Protein AF-A0A812PAS5-F1 (afdb_monomer_lite)

Radius of gyration: 32.9 Å; chains: 1; bounding box: 97×68×71 Å

Secondary structure (DSSP, 8-state):
-HHHHHHHHIIIIIHHHHHHHHHHT---THHHHHHHHTT-TTTTS-GGGT-----HHHHHHHHHHHHHH-HHHHHHHHIIIIIIIHHHHHHS-HHHHHHHHHHHHHTSS-EEEE--BTTBSS-GGG---EEEEETTEEEEEEEEEEEETGGG-SEEEEEEEETTEEEEEEEETTSTTEE-PBP---SSSTTS-EEEEEEEEEEEEGGGEEEEEETTHHHHHHHHHHHHHHHHHHHHHHHHHHHHHHHHHHH-EETTEEGGGSHHHHHHHHHHHHHHHHHHHHHHHHHHHHHTT---HHHHHHHHHHHHHHHHHHHHHHHHHTGGGGGSGGG-HHHHHHHHTTS----SSHHHHHHHHHHH--SEEEE-SS-SSS-HHHHHHHHHHH-TT-EEEEEES--STTHHHHHHHTT-SEEEETTS-HHHHHHHHHHHHTT--EE-HHHHHHHHHHTTS-----GGGGS-HHHHHHHHHHHTT--HHHHHHHHT--HHHHHHHHHHHHHHHT-SSHHHHHHHHHHTTSS-TT-SSPS--GGGSPPPTT--HHHHHHH-TT---SPPPPEE-TT-SEEEEES---TTTHHHHSSTT-SSHHHHHHHHHHHHTTSBS-SSTTT--BSSEEEEESS-S--GGGS--HHHHHHHHHHHHHHHHHHTSS-SS--SEEEEESHHHHHHHHHHTT-------TTEEEE-SSS-EEEEE----HHHHHTTSS-HHHHHHHHHHHHHHHH--------

Structure (mmCIF, N/CA/C/O backbone):
data_AF-A0A812PAS5-F1
#
_entry.id   AF-A0A812PAS5-F1
#
loop_
_atom_site.group_PDB
_atom_site.id
_atom_site.type_symbol
_atom_site.label_atom_id
_atom_site.label_alt_id
_atom_site.label_comp_id
_atom_site.label_asym_id
_atom_site.label_entity_id
_atom_site.label_seq_id
_atom_site.pdbx_PDB_ins_code
_atom_site.Cartn_x
_atom_site.Cartn_y
_atom_site.Cartn_z
_atom_site.occupancy
_atom_site.B_iso_or_equiv
_atom_site.auth_seq_id
_atom_site.auth_comp_id
_atom_site.auth_asym_id
_atom_site.auth_atom_id
_atom_site.pdbx_PDB_model_num
ATOM 1 N N . MET A 1 1 ? 30.956 -6.307 4.500 1.00 93.50 1 MET A N 1
ATOM 2 C CA . MET A 1 1 ? 30.749 -7.581 5.217 1.00 93.50 1 MET A CA 1
ATOM 3 C C . MET A 1 1 ? 29.314 -8.069 5.065 1.00 93.50 1 MET A C 1
ATOM 5 O O . MET A 1 1 ? 29.126 -8.912 4.209 1.00 93.50 1 MET A O 1
ATOM 9 N N . VAL A 1 2 ? 28.310 -7.495 5.754 1.00 96.44 2 VAL A N 1
ATOM 10 C CA . VAL A 1 2 ? 26.896 -7.954 5.689 1.00 96.44 2 VAL A CA 1
ATOM 11 C C . VAL A 1 2 ? 26.384 -8.164 4.260 1.00 96.44 2 VAL A C 1
ATOM 13 O O . VAL A 1 2 ? 25.897 -9.242 3.940 1.00 96.44 2 VAL A O 1
ATOM 16 N N . GLN A 1 3 ? 26.542 -7.167 3.383 1.00 96.88 3 GLN A N 1
ATOM 17 C CA . GLN A 1 3 ? 26.121 -7.288 1.984 1.00 96.88 3 GLN A CA 1
ATOM 18 C C . GLN A 1 3 ? 26.821 -8.455 1.268 1.00 96.88 3 GLN A C 1
ATOM 20 O O . GLN A 1 3 ? 26.164 -9.236 0.599 1.00 96.88 3 GLN A O 1
ATOM 25 N N . THR A 1 4 ? 28.142 -8.585 1.416 1.00 98.12 4 THR A N 1
ATOM 26 C CA . THR A 1 4 ? 28.933 -9.660 0.796 1.00 98.12 4 THR A CA 1
ATOM 27 C C . THR A 1 4 ? 28.470 -11.035 1.270 1.00 98.12 4 THR A C 1
ATOM 29 O O . THR A 1 4 ? 28.276 -11.929 0.458 1.00 98.12 4 THR A O 1
ATOM 32 N N . THR A 1 5 ? 28.237 -11.189 2.573 1.00 97.75 5 THR A N 1
ATOM 33 C CA . THR A 1 5 ? 27.753 -12.435 3.173 1.00 97.75 5 THR A CA 1
ATOM 34 C C . THR A 1 5 ? 26.360 -12.805 2.654 1.00 97.75 5 THR A C 1
ATOM 36 O O . THR A 1 5 ? 26.160 -13.931 2.204 1.00 97.75 5 THR A O 1
ATOM 39 N N . ALA A 1 6 ? 25.420 -11.850 2.635 1.00 98.25 6 ALA A N 1
ATOM 40 C CA . ALA A 1 6 ? 24.079 -12.066 2.090 1.00 98.25 6 ALA A CA 1
ATOM 41 C C . ALA A 1 6 ? 24.105 -12.366 0.582 1.00 98.25 6 ALA A C 1
ATOM 43 O O . ALA A 1 6 ? 23.366 -13.229 0.118 1.00 98.25 6 ALA A O 1
ATOM 44 N N . HIS A 1 7 ? 24.974 -11.689 -0.176 1.00 98.50 7 HIS A N 1
ATOM 45 C CA . HIS A 1 7 ? 25.155 -11.918 -1.608 1.00 98.50 7 HIS A CA 1
ATOM 46 C C . HIS A 1 7 ? 25.639 -13.339 -1.897 1.00 98.50 7 HIS A C 1
ATOM 48 O O . HIS A 1 7 ? 25.004 -14.039 -2.678 1.00 98.50 7 HIS A O 1
ATOM 54 N N . ASN A 1 8 ? 26.719 -13.776 -1.243 1.00 98.50 8 ASN A N 1
ATOM 55 C CA . ASN A 1 8 ? 27.284 -15.109 -1.453 1.00 98.50 8 ASN A CA 1
ATOM 56 C C . ASN A 1 8 ? 26.253 -16.194 -1.130 1.00 98.50 8 ASN A C 1
ATOM 58 O O . ASN A 1 8 ? 25.995 -17.057 -1.957 1.00 98.50 8 ASN A O 1
ATOM 62 N N . TYR A 1 9 ? 25.569 -16.086 0.013 1.00 98.50 9 TYR A N 1
ATOM 63 C CA . TYR A 1 9 ? 24.482 -17.005 0.350 1.00 98.50 9 TYR A CA 1
ATOM 64 C C . TYR A 1 9 ? 23.361 -16.998 -0.701 1.00 98.50 9 TYR A C 1
ATOM 66 O O . TYR A 1 9 ? 22.912 -18.056 -1.144 1.00 98.50 9 TYR A O 1
ATOM 74 N N . ALA A 1 10 ? 22.927 -15.818 -1.150 1.00 98.44 10 ALA A N 1
ATOM 75 C CA . ALA A 1 10 ? 21.884 -15.711 -2.160 1.00 98.44 10 ALA A CA 1
ATOM 76 C C . ALA A 1 10 ? 22.299 -16.379 -3.486 1.00 98.44 10 ALA A C 1
ATOM 78 O O . ALA A 1 10 ? 21.496 -17.097 -4.080 1.00 98.44 10 ALA A O 1
ATOM 79 N N . GLN A 1 11 ? 23.546 -16.203 -3.932 1.00 97.94 11 GLN A N 1
ATOM 80 C CA . GLN A 1 11 ? 24.040 -16.834 -5.160 1.00 97.94 11 GLN A CA 1
ATOM 81 C C . GLN A 1 11 ? 24.273 -18.344 -5.000 1.00 97.94 11 GLN A C 1
ATOM 83 O O . GLN A 1 11 ? 23.894 -19.107 -5.885 1.00 97.94 11 GLN A O 1
ATOM 88 N N . ASP A 1 12 ? 24.833 -18.788 -3.875 1.00 98.00 12 ASP A N 1
ATOM 89 C CA . ASP A 1 12 ? 25.244 -20.183 -3.680 1.00 98.00 12 ASP A CA 1
ATOM 90 C C . ASP A 1 12 ? 24.082 -21.097 -3.265 1.00 98.00 12 ASP A C 1
ATOM 92 O O . ASP A 1 12 ? 24.079 -22.288 -3.583 1.00 98.00 12 ASP A O 1
ATOM 96 N N . LYS A 1 13 ? 23.096 -20.564 -2.529 1.00 98.19 13 LYS A N 1
ATOM 97 C CA . LYS A 1 13 ? 22.014 -21.354 -1.915 1.00 98.19 13 LYS A CA 1
ATOM 98 C C . LYS A 1 13 ? 20.641 -21.062 -2.504 1.00 98.19 13 LYS A C 1
ATOM 100 O O . LYS A 1 13 ? 19.909 -22.004 -2.800 1.00 98.19 13 LYS A O 1
ATOM 105 N N . LEU A 1 14 ? 20.290 -19.789 -2.713 1.00 98.44 14 LEU A N 1
ATOM 106 C CA . LEU A 1 14 ? 18.948 -19.418 -3.186 1.00 98.44 14 LEU A CA 1
ATOM 107 C C . LEU A 1 14 ? 18.815 -19.513 -4.711 1.00 98.44 14 LEU A C 1
ATOM 109 O O . LEU A 1 14 ? 17.836 -20.064 -5.218 1.00 98.44 14 LEU A O 1
ATOM 113 N N . MET A 1 15 ? 19.791 -18.990 -5.456 1.00 98.19 15 MET A N 1
ATOM 114 C CA . MET A 1 15 ? 19.743 -18.932 -6.921 1.00 98.19 15 MET A CA 1
ATOM 115 C C . MET A 1 15 ? 19.590 -20.313 -7.589 1.00 98.19 15 MET A C 1
ATOM 117 O O . MET A 1 15 ? 18.792 -20.422 -8.517 1.00 98.19 15 MET A O 1
ATOM 121 N N . PRO A 1 16 ? 20.232 -21.403 -7.121 1.00 97.75 16 PRO A N 1
ATOM 122 C CA . PRO A 1 16 ? 20.020 -22.729 -7.707 1.00 97.75 16 PRO A CA 1
ATOM 123 C C . PRO A 1 16 ? 18.596 -23.278 -7.509 1.00 97.75 16 PRO A C 1
ATOM 125 O O . PRO A 1 16 ? 18.137 -24.099 -8.302 1.00 97.75 16 PRO A O 1
ATOM 128 N N . ARG A 1 17 ? 17.877 -22.828 -6.470 1.00 97.62 17 ARG A N 1
ATOM 129 C CA . ARG A 1 17 ? 16.531 -23.322 -6.120 1.00 97.62 17 ARG A CA 1
ATOM 130 C C . ARG A 1 17 ? 15.422 -22.625 -6.910 1.00 97.62 17 ARG A C 1
ATOM 132 O O . ARG A 1 17 ? 14.364 -23.215 -7.147 1.00 97.62 17 ARG A O 1
ATOM 139 N N . ILE A 1 18 ? 15.642 -21.377 -7.334 1.00 98.19 18 ILE A N 1
ATOM 140 C CA . ILE A 1 18 ? 14.541 -20.494 -7.736 1.00 98.19 18 ILE A CA 1
ATOM 141 C C . ILE A 1 18 ? 13.797 -20.935 -8.998 1.00 98.19 18 ILE A C 1
ATOM 143 O O . ILE A 1 18 ? 12.584 -20.746 -9.085 1.00 98.19 18 ILE A O 1
ATOM 147 N N . LEU A 1 19 ? 14.487 -21.530 -9.976 1.00 97.19 19 LEU A N 1
ATOM 148 C CA . LEU A 1 19 ? 13.861 -21.921 -11.241 1.00 97.19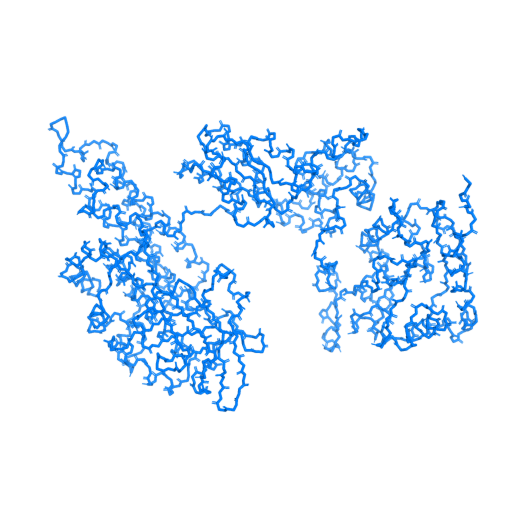 19 LEU A CA 1
ATOM 149 C C . LEU A 1 19 ? 12.748 -22.949 -11.009 1.00 97.19 19 LEU A C 1
ATOM 151 O O . LEU A 1 19 ? 11.605 -22.738 -11.414 1.00 97.19 19 LEU A O 1
ATOM 155 N N . MET A 1 20 ? 13.076 -24.040 -10.314 1.00 97.81 20 MET A N 1
ATOM 156 C CA . MET A 1 20 ? 12.110 -25.100 -10.027 1.00 97.81 20 MET A CA 1
ATOM 157 C C . MET A 1 20 ? 11.074 -24.655 -8.999 1.00 97.81 20 MET A C 1
ATOM 159 O O . MET A 1 20 ? 9.896 -24.962 -9.169 1.00 97.81 20 MET A O 1
ATOM 163 N N . ALA A 1 21 ? 11.474 -23.863 -7.999 1.00 97.69 21 ALA A N 1
ATOM 164 C CA . ALA A 1 21 ? 10.543 -23.288 -7.033 1.00 97.69 21 ALA A CA 1
ATOM 165 C C . ALA A 1 21 ? 9.468 -22.416 -7.707 1.00 97.69 21 ALA A C 1
ATOM 167 O O . ALA A 1 21 ? 8.283 -22.518 -7.390 1.00 97.69 21 ALA A O 1
ATOM 168 N N . ASN A 1 22 ? 9.859 -21.590 -8.683 1.00 96.88 22 ASN A N 1
ATOM 169 C CA . ASN A 1 22 ? 8.932 -20.742 -9.424 1.00 96.88 22 ASN A CA 1
ATOM 170 C C . ASN A 1 22 ? 8.022 -21.548 -10.363 1.00 96.88 22 ASN A C 1
ATOM 172 O O . ASN A 1 22 ? 6.816 -21.297 -10.392 1.00 96.88 22 ASN A O 1
ATOM 176 N N . ARG A 1 23 ? 8.562 -22.539 -11.088 1.00 96.50 23 ARG A N 1
ATOM 177 C CA . ARG A 1 23 ? 7.768 -23.432 -11.953 1.00 96.50 23 ARG A CA 1
ATOM 178 C C . ARG A 1 23 ? 6.689 -24.163 -11.160 1.00 96.50 23 ARG A C 1
ATOM 180 O O . ARG A 1 23 ? 5.522 -24.120 -11.543 1.00 96.50 23 ARG A O 1
ATOM 187 N N . ASN A 1 24 ? 7.074 -24.749 -10.029 1.00 96.75 24 ASN A N 1
ATOM 188 C CA . ASN A 1 24 ? 6.217 -25.635 -9.243 1.00 96.75 24 ASN A CA 1
ATOM 189 C C . ASN A 1 24 ? 5.378 -24.919 -8.175 1.00 96.75 24 ASN A C 1
ATOM 191 O O . ASN A 1 24 ? 4.609 -25.577 -7.486 1.00 96.75 24 ASN A O 1
ATOM 195 N N . GLU A 1 25 ? 5.506 -23.596 -8.031 1.00 96.44 25 GLU A N 1
ATOM 196 C CA . GLU A 1 25 ? 4.782 -22.816 -7.013 1.00 96.44 25 GLU A CA 1
ATOM 197 C C . GLU A 1 25 ? 5.041 -23.316 -5.577 1.00 96.44 25 GLU A C 1
ATOM 199 O O . GLU A 1 25 ? 4.133 -23.484 -4.755 1.00 96.44 25 GLU A O 1
ATOM 204 N N . THR A 1 26 ? 6.316 -23.580 -5.283 1.00 96.56 26 THR A N 1
ATOM 205 C CA . THR A 1 26 ? 6.776 -24.113 -3.995 1.00 96.56 26 THR A CA 1
ATOM 206 C C . THR A 1 26 ? 7.733 -23.152 -3.303 1.00 96.56 26 THR A C 1
ATOM 208 O O . THR A 1 26 ? 8.575 -22.526 -3.946 1.00 96.56 26 THR A O 1
ATOM 211 N N . PHE A 1 27 ? 7.660 -23.097 -1.975 1.00 97.69 27 PHE A N 1
ATOM 212 C CA . PHE A 1 27 ? 8.651 -22.446 -1.123 1.00 97.69 27 PHE A CA 1
ATOM 213 C C . PHE A 1 27 ? 9.301 -23.502 -0.231 1.00 97.69 27 PHE A C 1
ATOM 215 O O . PHE A 1 27 ? 8.600 -24.280 0.413 1.00 97.69 27 PHE A O 1
ATOM 222 N N . ASP A 1 28 ? 10.629 -23.520 -0.210 1.00 97.25 28 ASP A N 1
ATOM 223 C CA . ASP A 1 28 ? 11.407 -24.413 0.639 1.00 97.25 28 ASP A CA 1
ATOM 224 C C . ASP A 1 28 ? 11.512 -23.828 2.056 1.00 97.25 28 ASP A C 1
ATOM 226 O O . ASP A 1 28 ? 12.090 -22.760 2.262 1.00 97.25 28 ASP A O 1
ATOM 230 N N . ARG A 1 29 ? 10.923 -24.521 3.036 1.00 96.75 29 ARG A N 1
ATOM 231 C CA . ARG A 1 29 ? 10.867 -24.093 4.442 1.00 96.75 29 ARG A CA 1
ATOM 232 C C . ARG A 1 29 ? 12.249 -24.043 5.099 1.00 96.75 29 ARG A C 1
ATOM 234 O O . ARG A 1 29 ? 12.419 -23.268 6.045 1.00 96.75 29 ARG A O 1
ATOM 241 N N . GLU A 1 30 ? 13.222 -24.814 4.615 1.00 97.81 30 GLU A N 1
ATOM 242 C CA . GLU A 1 30 ? 14.588 -24.820 5.158 1.00 97.81 30 GLU A CA 1
ATOM 243 C C . GLU A 1 30 ? 15.273 -23.457 5.006 1.00 97.81 30 GLU A C 1
ATOM 245 O O . GLU A 1 30 ? 16.043 -23.064 5.879 1.00 97.81 30 GLU A O 1
ATOM 250 N N . ILE A 1 31 ? 14.884 -22.669 3.995 1.00 98.56 31 ILE A N 1
ATOM 251 C CA . ILE A 1 31 ? 15.383 -21.301 3.777 1.00 98.56 31 ILE A CA 1
ATOM 252 C C . ILE A 1 31 ? 15.181 -20.417 5.017 1.00 98.56 31 ILE A C 1
ATOM 254 O O . ILE A 1 31 ? 15.987 -19.527 5.279 1.00 98.56 31 ILE A O 1
ATOM 258 N N . MET A 1 32 ? 14.121 -20.646 5.801 1.00 98.69 32 MET A N 1
ATOM 259 C CA . MET A 1 32 ? 13.889 -19.883 7.032 1.00 98.69 32 MET A CA 1
ATOM 260 C C . MET A 1 32 ? 14.907 -20.228 8.126 1.00 98.69 32 MET A C 1
ATOM 262 O O . MET A 1 32 ? 15.357 -19.321 8.820 1.00 98.69 32 MET A O 1
ATOM 266 N N . ASN A 1 33 ? 15.316 -21.495 8.241 1.00 98.50 33 ASN A N 1
ATOM 267 C CA . ASN A 1 33 ? 16.364 -21.908 9.179 1.00 98.50 33 ASN A CA 1
ATOM 268 C C . ASN A 1 33 ? 17.716 -21.335 8.738 1.00 98.50 33 ASN A C 1
ATOM 270 O O . ASN A 1 33 ? 18.419 -20.719 9.531 1.00 98.50 33 ASN A O 1
ATOM 274 N N . GLU A 1 34 ? 18.027 -21.439 7.443 1.00 98.62 34 GLU A N 1
ATOM 275 C CA . GLU A 1 34 ? 19.252 -20.885 6.858 1.00 98.62 34 GLU A CA 1
ATOM 276 C C . GLU A 1 34 ? 19.328 -19.357 7.056 1.00 98.62 34 GLU A C 1
ATOM 278 O O . GLU A 1 34 ? 20.380 -18.817 7.398 1.00 98.62 34 GLU A O 1
ATOM 283 N N . PHE A 1 35 ? 18.210 -18.633 6.910 1.00 98.69 35 PHE A N 1
ATOM 284 C CA . PHE A 1 35 ? 18.159 -17.206 7.242 1.00 98.69 35 PHE A CA 1
ATOM 285 C C . PHE A 1 35 ? 18.413 -16.931 8.728 1.00 98.69 35 PHE A C 1
ATOM 287 O O . PHE A 1 35 ? 19.035 -15.913 9.043 1.00 98.69 35 PHE A O 1
ATOM 294 N N . GLY A 1 36 ? 17.937 -17.793 9.628 1.00 98.31 36 GLY A N 1
ATOM 295 C CA . GLY A 1 36 ? 18.193 -17.681 11.062 1.00 98.31 36 GLY A CA 1
ATOM 296 C C . GLY A 1 36 ? 19.664 -17.903 11.412 1.00 98.31 36 GLY A C 1
ATOM 297 O O . GLY A 1 36 ? 20.267 -17.057 12.069 1.00 98.31 36 GLY A O 1
ATOM 298 N N . GLU A 1 37 ? 20.279 -18.964 10.883 1.00 97.81 37 GLU A N 1
ATOM 299 C CA . GLU A 1 37 ? 21.718 -19.254 11.031 1.00 97.81 37 GLU A CA 1
ATOM 300 C C . GLU A 1 37 ? 22.600 -18.101 10.532 1.00 97.81 37 GLU A C 1
ATOM 302 O O . GLU A 1 37 ? 23.629 -17.776 11.124 1.00 97.81 37 GLU A O 1
ATOM 307 N N . MET A 1 38 ? 22.169 -17.441 9.457 1.00 97.44 38 MET A N 1
ATOM 308 C CA . MET A 1 38 ? 22.846 -16.288 8.864 1.00 97.44 38 MET A CA 1
ATOM 309 C C . MET A 1 38 ? 22.582 -14.964 9.605 1.00 97.44 38 MET A C 1
ATOM 311 O O . MET A 1 38 ? 23.151 -13.935 9.229 1.00 97.44 38 MET A O 1
ATOM 315 N N . GLY A 1 39 ? 21.707 -14.949 10.618 1.00 97.56 39 GLY A N 1
ATOM 316 C CA . GLY A 1 39 ? 21.343 -13.740 11.364 1.00 97.56 39 GLY A CA 1
ATOM 317 C C . GLY A 1 39 ? 20.486 -12.742 10.571 1.00 97.56 39 GLY A C 1
ATOM 318 O O . GLY A 1 39 ? 20.508 -11.535 10.816 1.00 97.56 39 GLY A O 1
ATOM 319 N N . MET A 1 40 ? 19.746 -13.214 9.566 1.00 98.25 40 MET A N 1
ATOM 320 C CA . MET A 1 40 ? 18.953 -12.363 8.669 1.00 98.25 40 MET A CA 1
ATOM 321 C C . MET A 1 40 ? 17.509 -12.160 9.151 1.00 98.25 40 MET A C 1
ATOM 323 O O . MET A 1 40 ? 16.817 -11.264 8.660 1.00 98.25 40 MET A O 1
ATOM 327 N N . LEU A 1 41 ? 17.049 -12.958 10.119 1.00 98.62 41 LEU A N 1
ATOM 328 C CA . LEU A 1 41 ? 15.719 -12.848 10.720 1.00 98.62 41 LEU A CA 1
ATOM 329 C C . LEU A 1 41 ? 15.756 -11.945 11.954 1.00 98.62 41 LEU A C 1
ATOM 331 O O . LEU A 1 41 ? 16.560 -12.134 12.860 1.00 98.62 41 LEU A O 1
ATOM 335 N N . GLY A 1 42 ? 14.903 -10.918 11.971 1.00 98.00 42 GLY A N 1
ATOM 336 C CA . GLY A 1 42 ? 14.877 -9.933 13.055 1.00 98.00 42 GLY A CA 1
ATOM 337 C C . GLY A 1 42 ? 16.207 -9.201 13.230 1.00 98.00 42 GLY A C 1
ATOM 338 O O . GLY A 1 42 ? 16.517 -8.769 14.332 1.00 98.00 42 GLY A O 1
ATOM 339 N N . ALA A 1 43 ? 16.987 -9.042 12.155 1.00 97.62 43 ALA A N 1
ATOM 340 C CA . ALA A 1 43 ? 18.384 -8.605 12.201 1.00 97.62 43 ALA A CA 1
ATOM 341 C C . ALA A 1 43 ? 18.632 -7.297 12.982 1.00 97.62 43 ALA A C 1
ATOM 343 O O . ALA A 1 43 ? 19.721 -7.102 13.507 1.00 97.62 43 ALA A O 1
ATOM 344 N N . THR A 1 44 ? 17.637 -6.410 13.085 1.00 97.75 44 THR A N 1
ATOM 345 C CA . THR A 1 44 ? 17.730 -5.134 13.819 1.00 97.75 44 THR A CA 1
ATOM 346 C C . THR A 1 44 ? 17.283 -5.208 15.281 1.00 97.75 44 THR A C 1
ATOM 348 O O . THR A 1 44 ? 17.148 -4.171 15.927 1.00 97.75 44 THR A O 1
ATOM 351 N N . LEU A 1 45 ? 16.923 -6.391 15.777 1.00 98.31 45 LEU A N 1
ATOM 352 C CA . LEU A 1 45 ? 16.459 -6.602 17.146 1.00 98.31 45 LEU A CA 1
ATOM 353 C C . LEU A 1 45 ? 17.630 -6.983 18.073 1.00 98.31 45 LEU A C 1
ATOM 355 O O . LEU A 1 45 ? 18.674 -7.418 17.583 1.00 98.31 45 LEU A O 1
ATOM 359 N N . PRO A 1 46 ? 17.469 -6.828 19.402 1.00 98.19 46 PRO A N 1
ATOM 360 C CA . PRO A 1 46 ? 18.546 -7.047 20.366 1.00 98.19 46 PRO A CA 1
ATOM 361 C C . PRO A 1 46 ? 19.128 -8.467 20.377 1.00 98.19 46 PRO A C 1
ATOM 363 O O . PRO A 1 46 ? 18.394 -9.452 20.276 1.00 98.19 46 PRO A O 1
ATOM 366 N N . GLU A 1 47 ? 20.433 -8.567 20.647 1.00 97.75 47 GLU A N 1
ATOM 367 C CA . GLU A 1 47 ? 21.167 -9.842 20.753 1.00 97.75 47 GLU A CA 1
ATOM 368 C C . GLU A 1 47 ? 20.630 -10.769 21.843 1.00 97.75 47 GLU A C 1
ATOM 370 O O . GLU A 1 47 ? 20.700 -11.986 21.697 1.00 97.75 47 GLU A O 1
ATOM 375 N N . LYS A 1 48 ? 20.027 -10.220 22.909 1.00 97.62 48 LYS A N 1
ATOM 376 C CA . LYS A 1 48 ? 19.440 -11.032 23.987 1.00 97.62 48 LYS A CA 1
ATOM 377 C C . LYS A 1 48 ? 18.365 -12.013 23.505 1.00 97.62 48 LYS A C 1
ATOM 379 O O . LYS A 1 48 ? 18.149 -13.024 24.153 1.00 97.62 48 LYS A O 1
ATOM 384 N N . TYR A 1 49 ? 17.736 -11.739 22.360 1.00 98.19 49 TYR A N 1
ATOM 385 C CA . TYR A 1 49 ? 16.754 -12.627 21.737 1.00 98.19 49 TYR A CA 1
ATOM 386 C C . TYR A 1 49 ? 17.345 -13.469 20.592 1.00 98.19 49 TYR A C 1
ATOM 388 O O . TYR A 1 49 ? 16.599 -13.958 19.750 1.00 98.19 49 TYR A O 1
ATOM 396 N N . GLY A 1 50 ? 18.674 -13.588 20.496 1.00 96.19 50 GLY A N 1
ATOM 397 C CA . GLY A 1 50 ? 19.360 -14.337 19.435 1.00 96.19 50 GLY A CA 1
ATOM 398 C C . GLY A 1 50 ? 19.424 -13.626 18.078 1.00 96.19 50 GLY A C 1
ATOM 399 O O . GLY A 1 50 ? 19.733 -14.254 17.071 1.00 96.19 50 GLY A O 1
ATOM 400 N N . CYS A 1 51 ? 19.119 -12.326 18.026 1.00 98.19 51 CYS A N 1
ATOM 401 C CA . CYS A 1 51 ? 19.151 -11.520 16.801 1.00 98.19 51 CYS A CA 1
ATOM 402 C C . CYS A 1 51 ? 20.519 -10.841 16.596 1.00 98.19 51 CYS A C 1
ATOM 404 O O . CYS A 1 51 ? 21.290 -10.682 17.535 1.00 98.19 51 CYS A O 1
ATOM 406 N N . SER A 1 52 ? 20.827 -10.378 15.381 1.00 96.69 52 SER A N 1
ATOM 407 C CA . SER A 1 52 ? 22.153 -9.808 15.072 1.00 96.69 52 SER A CA 1
ATOM 408 C C . SER A 1 52 ? 22.382 -8.357 15.507 1.00 96.69 52 SER A C 1
ATOM 410 O O . SER A 1 52 ? 23.508 -7.880 15.398 1.00 96.69 52 SER A O 1
ATOM 412 N N . ASN A 1 53 ? 21.338 -7.636 15.931 1.00 97.50 53 ASN A N 1
ATOM 413 C CA . ASN A 1 53 ? 21.402 -6.237 16.368 1.00 97.50 53 ASN A CA 1
ATOM 414 C C . ASN A 1 53 ? 22.153 -5.286 15.405 1.00 97.50 53 ASN A C 1
ATOM 416 O O . ASN A 1 53 ? 22.855 -4.359 15.814 1.00 97.50 53 ASN A O 1
ATOM 420 N N . VAL A 1 54 ? 22.014 -5.514 14.097 1.00 97.81 54 VAL A N 1
ATOM 421 C CA . VAL A 1 54 ? 22.594 -4.651 13.061 1.00 97.81 54 VAL A CA 1
ATOM 422 C C . VAL A 1 54 ? 21.668 -3.475 12.755 1.00 97.81 54 VAL A C 1
ATOM 424 O O . VAL A 1 54 ? 20.465 -3.508 13.000 1.00 97.81 54 VAL A O 1
ATOM 427 N N . ASN A 1 55 ? 22.216 -2.414 12.170 1.00 97.81 55 ASN A N 1
ATOM 428 C CA . ASN A 1 55 ? 21.432 -1.233 11.818 1.00 97.81 55 ASN A CA 1
ATOM 429 C C . ASN A 1 55 ? 20.489 -1.467 10.613 1.00 97.81 55 ASN A C 1
ATOM 431 O O . ASN A 1 55 ? 20.575 -2.474 9.899 1.00 97.81 55 ASN A O 1
ATOM 435 N N . TYR A 1 56 ? 19.589 -0.520 10.344 1.00 97.88 56 TYR A N 1
ATOM 436 C CA . TYR A 1 56 ? 18.616 -0.650 9.260 1.00 97.88 56 TYR A CA 1
ATOM 437 C C . TYR A 1 56 ? 19.259 -0.626 7.875 1.00 97.88 56 TYR A C 1
ATOM 439 O O . TYR A 1 56 ? 18.722 -1.247 6.953 1.00 97.88 56 TYR A O 1
ATOM 447 N N . VAL A 1 57 ? 20.398 0.049 7.686 1.00 98.62 57 VAL A N 1
ATOM 448 C CA . VAL A 1 57 ? 21.136 -0.018 6.412 1.00 98.62 57 VAL A CA 1
ATOM 449 C C . VAL A 1 57 ? 21.586 -1.454 6.126 1.00 98.62 57 VAL A C 1
ATOM 451 O O . VAL A 1 57 ? 21.407 -1.934 5.008 1.00 98.62 57 VAL A O 1
ATOM 454 N N . CYS A 1 58 ? 22.092 -2.175 7.130 1.00 98.62 58 CYS A N 1
ATOM 455 C CA . CYS A 1 58 ? 22.442 -3.590 7.011 1.00 98.62 58 CYS A CA 1
ATOM 456 C C . CYS A 1 58 ? 21.223 -4.451 6.647 1.00 98.62 58 CYS A C 1
ATOM 458 O O . CYS A 1 58 ? 21.314 -5.245 5.712 1.00 98.62 58 CYS A O 1
ATOM 460 N N . TYR A 1 59 ? 20.074 -4.242 7.301 1.00 98.69 59 TYR A N 1
ATOM 461 C CA . TYR A 1 59 ? 18.824 -4.928 6.941 1.00 98.69 59 TYR A CA 1
ATOM 462 C C . TYR A 1 59 ? 18.388 -4.642 5.490 1.00 98.69 59 TYR A C 1
ATOM 464 O O . TYR A 1 59 ? 18.004 -5.551 4.755 1.00 98.69 59 TYR A O 1
ATOM 472 N N . GLY A 1 60 ? 18.502 -3.389 5.040 1.00 98.69 60 GLY A N 1
ATOM 473 C CA . GLY A 1 60 ? 18.217 -3.006 3.655 1.00 98.69 60 GLY A CA 1
ATOM 474 C C . GLY A 1 60 ? 19.129 -3.713 2.648 1.00 98.69 60 GLY A C 1
ATOM 475 O O . GLY A 1 60 ? 18.660 -4.242 1.642 1.00 98.69 60 GLY A O 1
ATOM 476 N N . LEU A 1 61 ? 20.429 -3.800 2.943 1.00 98.75 61 LEU A N 1
ATOM 477 C CA . LEU A 1 61 ? 21.393 -4.520 2.107 1.00 98.75 61 LEU A CA 1
ATOM 478 C C . LEU A 1 61 ? 21.094 -6.024 2.035 1.00 98.75 61 LEU A C 1
ATOM 480 O O . LEU A 1 61 ? 21.180 -6.595 0.952 1.00 98.75 61 LEU A O 1
ATOM 484 N N . MET A 1 62 ? 20.690 -6.651 3.145 1.00 98.75 62 MET A N 1
ATOM 485 C CA . MET A 1 62 ? 20.215 -8.041 3.148 1.00 98.75 62 MET A CA 1
ATOM 486 C C . MET A 1 62 ? 18.997 -8.209 2.227 1.00 98.75 62 MET A C 1
ATOM 488 O O . MET A 1 62 ? 18.997 -9.078 1.359 1.00 98.75 62 MET A O 1
ATOM 492 N N . ALA A 1 63 ? 17.987 -7.339 2.354 1.00 98.75 63 ALA A N 1
ATOM 493 C CA . ALA A 1 63 ? 16.782 -7.388 1.521 1.00 98.75 63 ALA A CA 1
ATOM 494 C C . ALA A 1 63 ? 17.092 -7.225 0.026 1.00 98.75 63 ALA A C 1
ATOM 496 O O . ALA A 1 63 ? 16.531 -7.952 -0.794 1.00 98.75 63 ALA A O 1
ATOM 497 N N . ARG A 1 64 ? 18.012 -6.317 -0.319 1.00 98.75 64 ARG A N 1
ATOM 498 C CA . ARG A 1 64 ? 18.512 -6.119 -1.686 1.00 98.75 64 ARG A CA 1
ATOM 499 C C . ARG A 1 64 ? 19.129 -7.390 -2.259 1.00 98.75 64 ARG A C 1
ATOM 501 O O . ARG A 1 64 ? 18.769 -7.782 -3.362 1.00 98.75 64 ARG A O 1
ATOM 508 N N . GLU A 1 65 ? 20.045 -8.035 -1.543 1.00 98.81 65 GLU A N 1
ATOM 509 C CA . GLU A 1 65 ? 20.730 -9.220 -2.076 1.00 98.81 65 GLU A CA 1
ATOM 510 C C . GLU A 1 65 ? 19.812 -10.451 -2.152 1.00 98.81 65 GLU A C 1
ATOM 512 O O . GLU A 1 65 ? 19.917 -11.228 -3.097 1.00 98.81 65 GLU A O 1
ATOM 517 N N . VAL A 1 66 ? 18.854 -10.597 -1.232 1.00 98.81 66 VAL A N 1
ATOM 518 C CA . VAL A 1 66 ? 17.855 -11.679 -1.297 1.00 98.81 66 VAL A CA 1
ATOM 519 C C . VAL A 1 66 ? 16.879 -11.471 -2.461 1.00 98.81 66 VAL A C 1
ATOM 521 O O . VAL A 1 66 ? 16.614 -12.401 -3.222 1.00 98.81 66 VAL A O 1
ATOM 524 N N . GLU A 1 67 ? 16.357 -10.255 -2.650 1.00 98.75 67 GLU A N 1
ATOM 525 C CA . GLU A 1 67 ? 15.414 -9.970 -3.742 1.00 98.75 67 GLU A CA 1
ATOM 526 C C . GLU A 1 67 ? 16.081 -9.905 -5.122 1.00 98.75 67 GLU A C 1
ATOM 528 O O . GLU A 1 67 ? 15.413 -10.140 -6.130 1.00 98.75 67 GLU A O 1
ATOM 533 N N . ARG A 1 68 ? 17.404 -9.687 -5.181 1.00 98.75 68 ARG A N 1
ATOM 534 C CA . ARG A 1 68 ? 18.197 -9.918 -6.398 1.00 98.75 68 ARG A CA 1
ATOM 535 C C . ARG A 1 68 ? 17.998 -11.333 -6.938 1.00 98.75 68 ARG A C 1
ATOM 537 O O . ARG A 1 68 ? 18.044 -11.514 -8.148 1.00 98.75 68 ARG A O 1
ATOM 544 N N . VAL A 1 69 ? 17.756 -12.314 -6.067 1.00 98.75 69 VAL A N 1
ATOM 545 C CA . VAL A 1 69 ? 17.380 -13.667 -6.484 1.00 98.75 69 VAL A CA 1
ATOM 546 C C . VAL A 1 69 ? 15.880 -13.760 -6.718 1.00 98.75 69 VAL A C 1
ATOM 548 O O . VAL A 1 69 ? 15.471 -14.095 -7.827 1.00 98.75 69 VAL A O 1
ATOM 551 N N . ASP A 1 70 ? 15.048 -13.469 -5.711 1.00 98.62 70 ASP A N 1
ATOM 552 C CA . ASP A 1 70 ? 13.589 -13.486 -5.867 1.00 98.62 70 ASP A CA 1
ATOM 553 C C . ASP A 1 70 ? 12.852 -12.679 -4.788 1.00 98.62 70 ASP A C 1
ATOM 555 O O . ASP A 1 70 ? 13.160 -12.736 -3.594 1.00 98.62 70 ASP A O 1
ATOM 559 N N . SER A 1 71 ? 11.803 -11.972 -5.207 1.00 98.38 71 SER A N 1
ATOM 560 C CA . SER A 1 71 ? 10.921 -11.211 -4.321 1.00 98.38 71 SER A CA 1
ATOM 561 C C . SER A 1 71 ? 10.207 -12.086 -3.286 1.00 98.38 71 SER A C 1
ATOM 563 O O . SER A 1 71 ? 9.905 -11.603 -2.196 1.00 98.38 71 SER A O 1
ATOM 565 N N . GLY A 1 72 ? 9.950 -13.363 -3.584 1.00 97.81 72 GLY A N 1
ATOM 566 C CA . GLY A 1 72 ? 9.337 -14.322 -2.670 1.00 97.81 72 GLY A CA 1
ATOM 567 C C . GLY A 1 72 ? 10.200 -14.622 -1.447 1.00 97.81 72 GLY A C 1
ATOM 568 O O . GLY A 1 72 ? 9.694 -14.612 -0.323 1.00 97.81 72 GLY A O 1
ATOM 569 N N . TYR A 1 73 ? 11.510 -14.777 -1.638 1.00 98.69 73 TYR A N 1
ATOM 570 C CA . TYR A 1 73 ? 12.459 -14.999 -0.544 1.00 98.69 73 TYR A CA 1
ATOM 571 C C . TYR A 1 73 ? 12.577 -13.767 0.358 1.00 98.69 73 TYR A C 1
ATOM 573 O O . TYR A 1 73 ? 12.487 -13.874 1.584 1.00 98.69 73 TYR A O 1
ATOM 581 N N . ARG A 1 74 ? 12.663 -12.567 -0.233 1.00 98.56 74 ARG A N 1
ATOM 582 C CA . ARG A 1 74 ? 12.654 -11.314 0.541 1.00 98.56 74 ARG A CA 1
ATOM 583 C C . ARG A 1 74 ? 11.318 -11.112 1.253 1.00 98.56 74 ARG A C 1
ATOM 585 O O . ARG A 1 74 ? 11.304 -10.567 2.354 1.00 98.56 74 ARG A O 1
ATOM 592 N N . SER A 1 75 ? 10.197 -11.550 0.671 1.00 97.56 75 SER A N 1
ATOM 593 C CA . SER A 1 75 ? 8.875 -11.507 1.319 1.00 97.56 75 SER A CA 1
ATOM 594 C C . SER A 1 75 ? 8.847 -12.367 2.573 1.00 97.56 75 SER A C 1
ATOM 596 O O . SER A 1 75 ? 8.430 -11.865 3.613 1.00 97.56 75 SER A O 1
ATOM 598 N N . ALA A 1 76 ? 9.349 -13.602 2.509 1.00 98.38 76 ALA A N 1
ATOM 599 C CA . ALA A 1 76 ? 9.404 -14.493 3.666 1.00 98.38 76 ALA A CA 1
ATOM 600 C C . ALA A 1 76 ? 10.243 -13.887 4.811 1.00 98.38 76 ALA A C 1
ATOM 602 O O . ALA A 1 76 ? 9.766 -13.783 5.943 1.00 98.38 76 ALA A O 1
ATOM 603 N N . MET A 1 77 ? 11.438 -13.370 4.491 1.00 98.38 77 MET A N 1
ATOM 604 C CA . MET A 1 77 ? 12.322 -12.681 5.444 1.00 98.38 77 MET A CA 1
ATOM 605 C C . MET A 1 77 ? 11.680 -11.415 6.044 1.00 98.38 77 MET A C 1
ATOM 607 O O . MET A 1 77 ? 11.803 -11.145 7.243 1.00 98.38 77 MET A O 1
ATOM 611 N N . SER A 1 78 ? 10.997 -10.615 5.217 1.00 97.62 78 SER A N 1
ATOM 612 C CA . SER A 1 78 ? 10.341 -9.372 5.642 1.00 97.62 78 SER A CA 1
ATOM 613 C C . SER A 1 78 ? 9.149 -9.630 6.560 1.00 97.62 78 SER A C 1
ATOM 615 O O . SER A 1 78 ? 9.009 -8.934 7.566 1.00 97.62 78 SER A O 1
ATOM 617 N N . VAL A 1 79 ? 8.333 -10.646 6.265 1.00 98.62 79 VAL A N 1
ATOM 618 C CA . VAL A 1 79 ? 7.203 -11.047 7.115 1.00 98.62 79 VAL A CA 1
ATOM 619 C C . VAL A 1 79 ? 7.705 -11.465 8.488 1.00 98.62 79 VAL A C 1
ATOM 621 O O . VAL A 1 79 ? 7.289 -10.880 9.485 1.00 98.62 79 VAL A O 1
ATOM 624 N N . GLN A 1 80 ? 8.664 -12.390 8.534 1.00 98.81 80 GLN A N 1
ATOM 625 C CA . GLN A 1 80 ? 9.251 -12.859 9.786 1.00 98.81 80 GLN A CA 1
ATOM 626 C C . GLN A 1 80 ? 9.803 -11.693 10.619 1.00 98.81 80 GLN A C 1
ATOM 628 O O . GLN A 1 80 ? 9.447 -11.519 11.780 1.00 98.81 80 GLN A O 1
ATOM 633 N N . SER A 1 81 ? 10.617 -10.831 10.006 1.00 98.56 81 SER A N 1
ATOM 634 C CA . SER A 1 81 ? 11.355 -9.800 10.742 1.00 98.56 81 SER A CA 1
ATOM 635 C C . SER A 1 81 ? 10.496 -8.583 11.095 1.00 98.56 81 SER A C 1
ATOM 637 O O . SER A 1 81 ? 10.431 -8.160 12.247 1.00 98.56 81 SER A O 1
ATOM 639 N N . SER A 1 82 ? 9.851 -7.978 10.096 1.00 97.56 82 SER A N 1
ATOM 640 C CA . SER A 1 82 ? 9.175 -6.680 10.230 1.00 97.56 82 SER A CA 1
ATOM 641 C C . SER A 1 82 ? 7.692 -6.786 10.562 1.00 97.56 82 SER A C 1
ATOM 643 O O . SER A 1 82 ? 7.126 -5.812 11.056 1.00 97.56 82 SER A O 1
ATOM 645 N N . LEU A 1 83 ? 7.055 -7.926 10.277 1.00 98.38 83 LEU A N 1
ATOM 646 C CA . LEU A 1 83 ? 5.622 -8.110 10.505 1.00 98.38 83 LEU A CA 1
ATOM 647 C C . LEU A 1 83 ? 5.311 -9.071 11.655 1.00 98.38 83 LEU A C 1
ATOM 649 O O . LEU A 1 83 ? 4.223 -8.982 12.198 1.00 98.38 83 LEU A O 1
ATOM 653 N N . VAL A 1 84 ? 6.239 -9.930 12.079 1.00 98.81 84 VAL A N 1
ATOM 654 C CA . VAL A 1 84 ? 6.014 -10.854 13.206 1.00 98.81 84 VAL A CA 1
ATOM 655 C C . VAL A 1 84 ? 6.899 -10.496 14.394 1.00 98.81 84 VAL A C 1
ATOM 657 O O . VAL A 1 84 ? 6.399 -10.096 15.443 1.00 98.81 84 VAL A O 1
ATOM 660 N N . MET A 1 85 ? 8.221 -10.579 14.232 1.00 98.81 85 MET A N 1
ATOM 661 C CA . MET A 1 85 ? 9.156 -10.324 15.330 1.00 98.81 85 MET A CA 1
ATOM 662 C C . MET A 1 85 ? 9.076 -8.870 15.811 1.00 98.81 85 MET A C 1
ATOM 664 O O . MET A 1 85 ? 9.079 -8.613 17.012 1.00 98.81 85 MET A O 1
ATOM 668 N N . HIS A 1 86 ? 8.942 -7.906 14.892 1.00 98.38 86 HIS A N 1
ATOM 669 C CA . HIS A 1 86 ? 8.822 -6.494 15.257 1.00 98.38 86 HIS A CA 1
ATOM 670 C C . HIS A 1 86 ? 7.605 -6.174 16.145 1.00 98.38 86 HIS A C 1
ATOM 672 O O . HIS A 1 86 ? 7.835 -5.568 17.188 1.00 98.38 86 HIS A O 1
ATOM 678 N N . PRO A 1 87 ? 6.346 -6.533 15.815 1.00 98.38 87 PRO A N 1
ATOM 679 C CA . PRO A 1 87 ? 5.226 -6.266 16.719 1.00 98.38 87 PRO A CA 1
ATOM 680 C C . PRO A 1 87 ? 5.320 -7.011 18.051 1.00 98.38 87 PRO A C 1
ATOM 682 O O . PRO A 1 87 ? 4.953 -6.431 19.066 1.00 98.38 87 PRO A O 1
ATOM 685 N N . ILE A 1 88 ? 5.852 -8.238 18.096 1.00 98.75 88 ILE A N 1
ATOM 686 C CA . ILE A 1 88 ? 6.084 -8.935 19.376 1.00 98.75 88 ILE A CA 1
ATOM 687 C C . ILE A 1 88 ? 7.098 -8.155 20.226 1.00 98.75 88 ILE A C 1
ATOM 689 O O . ILE A 1 88 ? 6.876 -7.914 21.409 1.00 98.75 88 ILE A O 1
ATOM 693 N N . HIS A 1 89 ? 8.185 -7.686 19.615 1.00 98.56 89 HIS A N 1
ATOM 694 C CA . HIS A 1 89 ? 9.176 -6.860 20.295 1.00 98.56 89 HIS A CA 1
ATOM 695 C C . HIS A 1 89 ? 8.607 -5.502 20.739 1.00 98.56 89 HIS A C 1
ATOM 697 O O . HIS A 1 89 ? 8.768 -5.103 21.888 1.00 98.56 89 HIS A O 1
ATOM 703 N N . ALA A 1 90 ? 7.951 -4.775 19.836 1.00 97.75 90 ALA A N 1
ATOM 704 C CA . ALA A 1 90 ? 7.510 -3.403 20.063 1.00 97.75 90 ALA A CA 1
ATOM 705 C C . ALA A 1 90 ? 6.265 -3.314 20.950 1.00 97.75 90 ALA A C 1
ATOM 707 O O . ALA A 1 90 ? 6.145 -2.368 21.724 1.00 97.75 90 ALA A O 1
ATOM 708 N N . TYR A 1 91 ? 5.349 -4.275 20.823 1.00 98.44 91 TYR A N 1
ATOM 709 C CA . TYR A 1 91 ? 4.025 -4.203 21.437 1.00 98.44 91 TYR A CA 1
ATOM 710 C C . TYR A 1 91 ? 3.760 -5.283 22.479 1.00 98.44 91 TYR A C 1
ATOM 712 O O . TYR A 1 91 ? 2.780 -5.168 23.216 1.00 98.44 91 TYR A O 1
ATOM 720 N N . GLY A 1 92 ? 4.606 -6.313 22.531 1.00 98.19 92 GLY A N 1
ATOM 721 C CA . GLY A 1 92 ? 4.534 -7.369 23.526 1.00 98.19 92 GLY A CA 1
ATOM 722 C C . GLY A 1 92 ? 5.216 -7.003 24.844 1.00 98.19 92 GLY A C 1
ATOM 723 O O . GLY A 1 92 ? 6.088 -6.129 24.894 1.00 98.19 92 GLY A O 1
ATOM 724 N N . ASN A 1 93 ? 4.828 -7.696 25.912 1.00 98.00 93 ASN A N 1
ATOM 725 C CA . ASN A 1 93 ? 5.526 -7.676 27.195 1.00 98.00 93 ASN A CA 1
ATOM 726 C C . ASN A 1 93 ? 6.787 -8.565 27.157 1.00 98.00 93 ASN A C 1
ATOM 728 O O . ASN A 1 93 ? 7.021 -9.307 26.203 1.00 98.00 93 ASN A O 1
ATOM 732 N N . GLU A 1 94 ? 7.616 -8.503 28.200 1.00 98.12 94 GLU A N 1
ATOM 733 C CA . GLU A 1 94 ? 8.881 -9.247 28.219 1.00 98.12 94 GLU A CA 1
ATOM 734 C C . GLU A 1 94 ? 8.689 -10.770 28.165 1.00 98.12 94 GLU A C 1
ATOM 736 O O . GLU A 1 94 ? 9.433 -11.445 27.462 1.00 98.12 94 GLU A O 1
ATOM 741 N N . ALA A 1 95 ? 7.652 -11.309 28.817 1.00 98.31 95 ALA A N 1
ATOM 742 C CA . ALA A 1 95 ? 7.357 -12.741 28.778 1.00 98.31 95 ALA A CA 1
ATOM 743 C C . ALA A 1 95 ? 7.025 -13.220 27.353 1.00 98.31 95 ALA A C 1
ATOM 745 O O . ALA A 1 95 ? 7.506 -14.268 26.927 1.00 98.31 95 ALA A O 1
ATOM 746 N N . GLN A 1 96 ? 6.272 -12.429 26.583 1.00 98.38 96 GLN A N 1
ATOM 747 C CA . GLN A 1 96 ? 6.003 -12.707 25.169 1.00 98.38 96 GLN A CA 1
ATOM 748 C C . GLN A 1 96 ? 7.289 -12.654 24.333 1.00 98.38 96 GLN A C 1
ATOM 750 O O . GLN A 1 96 ? 7.513 -13.513 23.482 1.00 98.38 96 GLN A O 1
ATOM 755 N N . ARG A 1 97 ? 8.160 -11.669 24.573 1.00 98.62 97 ARG A N 1
ATOM 756 C CA . ARG A 1 97 ? 9.422 -11.534 23.829 1.00 98.62 97 ARG A CA 1
ATOM 757 C C . ARG A 1 97 ? 10.351 -12.723 24.059 1.00 98.62 97 ARG A C 1
ATOM 759 O O . ARG A 1 97 ? 10.811 -13.306 23.083 1.00 98.62 97 ARG A O 1
ATOM 766 N N . GLU A 1 98 ? 10.566 -13.099 25.318 1.00 98.38 98 GLU A N 1
ATOM 767 C CA . GLU A 1 98 ? 11.397 -14.248 25.704 1.00 98.38 98 GLU A CA 1
ATOM 768 C C . GLU A 1 98 ? 10.815 -15.577 25.197 1.00 98.38 98 GLU A C 1
ATOM 770 O O . GLU A 1 98 ? 11.559 -16.453 24.762 1.00 98.38 98 GLU A O 1
ATOM 775 N N . LYS A 1 99 ? 9.481 -15.717 25.174 1.00 98.38 99 LYS A N 1
ATOM 776 C CA . LYS A 1 99 ? 8.810 -16.917 24.650 1.00 98.38 99 LYS A CA 1
ATOM 777 C C . LYS A 1 99 ? 8.988 -17.079 23.137 1.00 98.38 99 LYS A C 1
ATOM 779 O O . LYS A 1 99 ? 9.268 -18.183 22.674 1.00 98.38 99 LYS A O 1
ATOM 784 N N . TYR A 1 100 ? 8.783 -16.011 22.362 1.00 98.62 100 TYR A N 1
ATOM 785 C CA . TYR A 1 100 ? 8.627 -16.117 20.906 1.00 98.62 100 TYR A CA 1
ATOM 786 C C . TYR A 1 100 ? 9.879 -15.736 20.107 1.00 98.62 100 TYR A C 1
ATOM 788 O O . TYR A 1 100 ? 10.206 -16.405 19.126 1.00 98.62 100 TYR A O 1
ATOM 796 N N . LEU A 1 101 ? 10.572 -14.652 20.473 1.00 98.81 101 LEU A N 1
ATOM 797 C CA . LEU A 1 101 ? 11.611 -14.072 19.613 1.00 98.81 101 LEU A CA 1
ATOM 798 C C . LEU A 1 101 ? 12.812 -14.999 19.373 1.00 98.81 101 LEU A C 1
ATOM 800 O O . LEU A 1 101 ? 13.218 -15.070 18.213 1.00 98.81 101 LEU A O 1
ATOM 804 N N . PRO A 1 102 ? 13.342 -15.747 20.364 1.00 98.69 102 PRO A N 1
ATOM 805 C CA . PRO A 1 102 ? 14.476 -16.643 20.131 1.00 98.69 102 PRO A CA 1
ATOM 806 C C . PRO A 1 102 ? 14.206 -17.697 19.050 1.00 98.69 102 PRO A C 1
ATOM 808 O O . PRO A 1 102 ? 15.018 -17.873 18.145 1.00 98.69 102 PRO A O 1
ATOM 811 N N . LYS A 1 103 ? 13.030 -18.337 19.074 1.00 98.62 103 LYS A N 1
ATOM 812 C CA . LYS A 1 103 ? 12.649 -19.357 18.079 1.00 98.62 103 LYS A CA 1
ATOM 813 C C . LYS A 1 103 ? 12.355 -18.769 16.702 1.00 98.62 103 LYS A C 1
ATOM 815 O O . LYS A 1 103 ? 12.615 -19.398 15.680 1.00 98.62 103 LYS A O 1
ATOM 820 N N . LEU A 1 104 ? 11.808 -17.553 16.662 1.00 98.81 104 LEU A N 1
ATOM 821 C CA . LEU A 1 104 ? 11.596 -16.828 15.409 1.00 98.81 104 LEU A CA 1
ATOM 822 C C . LEU A 1 104 ? 12.922 -16.346 14.797 1.00 98.81 104 LEU A C 1
ATOM 824 O O . LEU A 1 104 ? 13.024 -16.272 13.572 1.00 98.81 104 LEU A O 1
ATOM 828 N N . ALA A 1 105 ? 13.920 -16.022 15.627 1.00 98.69 105 ALA A N 1
ATOM 829 C CA . ALA A 1 105 ? 15.245 -15.574 15.202 1.00 98.69 105 ALA A CA 1
ATOM 830 C C . ALA A 1 105 ? 16.073 -16.712 14.596 1.00 98.69 105 ALA A C 1
ATOM 832 O O . ALA A 1 105 ? 16.729 -16.504 13.580 1.00 98.69 105 ALA A O 1
ATOM 833 N N . THR A 1 106 ? 15.995 -17.922 15.160 1.00 98.50 106 THR A N 1
ATOM 834 C CA . THR A 1 106 ? 16.656 -19.117 14.605 1.00 98.50 106 THR A CA 1
ATOM 835 C C . THR A 1 106 ? 15.950 -19.680 13.370 1.00 98.50 106 THR A C 1
ATOM 837 O O . THR A 1 106 ? 16.522 -20.501 12.661 1.00 98.50 106 THR A O 1
ATOM 840 N N . GLY A 1 107 ? 14.709 -19.260 13.105 1.00 98.44 107 GLY A N 1
ATOM 841 C CA . GLY A 1 107 ? 13.876 -19.831 12.048 1.00 98.44 107 GLY A CA 1
ATOM 842 C C . GLY A 1 107 ? 13.246 -21.178 12.417 1.00 98.44 107 GLY A C 1
ATOM 843 O O . GLY A 1 107 ? 12.504 -21.721 11.598 1.00 98.44 107 GLY A O 1
ATOM 844 N N . GLU A 1 108 ? 13.464 -21.686 13.643 1.00 98.31 108 GLU A N 1
ATOM 845 C CA . GLU A 1 108 ? 12.753 -22.856 14.185 1.00 98.31 108 GLU A CA 1
ATOM 846 C C . GLU A 1 108 ? 11.246 -22.638 14.067 1.00 98.31 108 GLU A C 1
ATOM 848 O O . GLU A 1 108 ? 10.535 -23.513 13.580 1.00 98.31 108 GLU A O 1
ATOM 853 N N . TRP A 1 109 ? 10.783 -21.438 14.431 1.00 98.62 109 TRP A N 1
ATOM 854 C CA . TRP A 1 109 ? 9.405 -21.008 14.230 1.00 98.62 109 TRP A CA 1
ATOM 855 C C . TRP A 1 109 ? 9.292 -20.021 13.074 1.00 98.62 109 TRP A C 1
ATOM 857 O O . TRP A 1 109 ? 10.097 -19.100 12.930 1.00 98.62 109 TRP A O 1
ATOM 867 N N . VAL A 1 110 ? 8.240 -20.163 12.277 1.00 98.81 110 VAL A N 1
ATOM 868 C CA . VAL A 1 110 ? 7.841 -19.222 11.232 1.00 98.81 110 VAL A CA 1
ATOM 869 C C . VAL A 1 110 ? 6.558 -18.527 11.638 1.00 98.81 110 VAL A C 1
ATOM 871 O O . VAL A 1 110 ? 5.585 -19.148 12.050 1.00 98.81 110 VAL A O 1
ATOM 874 N N . GLY A 1 111 ? 6.543 -17.210 11.489 1.00 98.81 111 GLY A N 1
ATOM 875 C CA . GLY A 1 111 ? 5.358 -16.411 11.716 1.00 98.81 111 GLY A CA 1
ATOM 876 C C . GLY A 1 111 ? 4.688 -15.949 10.429 1.00 98.81 111 GLY A C 1
ATOM 877 O O . GLY A 1 111 ? 5.313 -15.819 9.369 1.00 98.81 111 GLY A O 1
ATOM 878 N N . CYS A 1 112 ? 3.416 -15.590 10.561 1.00 98.81 112 CYS A N 1
ATOM 879 C CA . CYS A 1 112 ? 2.673 -14.841 9.555 1.00 98.81 112 CYS A CA 1
ATOM 880 C C . CYS A 1 112 ? 1.898 -13.662 10.173 1.00 98.81 112 CYS A C 1
ATOM 882 O O . CYS A 1 112 ? 1.761 -13.557 11.392 1.00 98.81 112 CYS A O 1
ATOM 884 N N . PHE A 1 113 ? 1.426 -12.734 9.336 1.00 98.75 113 PHE A N 1
ATOM 885 C CA . PHE A 1 113 ? 0.809 -11.477 9.781 1.00 98.75 113 PHE A CA 1
ATOM 886 C C . PHE A 1 113 ? -0.591 -11.298 9.193 1.00 98.75 113 PHE A C 1
ATOM 888 O O . PHE A 1 113 ? -0.743 -10.990 8.012 1.00 98.75 113 PHE A O 1
ATOM 895 N N . GLY A 1 114 ? -1.611 -11.481 10.029 1.00 98.38 114 GLY A N 1
ATOM 896 C CA . GLY A 1 114 ? -3.023 -11.446 9.663 1.00 98.38 114 GLY A CA 1
ATOM 897 C C . GLY A 1 114 ? -3.641 -10.059 9.808 1.00 98.38 114 GLY A C 1
ATOM 898 O O . GLY A 1 114 ? -4.235 -9.760 10.842 1.00 98.38 114 GLY A O 1
ATOM 899 N N . LEU A 1 115 ? -3.539 -9.223 8.772 1.00 96.81 115 LEU A N 1
ATOM 900 C CA . LEU A 1 115 ? -4.207 -7.913 8.722 1.00 96.81 115 LEU A CA 1
ATOM 901 C C . LEU A 1 115 ? -5.307 -7.874 7.659 1.00 96.81 115 LEU A C 1
ATOM 903 O O . LEU A 1 115 ? -6.468 -7.656 7.999 1.00 96.81 115 LEU A O 1
ATOM 907 N N . THR A 1 116 ? -4.915 -8.085 6.402 1.00 89.75 116 THR A N 1
ATOM 908 C CA . THR A 1 116 ? -5.772 -7.998 5.215 1.00 89.75 116 THR A CA 1
ATOM 909 C C . THR A 1 116 ? -6.873 -9.048 5.232 1.00 89.75 116 THR A C 1
ATOM 911 O O . THR A 1 116 ? -6.639 -10.201 5.586 1.00 89.75 116 THR A O 1
ATOM 914 N N . GLU A 1 117 ? -8.065 -8.646 4.809 1.00 93.31 117 GLU A N 1
ATOM 915 C CA . GLU A 1 117 ? -9.252 -9.497 4.686 1.00 93.31 117 GLU A CA 1
ATOM 916 C C . GLU A 1 117 ? -9.740 -9.501 3.230 1.00 93.31 117 GLU A C 1
ATOM 918 O O . GLU A 1 117 ? -9.319 -8.625 2.466 1.00 93.31 117 GLU A O 1
ATOM 923 N N . PRO A 1 118 ? -10.612 -10.445 2.824 1.00 82.75 118 PRO A N 1
ATOM 924 C CA . PRO A 1 118 ? -11.121 -10.515 1.451 1.00 82.75 118 PRO A CA 1
ATOM 925 C C . PRO A 1 118 ? -11.666 -9.179 0.922 1.00 82.75 118 PRO A C 1
ATOM 927 O O . PRO A 1 118 ? -11.317 -8.777 -0.187 1.00 82.75 118 PRO A O 1
ATOM 930 N N . ASP A 1 119 ? -12.421 -8.456 1.754 1.00 76.50 119 ASP A N 1
ATOM 931 C CA . ASP A 1 119 ? -13.063 -7.185 1.390 1.00 76.50 119 ASP A CA 1
ATOM 932 C C . ASP A 1 119 ? -12.280 -5.943 1.867 1.00 76.50 119 ASP A C 1
ATOM 934 O O . ASP A 1 119 ? -12.644 -4.803 1.564 1.00 76.50 119 ASP A O 1
ATOM 938 N N . HIS A 1 120 ? -11.185 -6.137 2.615 1.00 79.06 120 HIS A N 1
ATOM 939 C CA . HIS A 1 120 ? -10.466 -5.064 3.311 1.00 79.06 120 HIS A CA 1
ATOM 940 C C . HIS A 1 120 ? -8.941 -5.193 3.155 1.00 79.06 120 HIS A C 1
ATOM 942 O O . HIS A 1 120 ? -8.232 -5.708 4.024 1.00 79.06 120 HIS A O 1
ATOM 948 N N . GLY A 1 121 ? -8.427 -4.688 2.027 1.00 70.62 121 GLY A N 1
ATOM 949 C CA . GLY A 1 121 ? -6.991 -4.542 1.751 1.00 70.62 121 GLY A CA 1
ATOM 950 C C . GLY A 1 121 ? -6.471 -3.134 2.041 1.00 70.62 121 GLY A C 1
ATOM 951 O O . GLY A 1 121 ? -5.757 -2.914 3.019 1.00 70.62 121 GLY A O 1
ATOM 952 N N . SER A 1 122 ? -6.839 -2.171 1.193 1.00 58.53 122 SER A N 1
ATOM 953 C CA . SER A 1 122 ? -6.410 -0.768 1.322 1.00 58.53 122 SER A CA 1
ATOM 954 C C . SER A 1 122 ? -7.055 -0.038 2.504 1.00 58.53 122 SER A C 1
ATOM 956 O O . SER A 1 122 ? -6.476 0.923 3.008 1.00 58.53 122 SER A O 1
ATOM 958 N N . ASP A 1 123 ? -8.220 -0.506 2.963 1.00 74.06 123 ASP A N 1
ATOM 959 C CA . ASP A 1 123 ? -8.927 0.009 4.140 1.00 74.06 123 ASP A CA 1
ATOM 960 C C . ASP A 1 123 ? -8.973 -1.028 5.280 1.00 74.06 123 ASP A C 1
ATOM 962 O O . ASP A 1 123 ? -10.019 -1.621 5.552 1.00 74.06 123 ASP A O 1
ATOM 966 N N . PRO A 1 124 ? -7.855 -1.256 5.992 1.00 77.25 124 PRO A N 1
ATOM 967 C CA . PRO A 1 124 ? -7.838 -2.170 7.131 1.00 77.25 124 PRO A CA 1
ATOM 968 C C . PRO A 1 124 ? -8.641 -1.642 8.330 1.00 77.25 124 PRO A C 1
ATOM 970 O O . PRO A 1 124 ? -8.889 -2.389 9.271 1.00 77.25 124 PRO A O 1
ATOM 973 N N . SER A 1 125 ? -9.066 -0.371 8.332 1.00 83.38 125 SER A N 1
ATOM 974 C CA . SER A 1 125 ? -9.892 0.181 9.416 1.00 83.38 125 SER A CA 1
ATOM 975 C C . SER A 1 125 ? -11.293 -0.440 9.450 1.00 83.38 125 SER A C 1
ATOM 977 O O . SER A 1 125 ? -11.900 -0.610 10.515 1.00 83.38 125 SER A O 1
ATOM 979 N N . SER A 1 126 ? -11.766 -0.863 8.279 1.00 87.44 126 SER A N 1
ATOM 980 C CA . SER A 1 126 ? -13.065 -1.496 8.096 1.00 87.44 126 SER A CA 1
ATOM 981 C C . SER A 1 126 ? -13.074 -2.995 8.396 1.00 87.44 126 SER A C 1
ATOM 983 O O . SER A 1 126 ? -14.150 -3.573 8.342 1.00 87.44 126 SER A O 1
ATOM 985 N N . MET A 1 127 ? -11.947 -3.594 8.817 1.00 95.44 127 MET A N 1
ATOM 986 C CA . MET A 1 127 ? -11.845 -5.035 9.103 1.00 95.44 127 MET A CA 1
ATOM 987 C C . MET A 1 127 ? -13.008 -5.572 9.954 1.00 95.44 127 MET A C 1
ATOM 989 O O . MET A 1 127 ? -13.473 -4.891 10.875 1.00 95.44 127 MET A O 1
ATOM 993 N N . VAL A 1 128 ? -13.456 -6.788 9.669 1.00 97.19 128 VAL A N 1
ATOM 994 C CA . VAL A 1 128 ? -14.592 -7.442 10.329 1.00 97.19 128 VAL A CA 1
ATOM 995 C C . VAL A 1 128 ? -14.178 -8.590 11.243 1.00 97.19 128 VAL A C 1
ATOM 997 O O . VAL A 1 128 ? -14.981 -8.986 12.089 1.00 97.19 128 VAL A O 1
ATOM 1000 N N . THR A 1 129 ? -12.935 -9.087 11.146 1.00 98.31 129 THR A N 1
ATOM 1001 C CA . THR A 1 129 ? -12.409 -10.036 12.141 1.00 98.31 129 THR A CA 1
ATOM 1002 C C . THR A 1 129 ? -12.535 -9.416 13.527 1.00 98.31 129 THR A C 1
ATOM 1004 O O . THR A 1 129 ? -12.068 -8.297 13.767 1.00 98.31 129 THR A O 1
ATOM 1007 N N . ASN A 1 130 ? -13.173 -10.142 14.436 1.00 98.06 130 ASN A N 1
ATOM 1008 C CA . ASN A 1 130 ? -13.525 -9.660 15.761 1.00 98.06 130 ASN A CA 1
ATOM 1009 C C . ASN A 1 130 ? -12.924 -10.553 16.845 1.00 98.06 130 ASN A C 1
ATOM 1011 O O . ASN A 1 130 ? -12.638 -11.726 16.618 1.00 98.06 130 ASN A O 1
ATOM 1015 N N . ALA A 1 131 ? -12.718 -9.954 18.009 1.00 98.56 131 ALA A N 1
ATOM 1016 C CA . ALA A 1 131 ? -12.346 -10.621 19.237 1.00 98.56 131 ALA A CA 1
ATOM 1017 C C . ALA A 1 131 ? -13.390 -10.273 20.301 1.00 98.56 131 ALA A C 1
ATOM 1019 O O . ALA A 1 131 ? -13.773 -9.110 20.450 1.00 98.56 131 ALA A O 1
ATOM 1020 N N . LYS A 1 132 ? -13.840 -11.276 21.050 1.00 98.25 132 LYS A N 1
ATOM 1021 C CA . LYS A 1 132 ? -14.790 -11.125 22.154 1.00 98.25 132 LYS A CA 1
ATOM 1022 C C . LYS A 1 132 ? -14.135 -11.581 23.450 1.00 98.25 132 LYS A C 1
ATOM 1024 O O . LYS A 1 132 ? -13.649 -12.705 23.510 1.00 98.25 132 LYS A O 1
ATOM 1029 N N . ALA A 1 133 ? -14.155 -10.741 24.482 1.00 97.94 133 ALA A N 1
ATOM 1030 C CA . ALA A 1 133 ? -13.672 -11.125 25.805 1.00 97.94 133 ALA A CA 1
ATOM 1031 C C . ALA A 1 133 ? -14.507 -12.281 26.388 1.00 97.94 133 ALA A C 1
ATOM 1033 O O . ALA A 1 133 ? -15.743 -12.268 26.326 1.00 97.94 133 ALA A O 1
ATOM 1034 N N . VAL A 1 134 ? -13.821 -13.269 26.953 1.00 98.12 134 VAL A N 1
ATOM 1035 C CA . VAL A 1 134 ? -14.372 -14.438 27.650 1.00 98.12 134 VAL A CA 1
ATOM 1036 C C . VAL A 1 134 ? -13.552 -14.712 28.912 1.00 98.12 134 VAL A C 1
ATOM 1038 O O . VAL A 1 134 ? -12.535 -14.064 29.151 1.00 98.12 134 VAL A O 1
ATOM 1041 N N . ASP A 1 135 ? -13.991 -15.656 29.744 1.00 97.31 135 ASP A N 1
ATOM 1042 C CA . ASP A 1 135 ? -13.204 -16.045 30.914 1.00 97.31 135 ASP A CA 1
ATOM 1043 C C . ASP A 1 135 ? -11.833 -16.595 30.479 1.00 97.31 135 ASP A C 1
ATOM 1045 O O . ASP A 1 135 ? -11.748 -17.443 29.591 1.00 97.31 135 ASP A O 1
ATOM 1049 N N . GLY A 1 136 ? -10.760 -16.056 31.060 1.00 96.31 136 GLY A N 1
ATOM 1050 C CA . GLY A 1 136 ? -9.374 -16.419 30.740 1.00 96.31 136 GLY A CA 1
ATOM 1051 C C . GLY A 1 136 ? -8.774 -15.839 29.446 1.00 96.31 136 GLY A C 1
ATOM 1052 O O . GLY A 1 136 ? -7.581 -16.041 29.216 1.00 96.31 136 GLY A O 1
ATOM 1053 N N . GLY A 1 137 ? -9.530 -15.113 28.611 1.00 98.06 137 GLY A N 1
ATOM 1054 C CA . GLY A 1 137 ? -8.977 -14.512 27.389 1.00 98.06 137 GLY A CA 1
ATOM 1055 C C . GLY A 1 137 ? -10.018 -14.046 26.372 1.00 98.06 137 GLY A C 1
ATOM 1056 O O . GLY A 1 137 ? -10.963 -13.327 26.698 1.00 98.06 137 GLY A O 1
ATOM 1057 N N . TYR A 1 138 ? -9.836 -14.437 25.110 1.00 98.69 138 TYR A N 1
ATOM 1058 C CA . TYR A 1 138 ? -10.592 -13.919 23.969 1.00 98.69 138 TYR A CA 1
ATOM 1059 C C . TYR A 1 138 ? -11.021 -15.030 23.010 1.00 98.69 138 TYR A C 1
ATOM 1061 O O . TYR A 1 138 ? -10.257 -15.949 22.749 1.00 98.69 138 TYR A O 1
ATOM 1069 N N . LEU A 1 139 ? -12.212 -14.914 22.424 1.00 98.56 139 LEU A N 1
ATOM 1070 C CA . LEU A 1 139 ? -12.619 -15.701 21.256 1.00 98.56 139 LEU A CA 1
ATOM 1071 C C . LEU A 1 139 ? -12.466 -14.859 19.994 1.00 98.56 139 LEU A C 1
ATOM 1073 O O . LEU A 1 139 ? -13.082 -13.796 19.890 1.00 98.56 139 LEU A O 1
ATOM 1077 N N . LEU A 1 140 ? -11.651 -15.324 19.050 1.00 98.75 140 LEU A N 1
ATOM 1078 C CA . LEU A 1 140 ? -11.428 -14.675 17.761 1.00 98.75 140 LEU A CA 1
ATOM 1079 C C . LEU A 1 140 ? -12.235 -15.364 16.661 1.00 98.75 140 LEU A C 1
ATOM 1081 O O . LEU A 1 140 ? -12.204 -16.585 16.530 1.00 98.75 140 LEU A O 1
ATOM 1085 N N . ASN A 1 141 ? -12.900 -14.566 15.826 1.00 98.69 141 ASN A N 1
ATOM 1086 C CA . ASN A 1 141 ? -13.666 -15.067 14.690 1.00 98.69 141 ASN A CA 1
ATOM 1087 C C . ASN A 1 141 ? -13.486 -14.161 13.459 1.00 98.69 141 ASN A C 1
ATOM 1089 O O . ASN A 1 141 ? -13.560 -12.929 13.560 1.00 98.69 141 ASN A O 1
ATOM 1093 N N . GLY A 1 142 ? -13.215 -14.760 12.297 1.00 98.00 142 GLY A N 1
ATOM 1094 C CA . GLY A 1 142 ? -13.026 -14.045 11.035 1.00 98.00 142 GLY A CA 1
ATOM 1095 C C . GLY A 1 142 ? -12.091 -14.744 10.049 1.00 98.00 142 GLY A C 1
ATOM 1096 O O . GLY A 1 142 ? -11.665 -15.879 10.249 1.00 98.00 142 GLY A O 1
ATOM 1097 N N . ALA A 1 143 ? -11.757 -14.041 8.967 1.00 97.50 143 ALA A N 1
ATOM 1098 C CA . ALA A 1 143 ? -10.894 -14.560 7.912 1.00 97.50 143 ALA A CA 1
ATOM 1099 C C . ALA A 1 143 ? -9.918 -13.493 7.409 1.00 97.50 143 ALA A C 1
ATOM 1101 O O . ALA A 1 143 ? -10.292 -12.348 7.147 1.00 97.50 143 ALA A O 1
ATOM 1102 N N . LYS A 1 144 ? -8.656 -13.888 7.234 1.00 98.00 144 LYS A N 1
ATOM 1103 C CA . LYS A 1 144 ? -7.591 -13.074 6.643 1.00 98.00 144 LYS A CA 1
ATOM 1104 C C . LYS A 1 144 ? -7.169 -13.655 5.301 1.00 98.00 144 LYS A C 1
ATOM 1106 O O . LYS A 1 144 ? -7.109 -14.870 5.139 1.00 98.00 144 LYS A O 1
ATOM 1111 N N . MET A 1 145 ? -6.833 -12.785 4.357 1.00 96.19 145 MET A N 1
ATOM 1112 C CA . MET A 1 145 ? -6.543 -13.142 2.968 1.00 96.19 145 MET A CA 1
ATOM 1113 C C . MET A 1 145 ? -5.200 -12.559 2.522 1.00 96.19 145 MET A C 1
ATOM 1115 O O . MET A 1 145 ? -4.810 -11.484 2.972 1.00 96.19 145 MET A O 1
ATOM 1119 N N . TRP A 1 146 ? -4.513 -13.259 1.613 1.00 95.06 146 TRP A N 1
ATOM 1120 C CA . TRP A 1 146 ? -3.188 -12.887 1.085 1.00 95.06 146 TRP A CA 1
ATOM 1121 C C . TRP A 1 146 ? -2.067 -12.902 2.130 1.00 95.06 146 TRP A C 1
ATOM 1123 O O . TRP A 1 146 ? -1.152 -12.077 2.108 1.00 95.06 146 TRP A O 1
ATOM 1133 N N . ILE A 1 147 ? -2.118 -13.865 3.049 1.00 98.31 147 ILE A N 1
ATOM 1134 C CA . ILE A 1 147 ? -1.202 -13.939 4.180 1.00 98.31 147 ILE A CA 1
ATOM 1135 C C . ILE A 1 147 ? 0.021 -14.771 3.812 1.00 98.31 147 ILE A C 1
ATOM 1137 O O . ILE A 1 147 ? -0.007 -16.001 3.744 1.00 98.31 147 ILE A O 1
ATOM 1141 N N . THR A 1 148 ? 1.125 -14.081 3.550 1.00 98.06 148 THR A N 1
ATOM 1142 C CA . THR A 1 148 ? 2.426 -14.711 3.311 1.00 98.06 148 THR A CA 1
ATOM 1143 C C . THR A 1 148 ? 2.854 -15.539 4.525 1.00 98.06 148 THR A C 1
ATOM 1145 O O . THR A 1 148 ? 2.662 -15.117 5.665 1.00 98.06 148 THR A O 1
ATOM 1148 N N . ASN A 1 149 ? 3.445 -16.704 4.262 1.00 98.25 149 ASN A N 1
ATOM 1149 C CA . ASN A 1 149 ? 3.872 -17.731 5.216 1.00 98.25 149 ASN A CA 1
ATOM 1150 C C . ASN A 1 149 ? 2.754 -18.494 5.942 1.00 98.25 149 ASN A C 1
ATOM 1152 O O . ASN A 1 149 ? 3.075 -19.501 6.564 1.00 98.25 149 ASN A O 1
ATOM 1156 N N . SER A 1 150 ? 1.473 -18.104 5.862 1.00 98.44 150 SER A N 1
ATOM 1157 C CA . SER A 1 150 ? 0.445 -18.713 6.729 1.00 98.44 150 SER A CA 1
ATOM 1158 C C . SER A 1 150 ? 0.363 -20.248 6.671 1.00 98.44 150 SER A C 1
ATOM 1160 O O . SER A 1 150 ? 0.277 -20.851 7.741 1.00 98.44 150 SER A O 1
ATOM 1162 N N . PRO A 1 151 ? 0.496 -20.930 5.512 1.00 98.31 151 PRO A N 1
ATOM 1163 C CA . PRO A 1 151 ? 0.404 -22.395 5.477 1.00 98.31 151 PRO A CA 1
ATOM 1164 C C . PRO A 1 151 ? 1.528 -23.120 6.240 1.00 98.31 151 PRO A C 1
ATOM 1166 O O . PRO A 1 151 ? 1.340 -24.247 6.699 1.00 98.31 151 PRO A O 1
ATOM 1169 N N . ILE A 1 152 ? 2.685 -22.473 6.413 1.00 98.12 152 ILE A N 1
ATOM 1170 C CA . ILE A 1 152 ? 3.876 -23.020 7.094 1.00 98.12 152 ILE A CA 1
ATOM 1171 C C . ILE A 1 152 ? 4.163 -22.336 8.434 1.00 98.12 152 ILE A C 1
ATOM 1173 O O . ILE A 1 152 ? 5.217 -22.575 9.013 1.00 98.12 152 ILE A O 1
ATOM 1177 N N . ALA A 1 153 ? 3.284 -21.441 8.884 1.00 98.50 153 ALA A N 1
ATOM 1178 C CA . ALA A 1 153 ? 3.503 -20.683 10.102 1.00 98.50 153 ALA A CA 1
ATOM 1179 C C . ALA A 1 153 ? 3.169 -21.520 11.343 1.00 98.50 153 ALA A C 1
ATOM 1181 O O . ALA A 1 153 ? 2.167 -22.239 11.357 1.00 98.50 153 ALA A O 1
ATOM 1182 N N . ASP A 1 154 ? 3.998 -21.374 12.371 1.00 98.75 154 ASP A N 1
ATOM 1183 C CA . ASP A 1 154 ? 3.824 -21.901 13.726 1.00 98.75 154 ASP A CA 1
ATOM 1184 C C . ASP A 1 154 ? 3.000 -20.930 14.591 1.00 98.75 154 ASP A C 1
ATOM 1186 O O . ASP A 1 154 ? 2.311 -21.340 15.523 1.00 98.75 154 ASP A O 1
ATOM 1190 N N . LEU A 1 155 ? 3.022 -19.633 14.252 1.00 98.69 155 LEU A N 1
ATOM 1191 C CA . LEU A 1 155 ? 2.164 -18.613 14.860 1.00 98.69 155 LEU A CA 1
ATOM 1192 C C . LEU A 1 155 ? 1.743 -17.517 13.873 1.00 98.69 155 LEU A C 1
ATOM 1194 O O . LEU A 1 155 ? 2.383 -17.267 12.847 1.00 98.69 155 LEU A O 1
ATOM 1198 N N . ALA A 1 156 ? 0.675 -16.807 14.212 1.00 98.81 156 ALA A N 1
ATOM 1199 C CA . ALA A 1 156 ? 0.178 -15.651 13.489 1.00 98.81 156 ALA A CA 1
ATOM 1200 C C . ALA A 1 156 ? 0.038 -14.444 14.419 1.00 98.81 156 ALA A C 1
ATOM 1202 O O . ALA A 1 156 ? -0.564 -14.537 15.484 1.00 98.81 156 ALA A O 1
ATOM 1203 N N . VAL A 1 157 ? 0.528 -13.281 13.989 1.00 98.81 157 VAL A N 1
ATOM 1204 C CA . VAL A 1 157 ? 0.140 -12.000 14.595 1.00 98.81 157 VAL A CA 1
ATOM 1205 C C . VAL A 1 157 ? -1.131 -11.527 13.894 1.00 98.81 157 VAL A C 1
ATOM 1207 O O . VAL A 1 157 ? -1.075 -11.053 12.757 1.00 98.81 157 VAL A O 1
ATOM 1210 N N . VAL A 1 158 ? -2.281 -11.697 14.544 1.00 98.81 158 VAL A N 1
ATOM 1211 C CA . VAL A 1 158 ? -3.612 -11.393 14.001 1.00 98.81 158 VAL A CA 1
ATOM 1212 C C . VAL A 1 158 ? -4.118 -10.064 14.552 1.00 98.81 158 VAL A C 1
ATOM 1214 O O . VAL A 1 158 ? -4.109 -9.840 15.760 1.00 98.81 158 VAL A O 1
ATOM 1217 N N . TRP A 1 159 ? -4.603 -9.192 13.669 1.00 98.69 159 TRP A N 1
ATOM 1218 C CA . TRP A 1 159 ? -5.303 -7.964 14.049 1.00 98.69 159 TRP A CA 1
ATOM 1219 C C . TRP A 1 159 ? -6.813 -8.163 13.964 1.00 98.69 159 TRP A C 1
ATOM 1221 O O . TRP A 1 159 ? -7.331 -8.538 12.908 1.00 98.69 159 TRP A O 1
ATOM 1231 N N . ALA A 1 160 ? -7.513 -7.886 15.060 1.00 98.50 160 ALA A N 1
ATOM 1232 C CA . ALA A 1 160 ? -8.959 -8.052 15.182 1.00 98.50 160 ALA A CA 1
ATOM 1233 C C . ALA A 1 160 ? -9.583 -6.896 15.976 1.00 98.50 160 ALA A C 1
ATOM 1235 O O . ALA A 1 160 ? -8.900 -6.225 16.752 1.00 98.50 160 ALA A O 1
ATOM 1236 N N . LYS A 1 161 ? -10.885 -6.656 15.790 1.00 98.25 161 LYS A N 1
ATOM 1237 C CA . LYS A 1 161 ? -11.648 -5.674 16.572 1.00 98.25 161 LYS A CA 1
ATOM 1238 C C . LYS A 1 161 ? -12.085 -6.266 17.910 1.00 98.25 161 LYS A C 1
ATOM 1240 O O . LYS A 1 161 ? -12.930 -7.152 17.925 1.00 98.25 161 LYS A O 1
ATOM 1245 N N . LEU A 1 162 ? -11.566 -5.725 19.005 1.00 97.62 162 LEU A N 1
ATOM 1246 C CA . LEU A 1 162 ? -12.026 -5.959 20.373 1.00 97.62 162 LEU A CA 1
ATOM 1247 C C . LEU A 1 162 ? -12.755 -4.698 20.848 1.00 97.62 162 LEU A C 1
ATOM 1249 O O . LEU A 1 162 ? -12.159 -3.623 20.877 1.00 97.62 162 LEU A O 1
ATOM 1253 N N . ASP A 1 163 ? -14.052 -4.805 21.142 1.00 93.94 163 ASP A N 1
ATOM 1254 C CA . ASP A 1 163 ? -14.902 -3.674 21.560 1.00 93.94 163 ASP A CA 1
ATOM 1255 C C . ASP A 1 163 ? -14.832 -2.451 20.620 1.00 93.94 163 ASP A C 1
ATOM 1257 O O . ASP A 1 163 ? -14.880 -1.290 21.029 1.00 93.94 163 ASP A O 1
ATOM 1261 N N . GLY A 1 164 ? -14.712 -2.718 19.315 1.00 92.12 164 GLY A N 1
ATOM 1262 C CA . GLY A 1 164 ? -14.615 -1.697 18.267 1.00 92.12 164 GLY A CA 1
ATOM 1263 C C . GLY A 1 164 ? -13.216 -1.100 18.068 1.00 92.12 164 GLY A C 1
ATOM 1264 O O . GLY A 1 164 ? -13.022 -0.344 17.114 1.00 92.12 164 GLY A O 1
ATOM 1265 N N . GLU A 1 165 ? -12.234 -1.460 18.896 1.00 96.06 165 GLU A N 1
ATOM 1266 C CA . GLU A 1 165 ? -10.833 -1.063 18.750 1.00 96.06 165 GLU A CA 1
ATOM 1267 C C . GLU A 1 165 ? -10.004 -2.189 18.119 1.00 96.06 165 GLU A C 1
ATOM 1269 O O . GLU A 1 165 ? -10.151 -3.360 18.452 1.00 96.06 165 GLU A O 1
ATOM 1274 N N . ILE A 1 166 ? -9.098 -1.847 17.202 1.00 97.94 166 ILE A N 1
ATOM 1275 C CA . ILE A 1 166 ? -8.185 -2.827 16.599 1.00 97.94 166 ILE A CA 1
ATOM 1276 C C . ILE A 1 166 ? -7.098 -3.197 17.612 1.00 97.94 166 ILE A C 1
ATOM 1278 O O . ILE A 1 166 ? -6.398 -2.319 18.119 1.00 97.94 166 ILE A O 1
ATOM 1282 N N . ARG A 1 167 ? -6.939 -4.494 17.872 1.00 98.50 167 ARG A N 1
ATOM 1283 C CA . ARG A 1 167 ? -5.951 -5.068 18.791 1.00 98.50 167 ARG A CA 1
ATOM 1284 C C . ARG A 1 167 ? -5.169 -6.190 18.112 1.00 98.50 167 ARG A C 1
ATOM 1286 O O . ARG A 1 167 ? -5.686 -6.838 17.202 1.00 98.50 167 ARG A O 1
ATOM 1293 N N . GLY A 1 168 ? -3.917 -6.376 18.524 1.00 98.44 168 GLY A N 1
ATOM 1294 C CA . GLY A 1 168 ? -3.039 -7.433 18.014 1.00 98.44 168 GLY A CA 1
ATOM 1295 C C . GLY A 1 168 ? -2.982 -8.637 18.953 1.00 98.44 168 GLY A C 1
ATOM 1296 O O . GLY A 1 168 ? -2.819 -8.459 20.157 1.00 98.44 168 GLY A O 1
ATOM 1297 N N . PHE A 1 169 ? -3.069 -9.843 18.400 1.00 98.75 169 PHE A N 1
ATOM 1298 C CA . PHE A 1 169 ? -3.052 -11.116 19.123 1.00 98.75 169 PHE A CA 1
ATOM 1299 C C . PHE A 1 169 ? -1.998 -12.046 18.523 1.00 98.75 169 PHE A C 1
ATOM 1301 O O . PHE A 1 169 ? -1.863 -12.113 17.301 1.00 98.75 169 PHE A O 1
ATOM 1308 N N . VAL A 1 170 ? -1.269 -12.776 19.364 1.00 98.75 170 VAL A N 1
ATOM 1309 C CA . VAL A 1 170 ? -0.417 -13.890 18.933 1.00 98.75 170 VAL A CA 1
ATOM 1310 C C . VAL A 1 170 ? -1.249 -15.170 18.985 1.00 98.75 170 VAL A C 1
ATOM 1312 O O . VAL A 1 170 ? -1.632 -15.622 20.058 1.00 98.75 170 VAL A O 1
ATOM 1315 N N . VAL A 1 171 ? -1.555 -15.747 17.829 1.00 98.69 171 VAL A N 1
ATOM 1316 C CA . VAL A 1 171 ? -2.355 -16.973 17.699 1.00 98.69 171 VAL A CA 1
ATOM 1317 C C . VAL A 1 171 ? -1.424 -18.105 17.285 1.00 98.69 171 VAL A C 1
ATOM 1319 O O . VAL A 1 171 ? -0.775 -18.009 16.246 1.00 98.69 171 VAL A O 1
ATOM 1322 N N . GLU A 1 172 ? -1.305 -19.143 18.105 1.00 98.44 172 GLU A N 1
ATOM 1323 C CA . GLU A 1 172 ? -0.443 -20.293 17.810 1.00 98.44 172 GLU A CA 1
ATOM 1324 C C . GLU A 1 172 ? -1.186 -21.303 16.932 1.00 98.44 172 GLU A C 1
ATOM 1326 O O . GLU A 1 172 ? -2.406 -21.435 17.024 1.00 98.44 172 GLU A O 1
ATOM 1331 N N . ARG A 1 173 ? -0.454 -22.021 16.073 1.00 97.19 173 ARG A N 1
ATOM 1332 C CA . ARG A 1 173 ? -1.037 -22.964 15.105 1.00 97.19 173 ARG A CA 1
ATOM 1333 C C . ARG A 1 173 ? -1.886 -24.059 15.760 1.00 97.19 173 ARG A C 1
ATOM 1335 O O . ARG A 1 173 ? -2.853 -24.506 15.157 1.00 97.19 173 ARG A O 1
ATOM 1342 N N . GLU A 1 174 ? -1.516 -24.470 16.969 1.00 97.00 174 GLU A N 1
ATOM 1343 C CA . GLU A 1 174 ? -2.178 -25.536 17.730 1.00 97.00 174 GLU A CA 1
ATOM 1344 C C . GLU A 1 174 ? -3.509 -25.098 18.367 1.00 97.00 174 GLU A C 1
ATOM 1346 O O . GLU A 1 174 ? -4.205 -25.924 18.955 1.00 97.00 174 GLU A O 1
ATOM 1351 N N . PHE A 1 175 ? -3.877 -23.813 18.298 1.00 98.38 175 PHE A N 1
ATOM 1352 C CA . PHE A 1 175 ? -5.139 -23.350 18.873 1.00 98.38 175 PHE A CA 1
ATOM 1353 C C . PHE A 1 175 ? -6.326 -23.879 18.059 1.00 98.38 175 PHE A C 1
ATOM 1355 O O . PHE A 1 175 ? -6.360 -23.783 16.831 1.00 98.38 175 PHE A O 1
ATOM 1362 N N . GLU A 1 176 ? -7.320 -24.434 18.754 1.00 98.31 176 GLU A N 1
ATOM 1363 C CA . GLU A 1 176 ? -8.517 -24.996 18.130 1.00 98.31 176 GLU A CA 1
ATOM 1364 C C . GLU A 1 176 ? -9.276 -23.925 17.326 1.00 98.31 176 GLU A C 1
ATOM 1366 O O . GLU A 1 176 ? -9.386 -22.776 17.752 1.00 98.31 176 GLU A O 1
ATOM 1371 N N . GLY A 1 177 ? -9.759 -24.294 16.134 1.00 97.62 177 GLY A N 1
ATOM 1372 C CA . GLY A 1 177 ? -10.454 -23.385 15.213 1.00 97.62 177 GLY A CA 1
ATOM 1373 C C . GLY A 1 177 ? -9.541 -22.526 14.323 1.00 97.62 177 GLY A C 1
ATOM 1374 O O . GLY A 1 177 ? -10.043 -21.748 13.509 1.00 97.62 177 GLY A O 1
ATOM 1375 N N . PHE A 1 178 ? -8.211 -22.637 14.446 1.00 98.31 178 PHE A N 1
ATOM 1376 C CA . PHE A 1 178 ? -7.246 -21.937 13.591 1.00 98.31 178 PHE A CA 1
ATOM 1377 C C . PHE A 1 178 ? -6.841 -22.794 12.382 1.00 98.31 178 PHE A C 1
ATOM 1379 O O . PHE A 1 178 ? -6.338 -23.906 12.532 1.00 98.31 178 PHE A O 1
ATOM 1386 N N . SER A 1 179 ? -6.997 -22.277 11.157 1.00 98.19 179 SER A N 1
ATOM 1387 C CA . SER A 1 179 ? -6.497 -22.959 9.951 1.00 98.19 179 SER A CA 1
ATOM 1388 C C . SER A 1 179 ? -5.916 -22.008 8.902 1.00 98.19 179 SER A C 1
ATOM 1390 O O . SER A 1 179 ? -6.250 -20.824 8.845 1.00 98.19 179 SER A O 1
ATOM 1392 N N . THR A 1 180 ? -5.002 -22.515 8.065 1.00 98.31 180 THR A N 1
ATOM 1393 C CA . THR A 1 180 ? -4.220 -21.696 7.119 1.00 98.31 180 THR A CA 1
ATOM 1394 C C . THR A 1 180 ? -4.171 -22.277 5.698 1.00 98.31 180 THR A C 1
ATOM 1396 O O . THR A 1 180 ? -3.112 -22.687 5.213 1.00 98.31 180 THR A O 1
ATOM 1399 N N . PRO A 1 181 ? -5.309 -22.326 4.979 1.00 97.81 181 PRO A N 1
ATOM 1400 C CA . PRO A 1 181 ? -5.349 -22.896 3.636 1.00 97.81 181 PRO A CA 1
ATOM 1401 C C . PRO A 1 181 ? -4.465 -22.105 2.659 1.00 97.81 181 PRO A C 1
ATOM 1403 O O . PRO A 1 181 ? -4.437 -20.870 2.669 1.00 97.81 181 PRO A O 1
ATOM 1406 N N . LYS A 1 182 ? -3.734 -22.823 1.800 1.00 97.56 182 LYS A N 1
ATOM 1407 C CA . LYS A 1 182 ? -2.860 -22.245 0.767 1.00 97.56 182 LYS A CA 1
ATOM 1408 C C . LYS A 1 182 ? -3.687 -21.654 -0.383 1.00 97.56 182 LYS A C 1
ATOM 1410 O O . LYS A 1 182 ? -4.716 -22.203 -0.765 1.00 97.56 182 LYS A O 1
ATOM 1415 N N . ILE A 1 183 ? -3.210 -20.547 -0.952 1.00 94.56 183 ILE A N 1
ATOM 1416 C CA . ILE A 1 183 ? -3.702 -19.991 -2.219 1.00 94.56 183 ILE A CA 1
ATOM 1417 C C . ILE A 1 183 ? -2.853 -20.567 -3.358 1.00 94.56 183 ILE A C 1
ATOM 1419 O O . ILE A 1 183 ? -1.625 -20.465 -3.320 1.00 94.56 183 ILE A O 1
ATOM 1423 N N . GLU A 1 184 ? -3.514 -21.138 -4.363 1.00 93.81 184 GLU A N 1
ATOM 1424 C CA . GLU A 1 184 ? -2.894 -21.738 -5.552 1.00 93.81 184 GLU A CA 1
ATOM 1425 C C . GLU A 1 184 ? -3.095 -20.867 -6.801 1.00 93.81 184 GLU A C 1
ATOM 1427 O O . GLU A 1 184 ? -4.014 -20.045 -6.866 1.00 93.81 184 GLU A O 1
ATOM 1432 N N . GLY A 1 185 ? -2.270 -21.085 -7.827 1.00 91.31 185 GLY A N 1
ATOM 1433 C CA . GLY A 1 185 ? -2.447 -20.479 -9.148 1.00 91.31 185 GLY A CA 1
ATOM 1434 C C . GLY A 1 185 ? -1.950 -19.037 -9.242 1.00 91.31 185 GLY A C 1
ATOM 1435 O O . GLY A 1 185 ? -2.399 -18.279 -10.106 1.00 91.31 185 GLY A O 1
ATOM 1436 N N . LYS A 1 186 ? -1.021 -18.627 -8.373 1.00 92.88 186 LYS A N 1
ATOM 1437 C CA . LYS A 1 186 ? -0.454 -17.277 -8.430 1.00 92.88 186 LYS A CA 1
ATOM 1438 C C . LYS A 1 186 ? 0.438 -17.123 -9.659 1.00 92.88 186 LYS A C 1
ATOM 1440 O O . LYS A 1 186 ? 1.266 -17.976 -9.957 1.00 92.88 186 LYS A O 1
ATOM 1445 N N . LEU A 1 187 ? 0.339 -15.994 -10.355 1.00 91.38 187 LEU A N 1
ATOM 1446 C CA . LEU A 1 187 ? 1.263 -15.658 -11.452 1.00 91.38 187 LEU A CA 1
ATOM 1447 C C . LEU A 1 187 ? 2.493 -14.875 -10.974 1.00 91.38 187 LEU A C 1
ATOM 1449 O O . LEU A 1 187 ? 3.521 -14.854 -11.644 1.00 91.38 187 LEU A O 1
ATOM 1453 N N . SER A 1 188 ? 2.383 -14.264 -9.798 1.00 93.81 188 SER A N 1
ATOM 1454 C CA . SER A 1 188 ? 3.424 -13.492 -9.130 1.00 93.81 188 SER A CA 1
ATOM 1455 C C . SER A 1 188 ? 3.768 -14.129 -7.785 1.00 93.81 188 SER A C 1
ATOM 1457 O O . SER A 1 188 ? 2.910 -14.746 -7.152 1.00 93.81 188 SER A O 1
ATOM 1459 N N . LEU A 1 189 ? 5.020 -13.983 -7.338 1.00 96.19 189 LEU A N 1
ATOM 1460 C CA . LEU A 1 189 ? 5.513 -14.524 -6.069 1.00 96.19 189 LEU A CA 1
ATOM 1461 C C . LEU A 1 189 ? 5.227 -16.030 -5.946 1.00 96.19 189 LEU A C 1
ATOM 1463 O O . LEU A 1 189 ? 4.764 -16.508 -4.909 1.00 96.19 189 LEU A O 1
ATOM 1467 N N . ARG A 1 190 ? 5.477 -16.780 -7.029 1.00 96.88 190 ARG A N 1
ATOM 1468 C CA . ARG A 1 190 ? 5.243 -18.236 -7.097 1.00 96.88 190 ARG A CA 1
ATOM 1469 C C . ARG A 1 190 ? 6.155 -19.020 -6.158 1.00 96.88 190 ARG A C 1
ATOM 1471 O O . ARG A 1 190 ? 5.710 -19.968 -5.529 1.00 96.88 190 ARG A O 1
ATOM 1478 N N . ALA A 1 191 ? 7.398 -18.571 -5.992 1.00 97.44 191 ALA A N 1
ATOM 1479 C CA . ALA A 1 191 ? 8.355 -19.126 -5.031 1.00 97.44 191 ALA A CA 1
ATOM 1480 C C . ALA A 1 191 ? 8.162 -18.558 -3.607 1.00 97.44 191 ALA A C 1
ATOM 1482 O O . ALA A 1 191 ? 9.111 -18.397 -2.848 1.00 97.44 191 ALA A O 1
ATOM 1483 N N . SER A 1 192 ? 6.930 -18.191 -3.256 1.00 96.75 192 SER A N 1
ATOM 1484 C CA . SER A 1 192 ? 6.527 -17.732 -1.928 1.00 96.75 192 SER A CA 1
ATOM 1485 C C . SER A 1 192 ? 5.247 -18.453 -1.553 1.00 96.75 192 SER A C 1
ATOM 1487 O O . SER A 1 192 ? 4.347 -18.584 -2.383 1.00 96.75 192 SER A O 1
ATOM 1489 N N . ILE A 1 193 ? 5.134 -18.905 -0.311 1.00 96.94 193 ILE A N 1
ATOM 1490 C CA . ILE A 1 193 ? 3.906 -19.535 0.157 1.00 96.94 193 ILE A CA 1
ATOM 1491 C C . ILE A 1 193 ? 2.967 -18.471 0.726 1.00 96.94 193 ILE A C 1
ATOM 1493 O O . ILE A 1 193 ? 3.332 -17.687 1.601 1.00 96.94 193 ILE A O 1
ATOM 1497 N N . THR A 1 194 ? 1.758 -18.403 0.179 1.00 97.56 194 THR A N 1
ATOM 1498 C CA . THR A 1 194 ? 0.732 -17.426 0.560 1.00 97.56 194 THR A CA 1
ATOM 1499 C C . THR A 1 194 ? -0.560 -18.180 0.794 1.00 97.56 194 THR A C 1
ATOM 1501 O O . THR A 1 194 ? -0.903 -19.068 0.013 1.00 97.56 194 THR A O 1
ATOM 1504 N N . GLY A 1 195 ? -1.266 -17.842 1.861 1.00 97.50 195 GLY A N 1
ATOM 1505 C CA . GLY A 1 195 ? -2.505 -18.503 2.220 1.00 97.50 195 GLY A CA 1
ATOM 1506 C C . GLY A 1 195 ? -3.516 -17.548 2.820 1.00 97.50 195 GLY A C 1
ATOM 1507 O O . GLY A 1 195 ? -3.445 -16.325 2.664 1.00 97.50 195 GLY A O 1
ATOM 1508 N N . GLN A 1 196 ? -4.467 -18.150 3.508 1.00 98.12 196 GLN A N 1
ATOM 1509 C CA . GLN A 1 196 ? -5.457 -17.474 4.326 1.00 98.12 196 GLN A CA 1
ATOM 1510 C C . GLN A 1 196 ? -5.140 -17.731 5.801 1.00 98.12 196 GLN A C 1
ATOM 1512 O O . GLN A 1 196 ? -4.271 -18.546 6.128 1.00 98.12 196 GLN A O 1
ATOM 1517 N N . ILE A 1 197 ? -5.841 -17.031 6.681 1.00 98.69 197 ILE A N 1
ATOM 1518 C CA . ILE A 1 197 ? -6.033 -17.446 8.070 1.00 98.69 197 ILE A CA 1
ATOM 1519 C C . ILE A 1 197 ? -7.540 -17.513 8.277 1.00 98.69 197 ILE A C 1
ATOM 1521 O O . ILE A 1 197 ? -8.222 -16.526 8.013 1.00 98.69 197 ILE A O 1
ATOM 1525 N N . VAL A 1 198 ? -8.047 -18.645 8.741 1.00 98.50 198 VAL A N 1
ATOM 1526 C CA . VAL A 1 198 ? -9.449 -18.829 9.120 1.00 98.50 198 VAL A CA 1
ATOM 1527 C C . VAL A 1 198 ? -9.498 -19.015 10.632 1.00 98.50 198 VAL A C 1
ATOM 1529 O O . VAL A 1 198 ? -8.699 -19.774 11.182 1.00 98.50 198 VAL A O 1
ATOM 1532 N N . LEU A 1 199 ? -10.386 -18.266 11.283 1.00 98.75 199 LEU A N 1
ATOM 1533 C CA . LEU A 1 199 ? -10.577 -18.239 12.730 1.00 98.75 199 LEU A CA 1
ATOM 1534 C C . LEU A 1 199 ? -12.036 -18.590 13.023 1.00 98.75 199 LEU A C 1
ATOM 1536 O O . LEU A 1 199 ? -12.924 -17.769 12.782 1.00 98.75 199 LEU A O 1
ATOM 1540 N N . GLU A 1 200 ? -12.270 -19.792 13.535 1.00 98.31 200 GLU A N 1
ATOM 1541 C CA . GLU A 1 200 ? -13.591 -20.287 13.931 1.00 98.31 200 GLU A CA 1
ATOM 1542 C C . GLU A 1 200 ? -13.647 -20.417 15.452 1.00 98.31 200 GLU A C 1
ATOM 1544 O O . GLU A 1 200 ? -13.247 -21.433 16.007 1.00 98.31 200 GLU A O 1
ATOM 1549 N N . ASP A 1 201 ? -14.104 -19.354 16.121 1.00 98.12 201 ASP A N 1
ATOM 1550 C CA . ASP A 1 201 ? -14.204 -19.280 17.586 1.00 98.12 201 ASP A CA 1
ATOM 1551 C C . ASP A 1 201 ? -12.908 -19.701 18.305 1.00 98.12 201 ASP A C 1
ATOM 1553 O O . ASP A 1 201 ? -12.910 -20.455 19.277 1.00 98.12 201 ASP A O 1
ATOM 1557 N N . VAL A 1 202 ? -11.778 -19.172 17.829 1.00 98.75 202 VAL A N 1
ATOM 1558 C CA . VAL A 1 202 ? -10.449 -19.507 18.348 1.00 98.75 202 VAL A CA 1
ATOM 1559 C C . VAL A 1 202 ? -10.261 -18.894 19.725 1.00 98.75 202 VAL A C 1
ATOM 1561 O O . VAL A 1 202 ? -10.218 -17.667 19.854 1.00 98.75 202 VAL A O 1
ATOM 1564 N N . PHE A 1 203 ? -10.103 -19.733 20.747 1.00 98.75 203 PHE A N 1
ATOM 1565 C CA . PHE A 1 203 ? -9.743 -19.274 22.084 1.00 98.75 203 PHE A CA 1
ATOM 1566 C C . PHE A 1 203 ? -8.272 -18.847 22.132 1.00 98.75 203 PHE A C 1
ATOM 1568 O O . PHE A 1 203 ? -7.366 -19.625 21.844 1.00 98.75 203 PHE A O 1
ATOM 1575 N N . VAL A 1 204 ? -8.042 -17.595 22.518 1.00 98.62 204 VAL A N 1
ATOM 1576 C CA . VAL A 1 204 ? -6.726 -16.976 22.671 1.00 98.62 204 VAL A CA 1
ATOM 1577 C C . VAL A 1 204 ? -6.581 -16.507 24.122 1.00 98.62 204 VAL A C 1
ATOM 1579 O O . VAL A 1 204 ? -7.344 -15.633 24.540 1.00 98.62 204 VAL A O 1
ATOM 1582 N N . PRO A 1 205 ? -5.611 -17.038 24.890 1.00 98.31 205 PRO A N 1
ATOM 1583 C CA . PRO A 1 205 ? -5.386 -16.632 26.276 1.00 98.31 205 PRO A CA 1
ATOM 1584 C C . PRO A 1 205 ? -5.077 -15.136 26.425 1.00 98.31 205 PRO A C 1
ATOM 1586 O O . PRO A 1 205 ? -4.523 -14.512 25.513 1.00 98.31 205 PRO A O 1
ATOM 1589 N N . GLU A 1 206 ? -5.383 -14.559 27.590 1.00 98.19 206 GLU A N 1
ATOM 1590 C CA . GLU A 1 206 ? -5.111 -13.144 27.889 1.00 98.19 206 GLU A CA 1
ATOM 1591 C C . GLU A 1 206 ? -3.635 -12.774 27.654 1.00 98.19 206 GLU A C 1
ATOM 1593 O O . GLU A 1 206 ? -3.329 -11.720 27.090 1.00 98.19 206 GLU A O 1
ATOM 1598 N N . GLU A 1 207 ? -2.701 -13.664 28.005 1.00 97.94 207 GLU A N 1
ATOM 1599 C CA . GLU A 1 207 ? -1.262 -13.453 27.831 1.00 97.94 207 GLU A CA 1
ATOM 1600 C C . GLU A 1 207 ? -0.798 -13.386 26.368 1.00 97.94 207 GLU A C 1
ATOM 1602 O O . GLU A 1 207 ? 0.345 -13.003 26.111 1.00 97.94 207 GLU A O 1
ATOM 1607 N N . ASN A 1 208 ? -1.658 -13.726 25.405 1.00 98.38 208 ASN A N 1
ATOM 1608 C CA . ASN A 1 208 ? -1.362 -13.677 23.974 1.00 98.38 208 ASN A CA 1
ATOM 1609 C C . ASN A 1 208 ? -1.847 -12.377 23.301 1.00 98.38 208 ASN A C 1
ATOM 1611 O O . ASN A 1 208 ? -1.548 -12.138 22.127 1.00 98.38 208 ASN A O 1
ATOM 1615 N N . LEU A 1 209 ? -2.529 -11.493 24.034 1.00 98.38 209 LEU A N 1
ATOM 1616 C CA . LEU A 1 209 ? -2.827 -10.131 23.593 1.00 98.38 209 LEU A CA 1
ATOM 1617 C C . LEU A 1 209 ? -1.557 -9.268 23.611 1.00 98.38 209 LEU A C 1
ATOM 1619 O O . LEU A 1 209 ? -0.830 -9.237 24.601 1.00 98.38 209 LEU A O 1
ATOM 1623 N N . LEU A 1 210 ? -1.305 -8.498 22.551 1.00 98.38 210 LEU A N 1
ATOM 1624 C CA . LEU A 1 210 ? -0.245 -7.487 22.545 1.00 98.38 210 LEU A CA 1
ATOM 1625 C C . LEU A 1 210 ? -0.726 -6.245 23.329 1.00 98.38 210 LEU A C 1
ATOM 1627 O O . LEU A 1 210 ? -1.608 -5.520 22.841 1.00 98.38 210 LEU A O 1
ATOM 1631 N N . PRO A 1 211 ? -0.194 -5.967 24.538 1.00 96.38 211 PRO A N 1
ATOM 1632 C CA . PRO A 1 211 ? -0.724 -4.921 25.419 1.00 96.38 211 PRO A CA 1
ATOM 1633 C C . PRO A 1 211 ? -0.690 -3.519 24.792 1.00 96.38 211 PRO A C 1
ATOM 1635 O O . PRO A 1 211 ? -1.677 -2.777 24.886 1.00 96.38 211 PRO A O 1
ATOM 1638 N N . GLU A 1 212 ? 0.395 -3.199 24.081 1.00 93.69 212 GLU A N 1
ATOM 1639 C CA . GLU A 1 212 ? 0.617 -1.888 23.449 1.00 93.69 212 GLU A CA 1
ATOM 1640 C C . GLU A 1 212 ? 0.182 -1.856 21.969 1.00 93.69 212 GLU A C 1
ATOM 1642 O O . GLU A 1 212 ? 0.273 -0.829 21.295 1.00 93.69 212 GLU A O 1
ATOM 1647 N N . GLY A 1 213 ? -0.313 -2.978 21.435 1.00 91.44 213 GLY A N 1
ATOM 1648 C CA . GLY A 1 213 ? -0.756 -3.108 20.046 1.00 91.44 213 GLY A CA 1
ATOM 1649 C C . GLY A 1 213 ? -2.188 -2.615 19.874 1.00 91.44 213 GLY A C 1
ATOM 1650 O O . GLY A 1 213 ? -3.106 -3.433 19.796 1.00 91.44 213 GLY A O 1
ATOM 1651 N N . ARG A 1 214 ? -2.388 -1.292 19.852 1.00 93.50 214 ARG A N 1
ATOM 1652 C CA . ARG A 1 214 ? -3.717 -0.654 19.821 1.00 93.50 214 ARG A CA 1
ATOM 1653 C C . ARG A 1 214 ? -3.947 0.225 18.592 1.00 93.50 214 ARG A C 1
ATOM 1655 O O . ARG A 1 214 ? -3.048 0.932 18.127 1.00 93.50 214 ARG A O 1
ATOM 1662 N N . GLY A 1 215 ? -5.179 0.203 18.088 1.00 94.31 215 GLY A N 1
ATOM 1663 C CA . GLY A 1 215 ? -5.621 0.970 16.927 1.00 94.31 215 GLY A CA 1
ATOM 1664 C C . GLY A 1 215 ? -4.851 0.638 15.643 1.00 94.31 215 GLY A C 1
ATOM 1665 O O . GLY A 1 215 ? -4.117 -0.342 15.554 1.00 94.31 215 GLY A O 1
ATOM 1666 N N . LEU A 1 216 ? -4.991 1.493 14.626 1.00 87.50 216 LEU A N 1
ATOM 1667 C CA . LEU A 1 216 ? -4.259 1.346 13.356 1.00 87.50 216 LEU A CA 1
ATOM 1668 C C . LEU A 1 216 ? -2.762 1.660 13.472 1.00 87.50 216 LEU A C 1
ATOM 1670 O O . LEU A 1 216 ? -1.987 1.255 12.608 1.00 87.50 216 LEU A O 1
ATOM 1674 N N . GLY A 1 217 ? -2.348 2.362 14.533 1.00 85.06 217 GLY A N 1
ATOM 1675 C CA . GLY A 1 217 ? -0.943 2.687 14.777 1.00 85.06 217 GLY A CA 1
ATOM 1676 C C . GLY A 1 217 ? -0.067 1.440 14.916 1.00 85.06 217 GLY A C 1
ATOM 1677 O O . GLY A 1 217 ? 1.037 1.423 14.374 1.00 85.06 217 GLY A O 1
ATOM 1678 N N . GLY A 1 218 ? -0.590 0.384 15.550 1.00 91.44 218 GLY A N 1
ATOM 1679 C CA . GLY A 1 218 ? 0.075 -0.915 15.682 1.00 91.44 218 GLY A CA 1
ATOM 1680 C C . GLY A 1 218 ? 0.444 -1.553 14.334 1.00 91.44 218 GLY A C 1
ATOM 1681 O O . GLY A 1 218 ? 1.629 -1.620 13.998 1.00 91.44 218 GLY A O 1
ATOM 1682 N N . PRO A 1 219 ? -0.529 -1.978 13.505 1.00 89.75 219 PRO A N 1
ATOM 1683 C CA . PRO A 1 219 ? -0.229 -2.634 12.235 1.00 89.75 219 PRO A CA 1
ATOM 1684 C C . PRO A 1 219 ? 0.526 -1.719 11.260 1.00 89.75 219 PRO A C 1
ATOM 1686 O O . PRO A 1 219 ? 1.386 -2.190 10.512 1.00 89.75 219 PRO A O 1
ATOM 1689 N N . PHE A 1 220 ? 0.259 -0.407 11.262 1.00 85.19 220 PHE A N 1
ATOM 1690 C CA . PHE A 1 220 ? 0.967 0.536 10.387 1.00 85.19 220 PHE A CA 1
ATOM 1691 C C . PHE A 1 220 ? 2.434 0.725 10.777 1.00 85.19 220 PHE A C 1
ATOM 1693 O O . PHE A 1 220 ? 3.274 0.875 9.885 1.00 85.19 220 PHE A O 1
ATOM 1700 N N . GLY A 1 221 ? 2.765 0.648 12.069 1.00 86.00 221 GLY A N 1
ATOM 1701 C CA . GLY A 1 221 ? 4.151 0.606 12.535 1.00 86.00 221 GLY A CA 1
ATOM 1702 C C . GLY A 1 221 ? 4.933 -0.538 11.886 1.00 86.00 221 GLY A C 1
ATOM 1703 O O . GLY A 1 221 ? 6.012 -0.312 11.333 1.00 86.00 221 GLY A O 1
ATOM 1704 N N . CYS A 1 222 ? 4.342 -1.735 11.834 1.00 93.56 222 CYS A N 1
ATOM 1705 C CA . CYS A 1 222 ? 4.929 -2.909 11.180 1.00 93.56 222 CYS A CA 1
ATOM 1706 C C . CYS A 1 222 ? 5.051 -2.731 9.660 1.00 93.56 222 CYS A C 1
ATOM 1708 O O . CYS A 1 222 ? 6.116 -2.955 9.077 1.00 93.56 222 CYS A O 1
ATOM 1710 N N . LEU A 1 223 ? 3.981 -2.270 9.002 1.00 88.56 223 LEU A N 1
ATOM 1711 C CA . LEU A 1 223 ? 3.967 -2.078 7.548 1.00 88.56 223 LEU A CA 1
ATOM 1712 C C . LEU A 1 223 ? 5.009 -1.058 7.082 1.00 88.56 223 LEU A C 1
ATOM 1714 O O . LEU A 1 223 ? 5.605 -1.238 6.021 1.00 88.56 223 LEU A O 1
ATOM 1718 N N . ASN A 1 224 ? 5.274 -0.013 7.867 1.00 86.31 224 ASN A N 1
ATOM 1719 C CA . ASN A 1 224 ? 6.321 0.956 7.550 1.00 86.31 224 ASN A CA 1
ATOM 1720 C C . ASN A 1 224 ? 7.718 0.313 7.547 1.00 86.31 224 ASN A C 1
ATOM 1722 O O . ASN A 1 224 ? 8.514 0.591 6.649 1.00 86.31 224 ASN A O 1
ATOM 1726 N N . LYS A 1 225 ? 8.000 -0.606 8.480 1.00 90.88 225 LYS A N 1
ATOM 1727 C CA . LYS A 1 225 ? 9.264 -1.365 8.514 1.00 90.88 225 LYS A CA 1
ATOM 1728 C C . LYS A 1 225 ? 9.388 -2.337 7.338 1.00 90.88 225 LYS A C 1
ATOM 1730 O O . LYS A 1 225 ? 10.437 -2.389 6.699 1.00 90.88 225 LYS A O 1
ATOM 1735 N N . ALA A 1 226 ? 8.304 -3.024 6.978 1.00 92.44 226 ALA A N 1
ATOM 1736 C CA . ALA A 1 226 ? 8.294 -3.888 5.798 1.00 92.44 226 ALA A CA 1
ATOM 1737 C C . ALA A 1 226 ? 8.512 -3.086 4.498 1.00 92.44 226 ALA A C 1
ATOM 1739 O O . ALA A 1 226 ? 9.344 -3.451 3.667 1.00 92.44 226 ALA A O 1
ATOM 1740 N N . ARG A 1 227 ? 7.833 -1.937 4.341 1.00 92.56 227 ARG A N 1
ATOM 1741 C CA . ARG A 1 227 ? 7.992 -1.030 3.185 1.00 92.56 227 ARG A CA 1
ATOM 1742 C C . ARG A 1 227 ? 9.416 -0.492 3.047 1.00 92.56 227 ARG A C 1
ATOM 1744 O O . ARG A 1 227 ? 9.899 -0.375 1.923 1.00 92.56 227 ARG A O 1
ATOM 1751 N N . TYR A 1 228 ? 10.089 -0.210 4.164 1.00 97.38 228 TYR A N 1
ATOM 1752 C CA . TYR A 1 228 ? 11.506 0.153 4.173 1.00 97.38 228 TYR A CA 1
ATOM 1753 C C . TYR A 1 228 ? 12.373 -0.939 3.520 1.00 97.38 228 TYR A C 1
ATOM 1755 O O . TYR A 1 228 ? 13.142 -0.642 2.606 1.00 97.38 228 TYR A O 1
ATOM 1763 N N . GLY A 1 229 ? 12.207 -2.202 3.933 1.00 97.19 229 GLY A N 1
ATOM 1764 C CA . GLY A 1 229 ? 12.946 -3.333 3.359 1.00 97.19 229 GLY A CA 1
ATOM 1765 C C . GLY A 1 229 ? 12.637 -3.553 1.874 1.00 97.19 229 GLY A C 1
ATOM 1766 O O . GLY A 1 229 ? 13.548 -3.776 1.080 1.00 97.19 229 GLY A O 1
ATOM 1767 N N . ILE A 1 230 ? 11.369 -3.410 1.473 1.00 97.56 230 ILE A N 1
ATOM 1768 C CA . ILE A 1 230 ? 10.932 -3.526 0.069 1.00 97.56 230 ILE A CA 1
ATOM 1769 C C . ILE A 1 230 ? 11.589 -2.460 -0.818 1.00 97.56 230 ILE A C 1
ATOM 1771 O O . ILE A 1 230 ? 11.982 -2.762 -1.942 1.00 97.56 230 ILE A O 1
ATOM 1775 N N . ALA A 1 231 ? 11.746 -1.224 -0.333 1.00 97.56 231 ALA A N 1
ATOM 1776 C CA . ALA A 1 231 ? 12.377 -0.160 -1.114 1.00 97.56 231 ALA A CA 1
ATOM 1777 C C . ALA A 1 231 ? 13.835 -0.487 -1.493 1.00 97.56 231 ALA A C 1
ATOM 1779 O O . ALA A 1 231 ? 14.286 -0.107 -2.575 1.00 97.56 231 ALA A O 1
ATOM 1780 N N . TRP A 1 232 ? 14.558 -1.209 -0.634 1.00 98.75 232 TRP A N 1
ATOM 1781 C CA . TRP A 1 232 ? 15.884 -1.746 -0.945 1.00 98.75 232 TRP A CA 1
ATOM 1782 C C . TRP A 1 232 ? 15.820 -2.989 -1.827 1.00 98.75 232 TRP A C 1
ATOM 1784 O O . TRP A 1 232 ? 16.547 -3.088 -2.814 1.00 98.75 232 TRP A O 1
ATOM 1794 N N . GLY A 1 233 ? 14.947 -3.926 -1.464 1.00 98.62 233 GLY A N 1
ATOM 1795 C CA . GLY A 1 233 ? 14.790 -5.199 -2.147 1.00 98.62 233 GLY A CA 1
ATOM 1796 C C . GLY A 1 233 ? 14.474 -5.041 -3.637 1.00 98.62 233 GLY A C 1
ATOM 1797 O O . GLY A 1 233 ? 15.154 -5.633 -4.473 1.00 98.62 233 GLY A O 1
ATOM 1798 N N . ALA A 1 234 ? 13.532 -4.160 -3.989 1.00 98.38 234 ALA A N 1
ATOM 1799 C CA . ALA A 1 234 ? 13.142 -3.923 -5.379 1.00 98.38 234 ALA A CA 1
ATOM 1800 C C . ALA A 1 234 ? 14.347 -3.551 -6.266 1.00 98.38 234 ALA A C 1
ATOM 1802 O O . ALA A 1 234 ? 14.476 -4.054 -7.382 1.00 98.38 234 ALA A O 1
ATOM 1803 N N . MET A 1 235 ? 15.287 -2.756 -5.737 1.00 98.75 235 MET A N 1
ATOM 1804 C CA . MET A 1 235 ? 16.517 -2.399 -6.451 1.00 98.75 235 MET A CA 1
ATOM 1805 C C . MET A 1 235 ? 17.446 -3.595 -6.682 1.00 98.75 235 MET A C 1
ATOM 1807 O O . MET A 1 235 ? 18.145 -3.626 -7.688 1.00 98.75 235 MET A O 1
ATOM 1811 N N . GLY A 1 236 ? 17.421 -4.610 -5.816 1.00 98.75 236 GLY A N 1
ATOM 1812 C CA . GLY A 1 236 ? 18.112 -5.877 -6.055 1.00 98.75 236 GLY A CA 1
ATOM 1813 C C . GLY A 1 236 ? 17.578 -6.606 -7.289 1.00 98.75 236 GLY A C 1
ATOM 1814 O O . GLY A 1 236 ? 18.359 -7.011 -8.152 1.00 98.75 236 GLY A O 1
ATOM 1815 N N . ALA A 1 237 ? 16.251 -6.710 -7.424 1.00 98.75 237 ALA A N 1
ATOM 1816 C CA . ALA A 1 237 ? 15.615 -7.276 -8.617 1.00 98.75 237 ALA A CA 1
ATOM 1817 C C . ALA A 1 237 ? 15.909 -6.445 -9.881 1.00 98.75 237 ALA A C 1
ATOM 1819 O O . ALA A 1 237 ? 16.172 -7.006 -10.948 1.00 98.75 237 ALA A O 1
ATOM 1820 N N . ALA A 1 238 ? 15.916 -5.111 -9.767 1.00 98.81 238 ALA A N 1
ATOM 1821 C CA . ALA A 1 238 ? 16.289 -4.219 -10.865 1.00 98.81 238 ALA A CA 1
ATOM 1822 C C . ALA A 1 238 ? 17.736 -4.446 -11.324 1.00 98.81 238 ALA A C 1
ATOM 1824 O O . ALA A 1 238 ? 17.998 -4.561 -12.522 1.00 98.81 238 ALA A O 1
ATOM 1825 N N . GLU A 1 239 ? 18.674 -4.562 -10.382 1.00 98.88 239 GLU A N 1
ATOM 1826 C CA . GLU A 1 239 ? 20.071 -4.851 -10.695 1.00 98.88 239 GLU A CA 1
ATOM 1827 C C . GLU A 1 239 ? 20.243 -6.222 -11.343 1.00 98.88 239 GLU A C 1
ATOM 1829 O O . GLU A 1 239 ? 20.994 -6.327 -12.313 1.00 98.88 239 GLU A O 1
ATOM 1834 N N . PHE A 1 240 ? 19.537 -7.257 -10.871 1.00 98.81 240 PHE A N 1
ATOM 1835 C CA . PHE A 1 240 ? 19.526 -8.554 -11.551 1.00 98.81 240 PHE A CA 1
ATOM 1836 C C . PHE A 1 240 ? 19.112 -8.391 -13.019 1.00 98.81 240 PHE A C 1
ATOM 1838 O O . PHE A 1 240 ? 19.841 -8.805 -13.922 1.00 98.81 240 PHE A O 1
ATOM 1845 N N . CYS A 1 241 ? 17.979 -7.726 -13.266 1.00 98.81 241 CYS A N 1
ATOM 1846 C CA . CYS A 1 241 ? 17.445 -7.524 -14.612 1.00 98.81 241 CYS A CA 1
ATOM 1847 C C . CYS A 1 241 ? 18.417 -6.752 -15.514 1.00 98.81 241 CYS A C 1
ATOM 1849 O O . CYS A 1 241 ? 18.649 -7.151 -16.658 1.00 98.81 241 CYS A O 1
ATOM 1851 N N . MET A 1 242 ? 19.028 -5.682 -14.999 1.00 98.75 242 MET A N 1
ATOM 1852 C CA . MET A 1 242 ? 20.032 -4.906 -15.727 1.00 98.75 242 MET A CA 1
ATOM 1853 C C . MET A 1 242 ? 21.267 -5.758 -16.061 1.00 98.75 242 MET A C 1
ATOM 1855 O O . MET A 1 242 ? 21.741 -5.731 -17.199 1.00 98.75 242 MET A O 1
ATOM 1859 N N . HIS A 1 243 ? 21.798 -6.521 -15.100 1.00 98.69 243 HIS A N 1
ATOM 1860 C CA . HIS A 1 243 ? 22.984 -7.354 -15.312 1.00 98.69 243 HIS A CA 1
ATOM 1861 C C . HIS A 1 243 ? 22.722 -8.512 -16.278 1.00 98.69 243 HIS A C 1
ATOM 1863 O O . HIS A 1 243 ? 23.557 -8.762 -17.153 1.00 98.69 243 HIS A O 1
ATOM 1869 N N . ALA A 1 244 ? 21.562 -9.165 -16.180 1.00 98.56 244 ALA A N 1
ATOM 1870 C CA . ALA A 1 244 ? 21.134 -10.191 -17.125 1.00 98.56 244 ALA A CA 1
ATOM 1871 C C . ALA A 1 244 ? 21.028 -9.612 -18.545 1.00 98.56 244 ALA A C 1
ATOM 1873 O O . ALA A 1 244 ? 21.652 -10.124 -19.473 1.00 98.56 244 ALA A O 1
ATOM 1874 N N . ALA A 1 245 ? 20.351 -8.468 -18.706 1.00 98.62 245 ALA A N 1
ATOM 1875 C CA . ALA A 1 245 ? 20.208 -7.800 -20.001 1.00 98.62 245 ALA A CA 1
ATOM 1876 C C . ALA A 1 245 ? 21.550 -7.338 -20.583 1.00 98.62 245 ALA A C 1
ATOM 1878 O O . ALA A 1 245 ? 21.797 -7.484 -21.783 1.00 98.62 245 ALA A O 1
ATOM 1879 N N . ARG A 1 246 ? 22.451 -6.814 -19.748 1.00 98.62 246 ARG A N 1
ATOM 1880 C CA . ARG A 1 246 ? 23.807 -6.444 -20.166 1.00 98.62 246 ARG A CA 1
ATOM 1881 C C . ARG A 1 246 ? 24.587 -7.660 -20.663 1.00 98.62 246 ARG A C 1
ATOM 1883 O O . ARG A 1 246 ? 25.180 -7.591 -21.734 1.00 98.62 246 ARG A O 1
ATOM 1890 N N . THR A 1 247 ? 24.588 -8.752 -19.904 1.00 98.44 247 THR A N 1
ATOM 1891 C CA . THR A 1 247 ? 25.312 -9.984 -20.260 1.00 98.44 247 THR A CA 1
ATOM 1892 C C . THR A 1 247 ? 24.768 -10.562 -21.562 1.00 98.44 247 THR A C 1
ATOM 1894 O O . THR A 1 247 ? 25.514 -10.706 -22.529 1.00 98.44 247 THR A O 1
ATOM 1897 N N . TYR A 1 248 ? 23.445 -10.726 -21.651 1.00 98.38 248 TYR A N 1
ATOM 1898 C CA . TYR A 1 248 ? 22.774 -11.210 -22.855 1.00 98.38 248 TYR A CA 1
ATOM 1899 C C . TYR A 1 248 ? 23.118 -10.373 -24.092 1.00 98.38 248 TYR A C 1
ATOM 1901 O O . TYR A 1 248 ? 23.424 -10.909 -25.155 1.00 98.38 248 TYR A O 1
ATOM 1909 N N . THR A 1 249 ? 23.104 -9.043 -23.974 1.00 98.25 249 THR A N 1
ATOM 1910 C CA . THR A 1 249 ? 23.377 -8.159 -25.117 1.00 98.25 249 THR A CA 1
ATOM 1911 C C . THR A 1 249 ? 24.855 -8.070 -25.502 1.00 98.25 249 THR A C 1
ATOM 1913 O O . THR A 1 249 ? 25.151 -7.722 -26.648 1.00 98.25 249 THR A O 1
ATOM 1916 N N . LEU A 1 250 ? 25.786 -8.393 -24.601 1.00 98.38 250 LEU A N 1
ATOM 1917 C CA . LEU A 1 250 ? 27.209 -8.546 -24.929 1.00 98.38 250 LEU A CA 1
ATOM 1918 C C . LEU A 1 250 ? 27.476 -9.841 -25.708 1.00 98.38 250 LEU A C 1
ATOM 1920 O O . LEU A 1 250 ? 28.289 -9.848 -26.632 1.00 98.38 250 LEU A O 1
ATOM 1924 N N . GLU A 1 251 ? 26.776 -10.917 -25.361 1.00 97.62 251 GLU A N 1
ATOM 1925 C CA . GLU A 1 251 ? 26.960 -12.237 -25.969 1.00 97.62 251 GLU A CA 1
ATOM 1926 C C . GLU A 1 251 ? 26.189 -12.387 -27.287 1.00 97.62 251 GLU A C 1
ATOM 1928 O O . GLU A 1 251 ? 26.704 -12.922 -28.275 1.00 97.62 251 GLU A O 1
ATOM 1933 N N . ARG A 1 252 ? 24.951 -11.884 -27.341 1.00 96.44 252 ARG A N 1
ATOM 1934 C CA . ARG A 1 252 ? 24.077 -12.011 -28.508 1.00 96.44 252 ARG A CA 1
ATOM 1935 C C . ARG A 1 252 ? 24.537 -11.092 -29.636 1.00 96.44 252 ARG A C 1
ATOM 1937 O O . ARG A 1 252 ? 24.563 -9.868 -29.495 1.00 96.44 252 ARG A O 1
ATOM 1944 N N . LYS A 1 253 ? 24.826 -11.684 -30.799 1.00 96.06 253 LYS A N 1
ATOM 1945 C CA . LYS A 1 253 ? 25.236 -10.962 -32.011 1.00 96.06 253 LYS A CA 1
ATOM 1946 C C . LYS A 1 253 ? 24.083 -10.815 -33.006 1.00 96.06 253 LYS A C 1
ATOM 1948 O O . LYS A 1 253 ? 23.348 -11.765 -33.267 1.00 96.06 253 LYS A O 1
ATOM 1953 N N . GLN A 1 254 ? 23.958 -9.625 -33.584 1.00 91.88 254 GLN A N 1
ATOM 1954 C CA . GLN A 1 254 ? 23.098 -9.300 -34.726 1.00 91.88 254 GLN A CA 1
ATOM 1955 C C . GLN A 1 254 ? 23.883 -8.375 -35.654 1.00 91.88 254 GLN A C 1
ATOM 1957 O O . GLN A 1 254 ? 24.650 -7.537 -35.181 1.00 91.88 254 GLN A O 1
ATOM 1962 N N . PHE A 1 255 ? 23.724 -8.534 -36.970 1.00 93.12 255 PHE A N 1
ATOM 1963 C CA . PHE A 1 255 ? 24.501 -7.768 -37.957 1.00 93.12 255 PHE A CA 1
ATOM 1964 C C . PHE A 1 255 ? 26.023 -7.820 -37.681 1.00 93.12 255 PHE A C 1
ATOM 1966 O O . PHE A 1 255 ? 26.706 -6.800 -37.698 1.00 93.12 255 PHE A O 1
ATOM 1973 N N . ASN A 1 256 ? 26.536 -9.016 -37.359 1.00 93.81 256 ASN A N 1
ATOM 1974 C CA . ASN A 1 256 ? 27.946 -9.307 -37.050 1.00 93.81 256 ASN A CA 1
ATOM 1975 C C . ASN A 1 256 ? 28.574 -8.538 -35.871 1.00 93.81 256 ASN A C 1
ATOM 1977 O O . ASN A 1 256 ? 29.795 -8.517 -35.735 1.00 93.81 256 ASN A O 1
ATOM 1981 N N . ARG A 1 257 ? 27.772 -7.967 -34.966 1.00 95.69 257 ARG A N 1
ATOM 1982 C CA . ARG A 1 257 ? 28.265 -7.311 -33.745 1.00 95.69 257 ARG A CA 1
ATOM 1983 C C . ARG A 1 257 ? 27.385 -7.612 -32.530 1.00 95.69 257 ARG A C 1
ATOM 1985 O O . ARG A 1 257 ? 26.212 -7.941 -32.711 1.00 95.69 257 ARG A O 1
ATOM 1992 N N . PRO A 1 258 ? 27.911 -7.500 -31.299 1.00 98.00 258 PRO A N 1
ATOM 1993 C CA . PRO A 1 258 ? 27.095 -7.573 -30.090 1.00 98.00 258 PRO A CA 1
ATOM 1994 C C . PRO A 1 258 ? 25.946 -6.562 -30.109 1.00 98.00 258 PRO A C 1
ATOM 1996 O O . PRO A 1 258 ? 26.130 -5.420 -30.540 1.00 98.00 258 PRO A O 1
ATOM 1999 N N . LEU A 1 259 ? 24.779 -6.938 -29.584 1.00 97.44 259 LEU A N 1
ATOM 2000 C CA . LEU A 1 259 ? 23.653 -6.013 -29.407 1.00 97.44 259 LEU A CA 1
ATOM 2001 C C . LEU A 1 259 ? 24.038 -4.804 -28.541 1.00 97.44 259 LEU A C 1
ATOM 2003 O O . LEU A 1 259 ? 23.617 -3.682 -28.827 1.00 97.44 259 LEU A O 1
ATOM 2007 N N . ALA A 1 260 ? 24.900 -5.012 -27.542 1.00 97.25 260 ALA A N 1
ATOM 2008 C CA . ALA A 1 260 ? 25.432 -3.972 -26.662 1.00 97.25 260 ALA A CA 1
ATOM 2009 C C . ALA A 1 260 ? 26.254 -2.888 -27.391 1.00 97.25 260 ALA A C 1
ATOM 2011 O O . ALA A 1 260 ? 26.481 -1.813 -26.837 1.00 97.25 260 ALA A O 1
ATOM 2012 N N . ALA A 1 261 ? 26.671 -3.123 -28.642 1.00 96.94 261 ALA A N 1
ATOM 2013 C CA . ALA A 1 261 ? 27.338 -2.120 -29.476 1.00 96.94 261 ALA A CA 1
ATOM 2014 C C . ALA A 1 261 ? 26.357 -1.156 -30.179 1.00 96.94 261 ALA A C 1
ATOM 2016 O O . ALA A 1 261 ? 26.781 -0.280 -30.932 1.00 96.94 261 ALA A O 1
ATOM 2017 N N . THR A 1 262 ? 25.044 -1.320 -29.986 1.00 96.56 262 THR A N 1
ATOM 2018 C CA . THR A 1 262 ? 24.018 -0.449 -30.578 1.00 96.56 262 THR A CA 1
ATOM 2019 C C . THR A 1 262 ? 23.598 0.658 -29.607 1.00 96.56 262 THR A C 1
ATOM 2021 O O . THR A 1 262 ? 23.369 0.407 -28.425 1.00 96.56 262 THR A O 1
ATOM 2024 N N . GLN A 1 263 ? 23.442 1.890 -30.107 1.00 97.06 263 GLN A N 1
ATOM 2025 C CA . GLN A 1 263 ? 23.105 3.058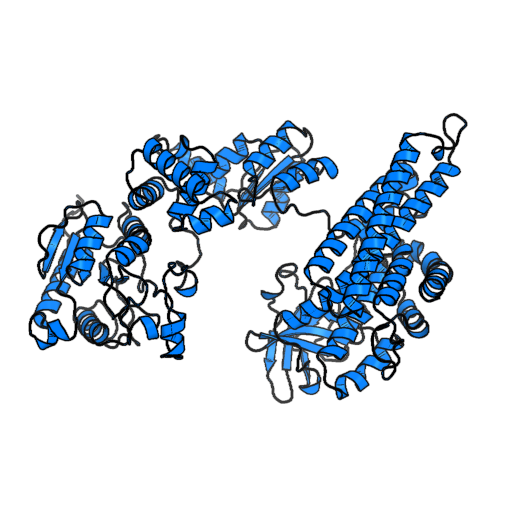 -29.276 1.00 97.06 263 GLN A CA 1
ATOM 2026 C C . GLN A 1 263 ? 21.792 2.888 -28.500 1.00 97.06 263 GLN A C 1
ATOM 2028 O O . GLN A 1 263 ? 21.703 3.296 -27.347 1.00 97.06 263 GLN A O 1
ATOM 2033 N N . LEU A 1 264 ? 20.779 2.249 -29.098 1.00 96.62 264 LEU A N 1
ATOM 2034 C CA . LEU A 1 264 ? 19.493 2.018 -28.430 1.00 96.62 264 LEU A CA 1
ATOM 2035 C C . LEU A 1 264 ? 19.625 1.087 -27.218 1.00 96.62 264 LEU A C 1
ATOM 2037 O O . LEU A 1 264 ? 18.979 1.321 -26.200 1.00 96.62 264 LEU A O 1
ATOM 2041 N N . VAL A 1 265 ? 20.468 0.053 -27.304 1.00 97.62 265 VAL A N 1
ATOM 2042 C CA . VAL A 1 265 ? 20.760 -0.831 -26.165 1.00 97.62 265 VAL A CA 1
ATOM 2043 C C . VAL A 1 265 ? 21.567 -0.090 -25.103 1.00 97.62 265 VAL A C 1
ATOM 2045 O O . VAL A 1 265 ? 21.235 -0.170 -23.924 1.00 97.62 265 VAL A O 1
ATOM 2048 N N . GLN A 1 266 ? 22.577 0.679 -25.510 1.00 98.06 266 GLN A N 1
ATOM 2049 C CA . GLN A 1 266 ? 23.395 1.470 -24.587 1.00 98.06 266 GLN A CA 1
ATOM 2050 C C . GLN A 1 266 ? 22.567 2.503 -23.823 1.00 98.06 266 GLN A C 1
ATOM 2052 O O . GLN A 1 266 ? 22.725 2.617 -22.612 1.00 98.06 266 GLN A O 1
ATOM 2057 N N . LYS A 1 267 ? 21.634 3.193 -24.495 1.00 98.12 267 LYS A N 1
ATOM 2058 C CA . LYS A 1 267 ? 20.697 4.116 -23.844 1.00 98.12 267 LYS A CA 1
ATOM 2059 C C . LYS A 1 267 ? 19.875 3.400 -22.772 1.00 98.12 267 LYS A C 1
ATOM 2061 O O . LYS A 1 267 ? 19.823 3.871 -21.646 1.00 98.12 267 LYS A O 1
ATOM 2066 N N . LYS A 1 268 ? 19.273 2.250 -23.104 1.00 98.12 268 LYS A N 1
ATOM 2067 C CA . LYS A 1 268 ? 18.482 1.461 -22.144 1.00 98.12 268 LYS A CA 1
ATOM 2068 C C . LYS A 1 268 ? 19.313 1.072 -20.918 1.00 98.12 268 LYS A C 1
ATOM 2070 O O . LYS A 1 268 ? 18.849 1.246 -19.801 1.00 98.12 268 LYS A O 1
ATOM 2075 N N . LEU A 1 269 ? 20.543 0.593 -21.119 1.00 98.56 269 LEU A N 1
ATOM 2076 C CA . LEU A 1 269 ? 21.445 0.237 -20.018 1.00 98.56 269 LEU A CA 1
ATOM 2077 C C . LEU A 1 269 ? 21.851 1.453 -19.174 1.00 98.56 269 LEU A C 1
ATOM 2079 O O . LEU A 1 269 ? 21.916 1.335 -17.953 1.00 98.56 269 LEU A O 1
ATOM 2083 N N . ALA A 1 270 ? 22.098 2.606 -19.802 1.00 98.62 270 ALA A N 1
ATOM 2084 C CA . ALA A 1 270 ? 22.402 3.848 -19.098 1.00 98.62 270 ALA A CA 1
ATOM 2085 C C . ALA A 1 270 ? 21.214 4.309 -18.241 1.00 98.62 270 ALA A C 1
ATOM 2087 O O . ALA A 1 270 ? 21.395 4.577 -17.058 1.00 98.62 270 ALA A O 1
ATOM 2088 N N . ASP A 1 271 ? 19.999 4.305 -18.800 1.00 98.06 271 ASP A N 1
ATOM 2089 C CA . ASP A 1 271 ? 18.773 4.658 -18.076 1.00 98.06 271 ASP A CA 1
ATOM 2090 C C . ASP A 1 271 ? 18.561 3.727 -16.863 1.00 98.06 271 ASP A C 1
ATOM 2092 O O . ASP A 1 271 ? 18.324 4.200 -15.751 1.00 98.06 271 ASP A O 1
ATOM 2096 N N . MET A 1 272 ? 18.720 2.405 -17.045 1.00 98.75 272 MET A N 1
ATOM 2097 C CA . MET A 1 272 ? 18.645 1.428 -15.946 1.00 98.75 272 MET A CA 1
ATOM 2098 C C . MET A 1 272 ? 19.674 1.731 -14.852 1.00 98.75 272 MET A C 1
ATOM 2100 O O . MET A 1 272 ? 19.327 1.782 -13.673 1.00 98.75 272 MET A O 1
ATOM 2104 N N . GLN A 1 273 ? 20.937 1.949 -15.236 1.00 98.81 273 GLN A N 1
ATOM 2105 C CA . GLN A 1 273 ? 22.019 2.224 -14.293 1.00 98.81 273 GLN A CA 1
ATOM 2106 C C . GLN A 1 273 ? 21.763 3.502 -13.491 1.00 98.81 273 GLN A C 1
ATOM 2108 O O . GLN A 1 273 ? 21.997 3.525 -12.280 1.00 98.81 273 GLN A O 1
ATOM 2113 N N . THR A 1 274 ? 21.284 4.558 -14.153 1.00 98.75 274 THR A N 1
ATOM 2114 C CA . THR A 1 274 ? 20.938 5.827 -13.513 1.00 98.75 274 THR A CA 1
ATOM 2115 C C . THR A 1 274 ? 19.857 5.624 -12.460 1.00 98.75 274 THR A C 1
ATOM 2117 O O . THR A 1 274 ? 20.066 5.987 -11.304 1.00 98.75 274 THR A O 1
ATOM 2120 N N . GLU A 1 275 ? 18.738 4.998 -12.820 1.00 98.69 275 GLU A N 1
ATOM 2121 C CA . GLU A 1 275 ? 17.598 4.824 -11.913 1.00 98.69 275 GLU A CA 1
ATOM 2122 C C . GLU A 1 275 ? 17.932 3.909 -10.726 1.00 98.69 275 GLU A C 1
ATOM 2124 O O . GLU A 1 275 ? 17.569 4.216 -9.590 1.00 98.69 275 GLU A O 1
ATOM 2129 N N . ILE A 1 276 ? 18.705 2.840 -10.952 1.00 98.81 276 ILE A N 1
ATOM 2130 C CA . ILE A 1 276 ? 19.215 1.976 -9.876 1.00 98.81 276 ILE A CA 1
ATOM 2131 C C . ILE A 1 276 ? 20.093 2.772 -8.909 1.00 98.81 276 ILE A C 1
ATOM 2133 O O . ILE A 1 276 ? 19.926 2.692 -7.691 1.00 98.81 276 ILE A O 1
ATOM 2137 N N . THR A 1 277 ? 21.020 3.570 -9.443 1.00 98.75 277 THR A N 1
ATOM 2138 C CA . THR A 1 277 ? 21.946 4.364 -8.627 1.00 98.75 277 THR A CA 1
ATOM 2139 C C . THR A 1 277 ? 21.185 5.384 -7.781 1.00 98.75 277 THR A C 1
ATOM 2141 O O . THR A 1 277 ? 21.428 5.489 -6.578 1.00 98.75 277 THR A O 1
ATOM 2144 N N . LEU A 1 278 ? 20.222 6.095 -8.376 1.00 98.62 278 LEU A N 1
ATOM 2145 C CA . LEU A 1 278 ? 19.373 7.052 -7.664 1.00 98.62 278 LEU A CA 1
ATOM 2146 C C . LEU A 1 278 ? 18.521 6.365 -6.590 1.00 98.62 278 LEU A C 1
ATOM 2148 O O . LEU A 1 278 ? 18.453 6.848 -5.455 1.00 98.62 278 LEU A O 1
ATOM 2152 N N . GLY A 1 279 ? 17.917 5.220 -6.919 1.00 98.44 279 GLY A N 1
ATOM 2153 C CA . GLY A 1 279 ? 17.103 4.437 -5.993 1.00 98.44 279 GLY A CA 1
ATOM 2154 C C . GLY A 1 279 ? 17.898 3.945 -4.783 1.00 98.44 279 GLY A C 1
ATOM 2155 O O . GLY A 1 279 ? 17.426 4.071 -3.650 1.00 98.44 279 GLY A O 1
ATOM 2156 N N . LEU A 1 280 ? 19.121 3.448 -4.996 1.00 98.62 280 LEU A N 1
ATOM 2157 C CA . LEU A 1 280 ? 19.996 2.953 -3.928 1.00 98.62 280 LEU A CA 1
ATOM 2158 C C . LEU A 1 280 ? 20.558 4.072 -3.046 1.00 98.62 280 LEU A C 1
ATOM 2160 O O . LEU A 1 280 ? 20.588 3.917 -1.827 1.00 98.62 280 LEU A O 1
ATOM 2164 N N . GLN A 1 281 ? 20.960 5.212 -3.618 1.00 98.75 281 GLN A N 1
ATOM 2165 C CA . GLN A 1 281 ? 21.411 6.364 -2.822 1.00 98.75 281 GLN A CA 1
ATOM 2166 C C . GLN A 1 281 ? 20.280 6.918 -1.947 1.00 98.75 281 GLN A C 1
ATOM 2168 O O . GLN A 1 281 ? 20.485 7.254 -0.778 1.00 98.75 281 GLN A O 1
ATOM 2173 N N . SER A 1 282 ? 19.063 6.948 -2.486 1.00 97.69 282 SER A N 1
ATOM 2174 C CA . SER A 1 282 ? 17.894 7.433 -1.754 1.00 97.69 282 SER A CA 1
ATOM 2175 C C . SER A 1 282 ? 17.463 6.447 -0.656 1.00 97.69 282 SER A C 1
ATOM 2177 O O . SER A 1 282 ? 17.188 6.864 0.472 1.00 97.69 282 SER A O 1
ATOM 2179 N N . ALA A 1 283 ? 17.511 5.134 -0.924 1.00 98.12 283 ALA A N 1
ATOM 2180 C CA . ALA A 1 283 ? 17.287 4.095 0.084 1.00 98.12 283 ALA A CA 1
ATOM 2181 C C . ALA A 1 283 ? 18.356 4.118 1.194 1.00 98.12 283 ALA A C 1
ATOM 2183 O O . ALA A 1 283 ? 18.027 3.969 2.374 1.00 98.12 283 ALA A O 1
ATOM 2184 N N . LEU A 1 284 ? 19.619 4.394 0.842 1.00 98.75 284 LEU A N 1
ATOM 2185 C CA . LEU A 1 284 ? 20.705 4.594 1.801 1.00 98.75 284 LEU A CA 1
ATOM 2186 C C . LEU A 1 284 ? 20.430 5.776 2.728 1.00 98.75 284 LEU A C 1
ATOM 2188 O O . LEU A 1 284 ? 20.531 5.617 3.947 1.00 98.75 284 LEU A O 1
ATOM 2192 N N . ARG A 1 285 ? 20.047 6.943 2.189 1.00 98.50 285 ARG A N 1
ATOM 2193 C CA . ARG A 1 285 ? 19.714 8.095 3.040 1.00 98.50 285 ARG A CA 1
ATOM 2194 C C . ARG A 1 285 ? 18.520 7.797 3.943 1.00 98.50 285 ARG A C 1
ATOM 2196 O O . ARG A 1 285 ? 18.591 8.111 5.127 1.00 98.50 285 ARG A O 1
ATOM 2203 N N . MET A 1 286 ? 17.478 7.147 3.422 1.00 98.25 286 MET A N 1
ATOM 2204 C CA . MET A 1 286 ? 16.334 6.702 4.222 1.00 98.25 286 MET A CA 1
ATOM 2205 C C . MET A 1 286 ? 16.769 5.785 5.378 1.00 98.25 286 MET A C 1
ATOM 2207 O O . MET A 1 286 ? 16.314 5.975 6.503 1.00 98.25 286 MET A O 1
ATOM 2211 N N . GLY A 1 287 ? 17.669 4.827 5.128 1.00 98.19 287 GLY A N 1
ATOM 2212 C CA . GLY A 1 287 ? 18.205 3.939 6.165 1.00 98.19 287 GLY A CA 1
ATOM 2213 C C . GLY A 1 287 ? 18.977 4.685 7.247 1.00 98.19 287 GLY A C 1
ATOM 2214 O O . GLY A 1 287 ? 18.733 4.466 8.429 1.00 98.19 287 GLY A O 1
ATOM 2215 N N . ARG A 1 288 ? 19.830 5.640 6.857 1.00 98.50 288 ARG A N 1
ATOM 2216 C CA . ARG A 1 288 ? 20.558 6.490 7.813 1.00 98.50 288 ARG A CA 1
ATOM 2217 C C . ARG A 1 288 ? 19.621 7.326 8.677 1.00 98.50 288 ARG A C 1
ATOM 2219 O O . ARG A 1 288 ? 19.799 7.354 9.884 1.00 98.50 288 ARG A O 1
ATOM 2226 N N . MET A 1 289 ? 18.591 7.929 8.087 1.00 98.25 289 MET A N 1
ATOM 2227 C CA . MET A 1 289 ? 17.577 8.673 8.846 1.00 98.25 289 MET A CA 1
ATOM 2228 C C . MET A 1 289 ? 16.821 7.781 9.839 1.00 98.25 289 MET A C 1
ATOM 2230 O O . MET A 1 289 ? 16.447 8.219 10.927 1.00 98.25 289 MET A O 1
ATOM 2234 N N . LEU A 1 290 ? 16.590 6.514 9.481 1.00 96.94 290 LEU A N 1
ATOM 2235 C CA . LEU A 1 290 ? 15.932 5.570 10.379 1.00 96.94 290 LEU A CA 1
ATOM 2236 C C . LEU A 1 290 ? 16.822 5.193 11.563 1.00 96.94 290 LEU A C 1
ATOM 2238 O O . LEU A 1 290 ? 16.332 5.165 12.688 1.00 96.94 290 LEU A O 1
ATOM 2242 N N . ASP A 1 291 ? 18.111 4.963 11.314 1.00 97.38 291 ASP A N 1
ATOM 2243 C CA . ASP A 1 291 ? 19.111 4.713 12.358 1.00 97.38 291 ASP A CA 1
ATOM 2244 C C . ASP A 1 291 ? 19.328 5.945 13.260 1.00 97.38 291 ASP A C 1
ATOM 2246 O O . ASP A 1 291 ? 19.528 5.807 14.462 1.00 97.38 291 ASP A O 1
ATOM 2250 N N . GLU A 1 292 ? 19.237 7.155 12.697 1.00 97.56 292 GLU A N 1
ATOM 2251 C CA . GLU A 1 292 ? 19.284 8.440 13.416 1.00 97.56 292 GLU A CA 1
ATOM 2252 C C . GLU A 1 292 ? 18.000 8.724 14.232 1.00 97.56 292 GLU A C 1
ATOM 2254 O O . GLU A 1 292 ? 17.947 9.708 14.970 1.00 97.56 292 GLU A O 1
ATOM 2259 N N . GLY A 1 293 ? 16.948 7.906 14.094 1.00 95.19 293 GLY A N 1
ATOM 2260 C CA . GLY A 1 293 ? 15.668 8.089 14.790 1.00 95.19 293 GLY A CA 1
ATOM 2261 C C . GLY A 1 293 ? 14.832 9.275 14.290 1.00 95.19 293 GLY A C 1
ATOM 2262 O O . GLY A 1 293 ? 13.918 9.712 14.984 1.00 95.19 293 GLY A O 1
ATOM 2263 N N . ASN A 1 294 ? 15.127 9.805 13.098 1.00 95.50 294 ASN A N 1
ATOM 2264 C CA . ASN A 1 294 ? 14.534 11.040 12.573 1.00 95.50 294 ASN A CA 1
ATOM 2265 C C . ASN A 1 294 ? 13.820 10.866 11.220 1.00 95.50 294 ASN A C 1
ATOM 2267 O O . ASN A 1 294 ? 13.558 11.856 10.539 1.00 95.50 294 ASN A O 1
ATOM 2271 N N . LEU A 1 295 ? 13.509 9.629 10.816 1.00 93.06 295 LEU A N 1
ATOM 2272 C CA . LEU A 1 295 ? 12.876 9.326 9.530 1.00 93.06 295 LEU A CA 1
ATOM 2273 C C . LEU A 1 295 ? 11.385 9.722 9.496 1.00 93.06 295 LEU A C 1
ATOM 2275 O O . LEU A 1 295 ? 10.580 9.086 10.184 1.00 93.06 295 LEU A O 1
ATOM 2279 N N . PRO A 1 296 ? 10.971 10.666 8.628 1.00 89.06 296 PRO A N 1
ATOM 2280 C CA . PRO A 1 296 ? 9.558 10.904 8.347 1.00 89.06 296 PRO A CA 1
ATOM 2281 C C . PRO A 1 296 ? 8.948 9.729 7.568 1.00 89.06 296 PRO A C 1
ATOM 2283 O O . PRO A 1 296 ? 9.568 9.184 6.649 1.00 89.06 296 PRO A O 1
ATOM 2286 N N . ILE A 1 297 ? 7.711 9.351 7.892 1.00 82.94 297 ILE A N 1
ATOM 2287 C CA . ILE A 1 297 ? 7.015 8.203 7.276 1.00 82.94 297 ILE A CA 1
ATOM 2288 C C . ILE A 1 297 ? 6.790 8.428 5.770 1.00 82.94 297 ILE A C 1
ATOM 2290 O O . ILE A 1 297 ? 6.813 7.490 4.969 1.00 82.94 297 ILE A O 1
ATOM 2294 N N . GLU A 1 298 ? 6.621 9.678 5.355 1.00 83.69 298 GLU A N 1
ATOM 2295 C CA . GLU A 1 298 ? 6.443 10.087 3.964 1.00 83.69 298 GLU A CA 1
ATOM 2296 C C . GLU A 1 298 ? 7.650 9.692 3.108 1.00 83.69 298 GLU A C 1
ATOM 2298 O O . GLU A 1 298 ? 7.479 9.291 1.958 1.00 83.69 298 GLU A O 1
ATOM 2303 N N . VAL A 1 299 ? 8.863 9.709 3.673 1.00 84.00 299 VAL A N 1
ATOM 2304 C CA . VAL A 1 299 ? 10.078 9.274 2.969 1.00 84.00 299 VAL A CA 1
ATOM 2305 C C . VAL A 1 299 ? 10.000 7.786 2.625 1.00 84.00 299 VAL A C 1
ATOM 2307 O O . VAL A 1 299 ? 10.339 7.409 1.506 1.00 84.00 299 VAL A O 1
ATOM 2310 N N . ILE A 1 300 ? 9.465 6.943 3.518 1.00 84.94 300 ILE A N 1
ATOM 2311 C CA . ILE A 1 300 ? 9.223 5.517 3.225 1.00 84.94 300 ILE A CA 1
ATOM 2312 C C . ILE A 1 300 ? 8.272 5.377 2.033 1.00 84.94 300 ILE A C 1
ATOM 2314 O O . ILE A 1 300 ? 8.501 4.555 1.145 1.00 84.94 300 ILE A O 1
ATOM 2318 N N . SER A 1 301 ? 7.229 6.207 1.982 1.00 73.88 301 SER A N 1
ATOM 2319 C CA . SER A 1 301 ? 6.261 6.202 0.880 1.00 73.88 301 SER A CA 1
ATOM 2320 C C . SER A 1 301 ? 6.903 6.618 -0.446 1.00 73.88 301 SER A C 1
ATOM 2322 O O . SER A 1 301 ? 6.711 5.933 -1.453 1.00 73.88 301 SER A O 1
ATOM 2324 N N . LEU A 1 302 ? 7.718 7.681 -0.441 1.00 77.69 302 LEU A N 1
ATOM 2325 C CA . LEU A 1 302 ? 8.476 8.134 -1.612 1.00 77.69 302 LEU A CA 1
ATOM 2326 C C . LEU A 1 302 ? 9.401 7.030 -2.134 1.00 77.69 302 LEU A C 1
ATOM 2328 O O . LEU A 1 302 ? 9.386 6.727 -3.327 1.00 77.69 302 LEU A O 1
ATOM 2332 N N . MET A 1 303 ? 10.166 6.403 -1.238 1.00 93.56 303 MET A N 1
ATOM 2333 C CA . MET A 1 303 ? 11.152 5.385 -1.602 1.00 93.56 303 MET A CA 1
ATOM 2334 C C . MET A 1 303 ? 10.498 4.104 -2.092 1.00 93.56 303 MET A C 1
ATOM 2336 O O . MET A 1 303 ? 10.876 3.592 -3.142 1.00 93.56 303 MET A O 1
ATOM 2340 N N . LYS A 1 304 ? 9.468 3.612 -1.395 1.00 87.12 304 LYS A N 1
ATOM 2341 C CA . LYS A 1 304 ? 8.712 2.439 -1.841 1.00 87.12 304 LYS A CA 1
ATOM 2342 C C . LYS A 1 304 ? 8.098 2.688 -3.214 1.00 87.12 304 LYS A C 1
ATOM 2344 O O . LYS A 1 304 ? 8.240 1.839 -4.090 1.00 87.12 304 LYS A O 1
ATOM 2349 N N . ARG A 1 305 ? 7.419 3.828 -3.414 1.00 84.19 305 ARG A N 1
ATOM 2350 C CA . ARG A 1 305 ? 6.769 4.168 -4.693 1.00 84.19 305 ARG A CA 1
ATOM 2351 C C . ARG A 1 305 ? 7.791 4.238 -5.822 1.00 84.19 305 ARG A C 1
ATOM 2353 O O . ARG A 1 305 ? 7.618 3.552 -6.825 1.00 84.19 305 ARG A O 1
ATOM 2360 N N . ASN A 1 306 ? 8.845 5.036 -5.645 1.00 90.44 306 ASN A N 1
ATOM 2361 C CA . ASN A 1 306 ? 9.873 5.223 -6.663 1.00 90.44 306 ASN A CA 1
ATOM 2362 C C . ASN A 1 306 ? 10.562 3.902 -7.001 1.00 90.44 306 ASN A C 1
ATOM 2364 O O . ASN A 1 306 ? 10.586 3.497 -8.159 1.00 90.44 306 ASN A O 1
ATOM 2368 N N . ASN A 1 307 ? 11.079 3.205 -5.989 1.00 97.94 307 ASN A N 1
ATOM 2369 C CA . ASN A 1 307 ? 11.939 2.061 -6.239 1.00 97.94 307 ASN A CA 1
ATOM 2370 C C . ASN A 1 307 ? 11.157 0.877 -6.806 1.00 97.94 307 ASN A C 1
ATOM 2372 O O . ASN A 1 307 ? 11.651 0.237 -7.728 1.00 97.94 307 ASN A O 1
ATOM 2376 N N . CYS A 1 308 ? 9.927 0.619 -6.350 1.00 94.12 308 CYS A N 1
ATOM 2377 C CA . CYS A 1 308 ? 9.097 -0.426 -6.960 1.00 94.12 308 CYS A CA 1
ATOM 2378 C C . CYS A 1 308 ? 8.753 -0.086 -8.419 1.00 94.12 308 CYS A C 1
ATOM 2380 O O . CYS A 1 308 ? 8.921 -0.933 -9.292 1.00 94.12 308 CYS A O 1
ATOM 2382 N N . GLY A 1 309 ? 8.333 1.157 -8.694 1.00 90.00 309 GLY A N 1
ATOM 2383 C CA . GLY A 1 309 ? 7.966 1.590 -10.047 1.00 90.00 309 GLY A CA 1
ATOM 2384 C C . GLY A 1 309 ? 9.140 1.520 -11.025 1.00 90.00 309 GLY A C 1
ATOM 2385 O O . GLY A 1 309 ? 9.032 0.903 -12.081 1.00 90.00 309 GLY A O 1
ATOM 2386 N N . LYS A 1 310 ? 10.297 2.067 -10.638 1.00 97.19 310 LYS A N 1
ATOM 2387 C CA . LYS A 1 310 ? 11.514 2.026 -11.459 1.00 97.19 310 LYS A CA 1
ATOM 2388 C C . LYS A 1 310 ? 12.035 0.612 -11.668 1.00 97.19 310 LYS A C 1
ATOM 2390 O O . LYS A 1 310 ? 12.436 0.277 -12.776 1.00 97.19 310 LYS A O 1
ATOM 2395 N N . SER A 1 311 ? 11.972 -0.243 -10.649 1.00 98.12 311 SER A N 1
ATOM 2396 C CA . SER A 1 311 ? 12.382 -1.646 -10.792 1.00 98.12 311 SER A CA 1
ATOM 2397 C C . SER A 1 311 ? 11.494 -2.398 -11.780 1.00 98.12 311 SER A C 1
ATOM 2399 O O . SER A 1 311 ? 12.006 -3.161 -12.596 1.00 98.12 311 SER A O 1
ATOM 2401 N N . LEU A 1 312 ? 10.181 -2.151 -11.751 1.00 96.88 312 LEU A N 1
ATOM 2402 C CA . LEU A 1 312 ? 9.237 -2.742 -12.696 1.00 96.88 312 LEU A CA 1
ATOM 2403 C C . LEU A 1 312 ? 9.514 -2.285 -14.136 1.00 96.88 312 LEU A C 1
ATOM 2405 O O . LEU A 1 312 ? 9.592 -3.115 -15.041 1.00 96.88 312 LEU A O 1
ATOM 2409 N N . GLU A 1 313 ? 9.728 -0.984 -14.351 1.00 95.56 313 GLU A N 1
ATOM 2410 C CA . GLU A 1 313 ? 10.120 -0.441 -15.661 1.00 95.56 313 GLU A CA 1
ATOM 2411 C C . GLU A 1 313 ? 11.415 -1.090 -16.173 1.00 95.56 313 GLU A C 1
ATOM 2413 O O . GLU A 1 313 ? 11.477 -1.546 -17.316 1.00 95.56 313 GLU A O 1
ATOM 2418 N N . ILE A 1 314 ? 12.432 -1.203 -15.315 1.00 98.50 314 ILE A N 1
ATOM 2419 C CA . ILE A 1 314 ? 13.709 -1.844 -15.643 1.00 98.50 314 ILE A CA 1
ATOM 2420 C C . ILE A 1 314 ? 13.507 -3.315 -16.015 1.00 98.50 314 ILE A C 1
ATOM 2422 O O . ILE A 1 314 ? 14.060 -3.759 -17.021 1.00 98.50 314 ILE A O 1
ATOM 2426 N N . ALA A 1 315 ? 12.699 -4.066 -15.263 1.00 98.31 315 ALA A N 1
ATOM 2427 C CA . ALA A 1 315 ? 12.410 -5.468 -15.557 1.00 98.31 315 ALA A CA 1
ATOM 2428 C C . ALA A 1 315 ? 11.700 -5.640 -16.912 1.00 98.31 315 ALA A C 1
ATOM 2430 O O . ALA A 1 315 ? 12.080 -6.514 -17.695 1.00 98.31 315 ALA A O 1
ATOM 2431 N N . ARG A 1 316 ? 10.737 -4.764 -17.244 1.00 96.38 316 ARG A N 1
ATOM 2432 C CA . ARG A 1 316 ? 10.065 -4.745 -18.559 1.00 96.38 316 ARG A CA 1
ATOM 2433 C C . ARG A 1 316 ? 11.055 -4.491 -19.692 1.00 96.38 316 ARG A C 1
ATOM 2435 O O . ARG A 1 316 ? 11.117 -5.262 -20.648 1.00 96.38 316 ARG A O 1
ATOM 2442 N N . VAL A 1 317 ? 11.885 -3.454 -19.564 1.00 97.44 317 VAL A N 1
ATOM 2443 C CA . VAL A 1 317 ? 12.882 -3.119 -20.592 1.00 97.44 317 VAL A CA 1
ATOM 2444 C C . VAL A 1 317 ? 13.931 -4.226 -20.719 1.00 97.44 317 VAL A C 1
ATOM 2446 O O . VAL A 1 317 ? 14.315 -4.572 -21.837 1.00 97.44 317 VAL A O 1
ATOM 2449 N N . ALA A 1 318 ? 14.373 -4.814 -19.605 1.00 98.50 318 ALA A N 1
ATOM 2450 C CA . ALA A 1 318 ? 15.304 -5.935 -19.603 1.00 98.50 318 ALA A CA 1
ATOM 2451 C C . ALA A 1 318 ? 14.712 -7.140 -20.335 1.00 98.50 318 ALA A C 1
ATOM 2453 O O . ALA A 1 318 ? 15.377 -7.696 -21.209 1.00 98.50 318 ALA A O 1
ATOM 2454 N N . ARG A 1 319 ? 13.453 -7.499 -20.061 1.00 97.94 319 ARG A N 1
ATOM 2455 C CA . ARG A 1 319 ? 12.740 -8.541 -20.806 1.00 97.94 319 ARG A CA 1
ATOM 2456 C C . ARG A 1 319 ? 12.725 -8.240 -22.302 1.00 97.94 319 ARG A C 1
ATOM 2458 O O . ARG A 1 319 ? 13.071 -9.110 -23.096 1.00 97.94 319 ARG A O 1
ATOM 2465 N N . ASP A 1 320 ? 12.385 -7.016 -22.701 1.00 95.06 320 ASP A N 1
ATOM 2466 C CA . ASP A 1 320 ? 12.311 -6.649 -24.121 1.00 95.06 320 ASP A CA 1
ATOM 2467 C C . ASP A 1 320 ? 13.679 -6.713 -24.815 1.00 95.06 320 ASP A C 1
ATOM 2469 O O . ASP A 1 320 ? 13.772 -7.060 -25.993 1.00 95.06 320 ASP A O 1
ATOM 2473 N N . MET A 1 321 ? 14.765 -6.430 -24.090 1.00 97.69 321 MET A N 1
ATOM 2474 C CA . MET A 1 321 ? 16.134 -6.575 -24.596 1.00 97.69 321 MET A CA 1
ATOM 2475 C C . MET A 1 321 ? 16.537 -8.033 -24.861 1.00 97.69 321 MET A C 1
ATOM 2477 O O . MET A 1 321 ? 17.438 -8.262 -25.667 1.00 97.69 321 MET A O 1
ATOM 2481 N N . HIS A 1 322 ? 15.862 -9.003 -24.238 1.00 97.94 322 HIS A N 1
ATOM 2482 C CA . HIS A 1 322 ? 16.055 -10.430 -24.510 1.00 97.94 322 HIS A CA 1
ATOM 2483 C C . HIS A 1 322 ? 15.201 -10.935 -25.689 1.00 97.94 322 HIS A C 1
ATOM 2485 O O . HIS A 1 322 ? 15.343 -12.084 -26.109 1.00 97.94 322 HIS A O 1
ATOM 2491 N N . GLY A 1 323 ? 14.318 -10.103 -26.256 1.00 93.31 323 GLY A N 1
ATOM 2492 C CA . GLY A 1 323 ? 13.441 -10.490 -27.362 1.00 93.31 323 GLY A CA 1
ATOM 2493 C C . GLY A 1 323 ? 12.601 -11.729 -27.029 1.00 93.31 323 GLY A C 1
ATOM 2494 O O . GLY A 1 323 ? 12.048 -11.838 -25.937 1.00 93.31 323 GLY A O 1
ATOM 2495 N N . GLY A 1 324 ? 12.532 -12.687 -27.960 1.00 90.81 324 GLY A N 1
ATOM 2496 C CA . GLY A 1 324 ? 11.813 -13.950 -27.750 1.00 90.81 324 GLY A CA 1
ATOM 2497 C C . GLY A 1 324 ? 12.359 -14.797 -26.594 1.00 90.81 324 GLY A C 1
ATOM 2498 O O . GLY A 1 324 ? 11.600 -15.508 -25.955 1.00 90.81 324 GLY A O 1
ATOM 2499 N N . ASN A 1 325 ? 13.641 -14.671 -26.250 1.00 94.88 325 ASN A N 1
ATOM 2500 C CA . ASN A 1 325 ? 14.213 -15.393 -25.111 1.00 94.88 325 ASN A CA 1
ATOM 2501 C C . ASN A 1 325 ? 13.742 -14.808 -23.773 1.00 94.88 325 ASN A C 1
ATOM 2503 O O . ASN A 1 325 ? 13.687 -15.507 -22.769 1.00 94.88 325 ASN A O 1
ATOM 2507 N N . GLY A 1 326 ? 13.329 -13.539 -23.761 1.00 95.12 326 GLY A N 1
ATOM 2508 C CA . GLY A 1 326 ? 12.866 -12.853 -22.559 1.00 95.12 326 GLY A CA 1
ATOM 2509 C C . GLY A 1 326 ? 11.562 -13.391 -21.980 1.00 95.12 326 GLY A C 1
ATOM 2510 O O . GLY A 1 326 ? 11.203 -12.972 -20.889 1.00 95.12 326 GLY A O 1
ATOM 2511 N N . ILE A 1 327 ? 10.841 -14.276 -22.678 1.00 92.44 327 ILE A N 1
ATOM 2512 C CA . ILE A 1 327 ? 9.653 -14.959 -22.137 1.00 92.44 327 ILE A CA 1
ATOM 2513 C C . ILE A 1 327 ? 9.970 -16.334 -21.534 1.00 92.44 327 ILE A C 1
ATOM 2515 O O . ILE A 1 327 ? 9.092 -16.928 -20.914 1.00 92.44 327 ILE A O 1
ATOM 2519 N N . ALA A 1 328 ? 11.196 -16.836 -21.703 1.00 92.50 328 ALA A N 1
ATOM 2520 C CA . ALA A 1 328 ? 11.638 -18.073 -21.077 1.00 92.50 328 ALA A CA 1
ATOM 2521 C C . ALA A 1 328 ? 12.106 -17.804 -19.639 1.00 92.50 328 ALA A C 1
ATOM 2523 O O . ALA A 1 328 ? 12.755 -16.798 -19.338 1.00 92.50 328 ALA A O 1
ATOM 2524 N N . ASP A 1 329 ? 11.770 -18.715 -18.735 1.00 90.69 329 ASP A N 1
ATOM 2525 C CA . ASP A 1 329 ? 12.051 -18.592 -17.303 1.00 90.69 329 ASP A CA 1
ATOM 2526 C C . ASP A 1 329 ? 13.530 -18.795 -16.939 1.00 90.69 329 ASP A C 1
ATOM 2528 O O . ASP A 1 329 ? 13.971 -18.291 -15.902 1.00 90.69 329 ASP A O 1
ATOM 2532 N N . GLU A 1 330 ? 14.303 -19.441 -17.817 1.00 92.44 330 GLU A N 1
ATOM 2533 C CA . GLU A 1 330 ? 15.754 -19.641 -17.702 1.00 92.44 330 GLU A CA 1
ATOM 2534 C C . GLU A 1 330 ? 16.550 -18.326 -17.641 1.00 92.44 330 GLU A C 1
ATOM 2536 O O . GLU A 1 330 ? 17.590 -18.264 -16.992 1.00 92.44 330 GLU A O 1
ATOM 2541 N N . TYR A 1 331 ? 16.043 -17.249 -18.252 1.00 95.44 331 TYR A N 1
ATOM 2542 C CA . TYR A 1 331 ? 16.677 -15.924 -18.204 1.00 95.44 331 TYR A CA 1
ATOM 2543 C C . TYR A 1 331 ? 16.253 -15.100 -16.990 1.00 95.44 331 TYR A C 1
ATOM 2545 O O . TYR A 1 331 ? 16.808 -14.028 -16.752 1.00 95.44 331 TYR A O 1
ATOM 2553 N N . HIS A 1 332 ? 15.247 -15.564 -16.240 1.00 97.81 332 HIS A N 1
ATOM 2554 C CA . HIS A 1 332 ? 14.737 -14.977 -14.997 1.00 97.81 332 HIS A CA 1
ATOM 2555 C C . HIS A 1 332 ? 14.196 -13.532 -15.059 1.00 97.81 332 HIS A C 1
ATOM 2557 O O . HIS A 1 332 ? 13.500 -13.108 -14.138 1.00 97.81 332 HIS A O 1
ATOM 2563 N N . VAL A 1 333 ? 14.419 -12.780 -16.139 1.00 97.56 333 VAL A N 1
ATOM 2564 C CA . VAL A 1 333 ? 13.916 -11.404 -16.301 1.00 97.56 333 VAL A CA 1
ATOM 2565 C C . VAL A 1 333 ? 12.389 -11.335 -16.276 1.00 97.56 333 VAL A C 1
ATOM 2567 O O . VAL A 1 333 ? 11.830 -10.478 -15.597 1.00 97.56 333 VAL A O 1
ATOM 2570 N N . MET A 1 334 ? 11.704 -12.285 -16.926 1.00 96.62 334 MET A N 1
ATOM 2571 C CA . MET A 1 334 ? 10.240 -12.386 -16.870 1.00 96.62 334 MET A CA 1
ATOM 2572 C C . MET A 1 334 ? 9.753 -12.710 -15.457 1.00 96.62 334 MET A C 1
ATOM 2574 O O . MET A 1 334 ? 8.734 -12.191 -15.021 1.00 96.62 334 MET A O 1
ATOM 2578 N N . ARG A 1 335 ? 10.490 -13.542 -14.714 1.00 97.44 335 ARG A N 1
ATOM 2579 C CA . ARG A 1 335 ? 10.138 -13.895 -13.334 1.00 97.44 335 ARG A CA 1
ATOM 2580 C C . ARG A 1 335 ? 10.172 -12.664 -12.428 1.00 97.44 335 ARG A C 1
ATOM 2582 O O . ARG A 1 335 ? 9.204 -12.417 -11.715 1.00 97.44 335 ARG A O 1
ATOM 2589 N N . HIS A 1 336 ? 11.239 -11.865 -12.492 1.00 98.25 336 HIS A N 1
ATOM 2590 C CA . HIS A 1 336 ? 11.302 -10.600 -11.753 1.00 98.25 336 HIS A CA 1
ATOM 2591 C C . HIS A 1 336 ? 10.224 -9.615 -12.202 1.00 98.25 336 HIS A C 1
ATOM 2593 O O . HIS A 1 336 ? 9.600 -8.993 -11.348 1.00 98.25 336 HIS A O 1
ATOM 2599 N N . LEU A 1 337 ? 9.960 -9.519 -13.510 1.00 96.25 337 LEU A N 1
ATOM 2600 C CA . LEU A 1 337 ? 8.854 -8.726 -14.039 1.00 96.25 337 LEU A CA 1
ATOM 2601 C C . LEU A 1 337 ? 7.527 -9.125 -13.376 1.00 96.25 337 LEU A C 1
ATOM 2603 O O . LEU A 1 337 ? 6.906 -8.291 -12.727 1.00 96.25 337 LEU A O 1
ATOM 2607 N N . MET A 1 338 ? 7.143 -10.401 -13.449 1.00 95.44 338 MET A N 1
ATOM 2608 C CA . MET A 1 338 ? 5.890 -10.891 -12.865 1.00 95.44 338 MET A CA 1
ATOM 2609 C C . MET A 1 338 ? 5.814 -10.653 -11.354 1.00 95.44 338 MET A C 1
ATOM 2611 O O . MET A 1 338 ? 4.774 -10.236 -10.854 1.00 95.44 338 MET A O 1
ATOM 2615 N N . ASN A 1 339 ? 6.916 -10.856 -10.629 1.00 96.38 339 ASN A N 1
ATOM 2616 C CA . ASN A 1 339 ? 6.978 -10.585 -9.193 1.00 96.38 339 ASN A CA 1
ATOM 2617 C C . ASN A 1 339 ? 6.750 -9.097 -8.857 1.00 96.38 339 ASN A C 1
ATOM 2619 O O . ASN A 1 339 ? 6.076 -8.773 -7.873 1.00 96.38 339 ASN A O 1
ATOM 2623 N N . LEU A 1 340 ? 7.292 -8.190 -9.676 1.00 92.62 340 LEU A N 1
ATOM 2624 C CA . LEU A 1 340 ? 7.180 -6.739 -9.502 1.00 92.62 340 LEU A CA 1
ATOM 2625 C C . LEU A 1 340 ? 5.818 -6.177 -9.963 1.00 92.62 340 LEU A C 1
ATOM 2627 O O . LEU A 1 340 ? 5.408 -5.137 -9.453 1.00 92.62 340 LEU A O 1
ATOM 2631 N N . GLU A 1 341 ? 5.084 -6.873 -10.845 1.00 77.25 341 GLU A N 1
ATOM 2632 C CA . GLU A 1 341 ? 3.715 -6.522 -11.299 1.00 77.25 341 GLU A CA 1
ATOM 2633 C C . GLU A 1 341 ? 2.651 -6.607 -10.187 1.00 77.25 341 GLU A C 1
ATOM 2635 O O . GLU A 1 341 ? 1.509 -6.200 -10.386 1.00 77.25 341 GLU A O 1
ATOM 2640 N N . THR A 1 342 ? 3.005 -7.078 -8.985 1.00 58.97 342 THR A N 1
ATOM 2641 C CA . THR A 1 342 ? 2.091 -7.171 -7.825 1.00 58.97 342 THR A CA 1
ATOM 2642 C C . THR A 1 342 ? 1.490 -5.812 -7.406 1.00 58.97 342 THR A C 1
ATOM 2644 O O . THR A 1 342 ? 0.620 -5.764 -6.541 1.00 58.97 342 THR A O 1
ATOM 2647 N N . VAL A 1 343 ? 1.887 -4.701 -8.042 1.00 48.09 343 VAL A N 1
ATOM 2648 C CA . VAL A 1 343 ? 1.125 -3.443 -8.097 1.00 48.09 343 VAL A CA 1
ATOM 2649 C C . VAL A 1 343 ? 1.248 -2.837 -9.507 1.00 48.09 343 VAL A C 1
ATOM 2651 O O . VAL A 1 343 ? 2.321 -2.362 -9.871 1.00 48.09 343 VAL A O 1
ATOM 2654 N N . VAL A 1 344 ? 0.161 -2.818 -10.292 1.00 51.22 344 VAL A N 1
ATOM 2655 C CA . VAL A 1 344 ? 0.202 -2.450 -11.731 1.00 51.22 344 VAL A CA 1
ATOM 2656 C C . VAL A 1 344 ? 0.178 -0.927 -11.981 1.00 51.22 344 VAL A C 1
ATOM 2658 O O . VAL A 1 344 ? 0.660 -0.459 -13.011 1.00 51.22 344 VAL A O 1
ATOM 2661 N N . GLY A 1 345 ? -0.291 -0.126 -11.019 1.00 57.78 345 GLY A N 1
ATOM 2662 C CA . GLY A 1 345 ? -0.206 1.339 -11.052 1.00 57.78 345 GLY A CA 1
ATOM 2663 C C . GLY A 1 345 ? -1.525 2.024 -10.702 1.00 57.78 345 GLY A C 1
ATOM 2664 O O . GLY A 1 345 ? -2.591 1.613 -11.146 1.00 57.78 345 GLY A O 1
ATOM 2665 N N . GLU A 1 346 ? -1.439 3.090 -9.913 1.00 69.62 346 GLU A N 1
ATOM 2666 C CA . GLU A 1 346 ? -2.569 3.923 -9.500 1.00 69.62 346 GLU A CA 1
ATOM 2667 C C . GLU A 1 346 ? -2.224 5.378 -9.822 1.00 69.62 346 GLU A C 1
ATOM 2669 O O . GLU A 1 346 ? -1.118 5.832 -9.524 1.00 69.62 346 GLU A O 1
ATOM 2674 N N . ALA A 1 347 ? -3.153 6.097 -10.451 1.00 72.19 347 ALA A N 1
ATOM 2675 C CA . ALA A 1 347 ? -3.011 7.523 -10.711 1.00 72.19 347 ALA A CA 1
ATOM 2676 C C . ALA A 1 347 ? -3.733 8.317 -9.619 1.00 72.19 347 ALA A C 1
ATOM 2678 O O . ALA A 1 347 ? -4.921 8.103 -9.383 1.00 72.19 347 ALA A O 1
ATOM 2679 N N . ALA A 1 348 ? -3.038 9.258 -8.982 1.00 72.00 348 ALA A N 1
ATOM 2680 C CA . ALA A 1 348 ? -3.624 10.154 -7.989 1.00 72.00 348 ALA A CA 1
ATOM 2681 C C . ALA A 1 348 ? -4.255 11.416 -8.614 1.00 72.00 348 ALA A C 1
ATOM 2683 O O . ALA A 1 348 ? -4.971 12.144 -7.924 1.00 72.00 348 ALA A O 1
ATOM 2684 N N . SER A 1 349 ? -3.998 11.693 -9.900 1.00 78.44 349 SER A N 1
ATOM 2685 C CA . SER A 1 349 ? -4.571 12.819 -10.653 1.00 78.44 349 SER A CA 1
ATOM 2686 C C . SER A 1 349 ? -4.768 12.496 -12.137 1.00 78.44 349 SER A C 1
ATOM 2688 O O . SER A 1 349 ? -4.214 11.523 -12.654 1.00 78.44 349 SER A O 1
ATOM 2690 N N . GLY A 1 350 ? -5.513 13.338 -12.862 1.00 77.81 350 GLY A N 1
ATOM 2691 C CA . GLY A 1 350 ? -5.675 13.199 -14.312 1.00 77.81 350 GLY A CA 1
ATOM 2692 C C . GLY A 1 350 ? -4.382 13.405 -15.104 1.00 77.81 350 GLY A C 1
ATOM 2693 O O . GLY A 1 350 ? -4.181 12.745 -16.123 1.00 77.81 350 GLY A O 1
ATOM 2694 N N . GLU A 1 351 ? -3.473 14.263 -14.635 1.00 84.38 351 GLU A N 1
ATOM 2695 C CA . GLU A 1 351 ? -2.139 14.423 -15.224 1.00 84.38 351 GLU A CA 1
ATOM 2696 C C . GLU A 1 351 ? -1.320 13.136 -15.105 1.00 84.38 351 GLU A C 1
ATOM 2698 O O . GLU A 1 351 ? -0.742 12.682 -16.096 1.00 84.38 351 GLU A O 1
ATOM 2703 N N . GLU A 1 352 ? -1.318 12.524 -13.916 1.00 79.44 352 GLU A N 1
ATOM 2704 C CA . GLU A 1 352 ? -0.652 11.244 -13.685 1.00 79.44 352 GLU A CA 1
ATOM 2705 C C . GLU A 1 352 ? -1.328 10.134 -14.495 1.00 79.44 352 GLU A C 1
ATOM 2707 O O . GLU A 1 352 ? -0.634 9.322 -15.091 1.00 79.44 352 GLU A O 1
ATOM 2712 N N . ALA A 1 353 ? -2.658 10.143 -14.631 1.00 83.69 353 ALA A N 1
ATOM 2713 C CA . ALA A 1 353 ? -3.383 9.172 -15.449 1.00 83.69 353 ALA A CA 1
ATOM 2714 C C . ALA A 1 353 ? -3.002 9.260 -16.935 1.00 83.69 353 ALA A C 1
ATOM 2716 O O . ALA A 1 353 ? -2.795 8.231 -17.572 1.00 83.69 353 ALA A O 1
ATOM 2717 N N . ILE A 1 354 ? -2.848 10.466 -17.498 1.00 87.50 354 ILE A N 1
ATOM 2718 C CA . ILE A 1 354 ? -2.367 10.642 -18.881 1.00 87.50 354 ILE A CA 1
ATOM 2719 C C . ILE A 1 354 ? -0.925 10.159 -19.014 1.00 87.50 354 ILE A C 1
ATOM 2721 O O . ILE A 1 354 ? -0.585 9.484 -19.989 1.00 87.50 354 ILE A O 1
ATOM 2725 N N . GLN A 1 355 ? -0.069 10.521 -18.056 1.00 81.75 355 GLN A N 1
ATOM 2726 C CA . GLN A 1 355 ? 1.333 10.122 -18.062 1.00 81.75 355 GLN A CA 1
ATOM 2727 C C . GLN A 1 355 ? 1.467 8.601 -17.970 1.00 81.75 355 GLN A C 1
ATOM 2729 O O . GLN A 1 355 ? 2.145 8.006 -18.801 1.00 81.75 355 GLN A O 1
ATOM 2734 N N . LEU A 1 356 ? 0.777 7.968 -17.022 1.00 81.06 356 LEU A N 1
ATOM 2735 C CA . LEU A 1 356 ? 0.766 6.523 -16.828 1.00 81.06 356 LEU A CA 1
ATOM 2736 C C . LEU A 1 356 ? 0.117 5.805 -18.004 1.00 81.06 356 LEU A C 1
ATOM 2738 O O . LEU A 1 356 ? 0.676 4.821 -18.465 1.00 81.06 356 LEU A O 1
ATOM 2742 N N . ALA A 1 357 ? -0.978 6.313 -18.573 1.00 83.75 357 ALA A N 1
ATOM 2743 C CA . ALA A 1 357 ? -1.527 5.748 -19.804 1.00 83.75 357 ALA A CA 1
ATOM 2744 C C . ALA A 1 357 ? -0.477 5.768 -20.928 1.00 83.75 357 ALA A C 1
ATOM 2746 O O . ALA A 1 357 ? -0.356 4.816 -21.690 1.00 83.75 357 ALA A O 1
ATOM 2747 N N . ARG A 1 358 ? 0.332 6.834 -21.022 1.00 81.81 358 ARG A N 1
ATOM 2748 C CA . ARG A 1 358 ? 1.388 6.965 -22.042 1.00 81.81 358 ARG A CA 1
ATOM 2749 C C . ARG A 1 358 ? 2.583 6.056 -21.779 1.00 81.81 358 ARG A C 1
ATOM 2751 O O . ARG A 1 358 ? 3.118 5.492 -22.727 1.00 81.81 358 ARG A O 1
ATOM 2758 N N . THR A 1 359 ? 2.989 5.907 -20.526 1.00 74.06 359 THR A N 1
ATOM 2759 C CA . THR A 1 359 ? 4.147 5.091 -20.147 1.00 74.06 359 THR A CA 1
ATOM 2760 C C . THR A 1 359 ? 3.811 3.601 -20.114 1.00 74.06 359 THR A C 1
ATOM 2762 O O . THR A 1 359 ? 4.590 2.785 -20.594 1.00 74.06 359 THR A O 1
ATOM 2765 N N . LEU A 1 360 ? 2.652 3.242 -19.562 1.00 76.69 360 LEU A N 1
ATOM 2766 C CA . LEU A 1 360 ? 2.239 1.857 -19.332 1.00 76.69 360 LEU A CA 1
ATOM 2767 C C . LEU A 1 360 ? 1.500 1.250 -20.529 1.00 76.69 360 LEU A C 1
ATOM 2769 O O . LEU A 1 360 ? 1.429 0.031 -20.620 1.00 76.69 360 LEU A O 1
ATOM 2773 N N . SER A 1 361 ? 0.969 2.075 -21.441 1.00 79.88 361 SER A N 1
ATOM 2774 C CA . SER A 1 361 ? 0.161 1.636 -22.593 1.00 79.88 361 SER A CA 1
ATOM 2775 C C . SER A 1 361 ? -0.928 0.607 -22.225 1.00 79.88 361 SER A C 1
ATOM 2777 O O . SER A 1 361 ? -0.972 -0.468 -22.825 1.00 79.88 361 SER A O 1
ATOM 2779 N N . PRO A 1 362 ? -1.782 0.886 -21.221 1.00 83.00 362 PRO A N 1
ATOM 2780 C CA . PRO A 1 362 ? -2.768 -0.080 -20.751 1.00 83.00 362 PRO A CA 1
ATOM 2781 C C . PRO A 1 362 ? -3.858 -0.323 -21.803 1.00 83.00 362 PRO A C 1
ATOM 2783 O O . PRO A 1 362 ? -4.263 0.597 -22.510 1.00 83.00 362 PRO A O 1
ATOM 2786 N N . ASP A 1 363 ? -4.396 -1.544 -21.865 1.00 87.31 363 ASP A N 1
ATOM 2787 C CA . ASP A 1 363 ? -5.537 -1.838 -22.743 1.00 87.31 363 ASP A CA 1
ATOM 2788 C C . ASP 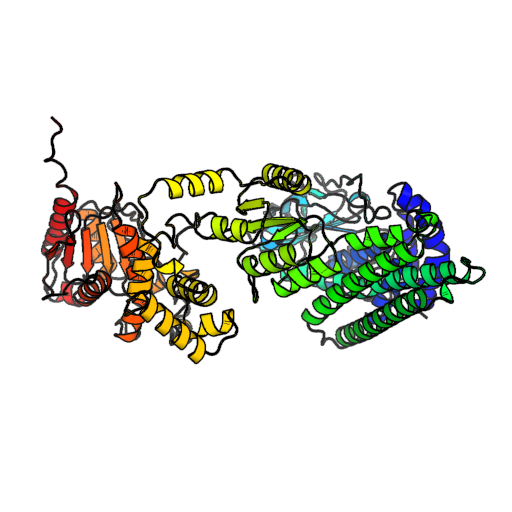A 1 363 ? -6.827 -1.148 -22.254 1.00 87.31 363 ASP A C 1
ATOM 2790 O O . ASP A 1 363 ? -7.643 -0.696 -23.060 1.00 87.31 363 ASP A O 1
ATOM 2794 N N . ILE A 1 364 ? -7.007 -1.034 -20.929 1.00 89.81 364 ILE A N 1
ATOM 2795 C CA . ILE A 1 364 ? -8.139 -0.340 -20.299 1.00 89.81 364 ILE A CA 1
ATOM 2796 C C . ILE A 1 364 ? -7.656 0.559 -19.159 1.00 89.81 364 ILE A C 1
ATOM 2798 O O . ILE A 1 364 ? -6.853 0.145 -18.326 1.00 89.81 364 ILE A O 1
ATOM 2802 N N . VAL A 1 365 ? -8.221 1.764 -19.074 1.00 91.06 365 VAL A N 1
ATOM 2803 C CA . VAL A 1 365 ? -8.128 2.654 -17.912 1.00 91.06 365 VAL A CA 1
ATOM 2804 C C . VAL A 1 365 ? -9.485 2.724 -17.213 1.00 91.06 365 VAL A C 1
ATOM 2806 O O . VAL A 1 365 ? -10.480 3.127 -17.821 1.00 91.06 365 VAL A O 1
ATOM 2809 N N . LEU A 1 366 ? -9.510 2.372 -15.925 1.00 91.75 366 LEU A N 1
ATOM 2810 C CA . LEU A 1 366 ? -10.611 2.704 -15.020 1.00 91.75 366 LEU A CA 1
ATOM 2811 C C . LEU A 1 366 ? -10.420 4.142 -14.528 1.00 91.75 366 LEU A C 1
ATOM 2813 O O . LEU A 1 366 ? -9.405 4.457 -13.912 1.00 91.75 366 LEU A O 1
ATOM 2817 N N . MET A 1 367 ? -11.375 5.017 -14.831 1.00 92.44 367 MET A N 1
ATOM 2818 C CA . MET A 1 367 ? -11.248 6.460 -14.633 1.00 92.44 367 MET A CA 1
ATOM 2819 C C . MET A 1 367 ? -12.330 6.980 -13.688 1.00 92.44 367 MET A C 1
ATOM 2821 O O . MET A 1 367 ? -13.518 6.857 -13.988 1.00 92.44 367 MET A O 1
ATOM 2825 N N . ASP A 1 368 ? -11.943 7.626 -12.587 1.00 89.25 368 ASP A N 1
ATOM 2826 C CA . ASP A 1 368 ? -12.891 8.438 -11.818 1.00 89.25 368 ASP A CA 1
ATOM 2827 C C . ASP A 1 368 ? -13.021 9.828 -12.450 1.00 89.25 368 ASP A C 1
ATOM 2829 O O . ASP A 1 368 ? -12.052 10.385 -12.956 1.00 89.25 368 ASP A O 1
ATOM 2833 N N . ILE A 1 369 ? -14.215 10.414 -12.418 1.00 82.81 369 ILE A N 1
ATOM 2834 C CA . ILE A 1 369 ? -14.473 11.744 -12.985 1.00 82.81 369 ILE A CA 1
ATOM 2835 C C . ILE A 1 369 ? -13.873 12.831 -12.100 1.00 82.81 369 ILE A C 1
ATOM 2837 O O . ILE A 1 369 ? -13.277 13.788 -12.605 1.00 82.81 369 ILE A O 1
ATOM 2841 N N . VAL A 1 370 ? -14.034 12.689 -10.785 1.00 77.81 370 VAL A N 1
ATOM 2842 C CA . VAL A 1 370 ? -13.561 13.666 -9.807 1.00 77.81 370 VAL A CA 1
ATOM 2843 C C . VAL A 1 370 ? -12.198 13.223 -9.307 1.00 77.81 370 VAL A C 1
ATOM 2845 O O . VAL A 1 370 ? -12.083 12.328 -8.478 1.00 77.81 370 VAL A O 1
ATOM 2848 N N . MET A 1 371 ? -11.162 13.878 -9.818 1.00 74.19 371 MET A N 1
ATOM 2849 C CA . MET A 1 371 ? -9.782 13.680 -9.389 1.00 74.19 371 MET A CA 1
ATOM 2850 C C . MET A 1 371 ? -9.143 15.030 -9.038 1.00 74.19 371 MET A C 1
ATOM 2852 O O . MET A 1 371 ? -9.532 16.050 -9.620 1.00 74.19 371 MET A O 1
ATOM 2856 N N . PRO A 1 372 ? -8.183 15.067 -8.096 1.00 54.84 372 PRO A N 1
ATOM 2857 C CA . PRO A 1 372 ? -7.365 16.249 -7.837 1.00 54.84 372 PRO A CA 1
ATOM 2858 C C . PRO A 1 372 ? -6.657 16.745 -9.106 1.00 54.84 372 PRO A C 1
ATOM 2860 O O . PRO A 1 372 ? -6.236 15.940 -9.932 1.00 54.84 372 PRO A O 1
ATOM 2863 N N . GLY A 1 373 ? -6.495 18.065 -9.253 1.00 75.69 373 GLY A N 1
ATOM 2864 C CA . GLY A 1 373 ? -5.856 18.658 -10.436 1.00 75.69 373 GLY A CA 1
ATOM 2865 C C . GLY A 1 373 ? -6.741 18.567 -11.682 1.00 75.69 373 GLY A C 1
ATOM 2866 O O . GLY A 1 373 ? -7.844 19.127 -11.702 1.00 75.69 373 GLY A O 1
ATOM 2867 N N . MET A 1 374 ? -6.255 17.889 -12.724 1.00 74.38 374 MET A N 1
ATOM 2868 C CA . MET A 1 374 ? -7.043 17.560 -13.909 1.00 74.38 374 MET A CA 1
ATOM 2869 C C . MET A 1 374 ? -8.051 16.453 -13.591 1.00 74.38 374 MET A C 1
ATOM 2871 O O . MET A 1 374 ? -7.691 15.360 -13.160 1.00 74.38 374 MET A O 1
ATOM 2875 N N . GLY A 1 375 ? -9.331 16.726 -13.843 1.00 78.88 375 GLY A N 1
ATOM 2876 C CA . GLY A 1 375 ? -10.398 15.743 -13.659 1.00 78.88 375 GLY A CA 1
ATOM 2877 C C . GLY A 1 375 ? -10.356 14.625 -14.704 1.00 78.88 375 GLY A C 1
ATOM 2878 O O . GLY A 1 375 ? -9.792 14.776 -15.793 1.00 78.88 375 GLY A O 1
ATOM 2879 N N . GLY A 1 376 ? -11.024 13.509 -14.412 1.00 83.19 376 GLY A N 1
ATOM 2880 C CA . GLY A 1 376 ? -11.035 12.342 -15.296 1.00 83.19 376 GLY A CA 1
ATOM 2881 C C . GLY A 1 376 ? -11.698 12.568 -16.637 1.00 83.19 376 GLY A C 1
ATOM 2882 O O . GLY A 1 376 ? -11.331 11.916 -17.609 1.00 83.19 376 GLY A O 1
ATOM 2883 N N . LEU A 1 377 ? -12.609 13.536 -16.734 1.00 85.12 377 LEU A N 1
ATOM 2884 C CA . LEU A 1 377 ? -13.201 13.933 -18.008 1.00 85.12 377 LEU A CA 1
ATOM 2885 C C . LEU A 1 377 ? -12.145 14.473 -18.980 1.00 85.12 377 LEU A C 1
ATOM 2887 O O . LEU A 1 377 ? -12.066 14.037 -20.128 1.00 85.12 377 LEU A O 1
ATOM 2891 N N . GLU A 1 378 ? -11.308 15.398 -18.515 1.00 81.50 378 GLU A N 1
ATOM 2892 C CA . GLU A 1 378 ? -10.245 15.980 -19.332 1.00 81.50 378 GLU A CA 1
ATOM 2893 C C . GLU A 1 378 ? -9.127 14.962 -19.595 1.00 81.50 378 GLU A C 1
ATOM 2895 O O . GLU A 1 378 ? -8.643 14.857 -20.727 1.00 81.50 378 GLU A O 1
ATOM 2900 N N . ALA A 1 379 ? -8.780 14.152 -18.589 1.00 86.44 379 ALA A N 1
ATOM 2901 C CA . ALA A 1 379 ? -7.831 13.056 -18.751 1.00 86.44 379 ALA A CA 1
ATOM 2902 C C . ALA A 1 379 ? -8.295 12.062 -19.824 1.00 86.44 379 ALA A C 1
ATOM 2904 O O . ALA A 1 379 ? -7.524 11.714 -20.715 1.00 86.44 379 ALA A O 1
ATOM 2905 N N . THR A 1 380 ? -9.577 11.692 -19.811 1.00 93.12 380 THR A N 1
ATOM 2906 C CA . THR A 1 380 ? -10.198 10.817 -20.816 1.00 93.12 380 THR A CA 1
ATOM 2907 C C . THR A 1 380 ? -10.090 11.408 -22.213 1.00 93.12 380 THR A C 1
ATOM 2909 O O . THR A 1 380 ? -9.603 10.732 -23.114 1.00 93.12 380 THR A O 1
ATOM 2912 N N . GLN A 1 381 ? -10.465 12.680 -22.402 1.00 89.69 381 GLN A N 1
ATOM 2913 C CA . GLN A 1 381 ? -10.358 13.329 -23.715 1.00 89.69 381 GLN A CA 1
ATOM 2914 C C . GLN A 1 381 ? -8.927 13.293 -24.254 1.00 89.69 381 GLN A C 1
ATOM 2916 O O . GLN A 1 381 ? -8.714 13.081 -25.448 1.00 89.69 381 GLN A O 1
ATOM 2921 N N . ARG A 1 382 ? -7.936 13.513 -23.386 1.00 88.19 382 ARG A N 1
ATOM 2922 C CA . ARG A 1 382 ? -6.524 13.520 -23.776 1.00 88.19 382 ARG A CA 1
ATOM 2923 C C . ARG A 1 382 ? -5.999 12.111 -24.048 1.00 88.19 382 ARG A C 1
ATOM 2925 O O . ARG A 1 382 ? -5.319 11.938 -25.054 1.00 88.19 382 ARG A O 1
ATOM 2932 N N . ILE A 1 383 ? -6.347 11.121 -23.225 1.00 89.12 383 ILE A N 1
ATOM 2933 C CA . ILE A 1 383 ? -5.966 9.713 -23.423 1.00 89.12 383 ILE A CA 1
ATOM 2934 C C . ILE A 1 383 ? -6.552 9.198 -24.738 1.00 89.12 383 ILE A C 1
ATOM 2936 O O . ILE A 1 383 ? -5.798 8.760 -25.598 1.00 89.12 383 ILE A O 1
ATOM 2940 N N . VAL A 1 384 ? -7.860 9.359 -24.953 1.00 89.00 384 VAL A N 1
ATOM 2941 C CA . VAL A 1 384 ? -8.546 8.871 -26.160 1.00 89.00 384 VAL A CA 1
ATOM 2942 C C . VAL A 1 384 ? -8.025 9.557 -27.429 1.00 89.00 384 VAL A C 1
ATOM 2944 O O . VAL A 1 384 ? -7.845 8.906 -28.455 1.00 89.00 384 VAL A O 1
ATOM 2947 N N . ARG A 1 385 ? -7.728 10.866 -27.385 1.00 84.44 385 ARG A N 1
ATOM 2948 C CA . ARG A 1 385 ? -7.165 11.588 -28.544 1.00 84.44 385 ARG A CA 1
ATOM 2949 C C . ARG A 1 385 ? -5.724 11.197 -28.859 1.00 84.44 385 ARG A C 1
ATOM 2951 O O . ARG A 1 385 ? -5.340 11.218 -30.024 1.00 84.44 385 ARG A O 1
ATOM 2958 N N . GLN A 1 386 ? -4.912 10.924 -27.840 1.00 79.56 386 GLN A N 1
ATOM 2959 C CA . GLN A 1 386 ? -3.473 10.697 -28.005 1.00 79.56 386 GLN A CA 1
ATOM 2960 C C . GLN A 1 386 ? -3.110 9.214 -28.139 1.00 79.56 386 GLN A C 1
ATOM 2962 O O . GLN A 1 386 ? -2.026 8.908 -28.628 1.00 79.56 386 GLN A O 1
ATOM 2967 N N . GLN A 1 387 ? -3.984 8.301 -27.707 1.00 73.19 387 GLN A N 1
ATOM 2968 C CA . GLN A 1 387 ? -3.735 6.862 -27.668 1.00 73.19 387 GLN A CA 1
ATOM 2969 C C . GLN A 1 387 ? -4.930 6.102 -28.227 1.00 73.19 387 GLN A C 1
ATOM 2971 O O . GLN A 1 387 ? -5.891 5.807 -27.527 1.00 73.19 387 GLN A O 1
ATOM 2976 N N . GLN A 1 388 ? -4.845 5.734 -29.502 1.00 60.81 388 GLN A N 1
ATOM 2977 C CA . GLN A 1 388 ? -5.953 5.096 -30.219 1.00 60.81 388 GLN A CA 1
ATOM 2978 C C . GLN A 1 388 ? -6.286 3.672 -29.733 1.00 60.81 388 GLN A C 1
ATOM 2980 O O . GLN A 1 388 ? -7.317 3.133 -30.121 1.00 60.81 388 GLN A O 1
ATOM 2985 N N . ARG A 1 389 ? -5.430 3.056 -28.903 1.00 78.38 389 ARG A N 1
ATOM 2986 C CA . ARG A 1 389 ? -5.586 1.671 -28.425 1.00 78.38 389 ARG A CA 1
ATOM 2987 C C . ARG A 1 389 ? -6.131 1.559 -26.994 1.00 78.38 389 ARG A C 1
ATOM 2989 O O . ARG A 1 389 ? -6.697 0.527 -26.657 1.00 78.38 389 ARG A O 1
ATOM 2996 N N . THR A 1 390 ? -5.986 2.601 -26.178 1.00 88.56 390 THR A N 1
ATOM 2997 C CA . THR A 1 390 ? -6.371 2.587 -24.761 1.00 88.56 390 THR A CA 1
ATOM 2998 C C . THR A 1 390 ? -7.862 2.877 -24.619 1.00 88.56 390 THR A C 1
ATOM 3000 O O . THR A 1 390 ? -8.317 3.978 -24.935 1.00 88.56 390 THR A O 1
ATOM 3003 N N . ALA A 1 391 ? -8.635 1.916 -24.118 1.00 92.12 391 ALA A N 1
ATOM 3004 C CA . ALA A 1 391 ? -10.048 2.132 -23.838 1.00 92.12 391 ALA A CA 1
ATOM 3005 C C . ALA A 1 391 ? -10.245 2.757 -22.450 1.00 92.12 391 ALA A C 1
ATOM 3007 O O . ALA A 1 391 ? -9.594 2.371 -21.482 1.00 92.12 391 ALA A O 1
ATOM 3008 N N . VAL A 1 392 ? -11.176 3.704 -22.327 1.00 94.31 392 VAL A N 1
ATOM 3009 C CA . VAL A 1 392 ? -11.512 4.312 -21.031 1.00 94.31 392 VAL A CA 1
ATOM 3010 C C . VAL A 1 392 ? -12.889 3.859 -20.567 1.00 94.31 392 VAL A C 1
ATOM 3012 O O . VAL A 1 392 ? -13.870 3.938 -21.314 1.00 94.31 392 VAL A O 1
ATOM 3015 N N . VAL A 1 393 ? -12.956 3.417 -19.314 1.00 96.19 393 VAL A N 1
ATOM 3016 C CA . VAL A 1 393 ? -14.186 3.083 -18.596 1.00 96.19 393 VAL A CA 1
ATOM 3017 C C . VAL A 1 393 ? -14.300 4.010 -17.394 1.00 96.19 393 VAL A C 1
ATOM 3019 O O . VAL A 1 393 ? -13.453 3.986 -16.504 1.00 96.19 393 VAL A O 1
ATOM 3022 N N . ALA A 1 394 ? -15.345 4.833 -17.360 1.00 93.94 394 ALA A N 1
ATOM 3023 C CA . ALA A 1 394 ? -15.644 5.640 -16.189 1.00 93.94 394 ALA A CA 1
ATOM 3024 C C . ALA A 1 394 ? -16.159 4.735 -15.060 1.00 93.94 394 ALA A C 1
ATOM 3026 O O . ALA A 1 394 ? -17.102 3.973 -15.276 1.00 93.94 394 ALA A O 1
ATOM 3027 N N . LEU A 1 395 ? -15.564 4.836 -13.873 1.00 91.25 395 LEU A N 1
ATOM 3028 C CA . LEU A 1 395 ? -16.028 4.182 -12.652 1.00 91.25 395 LEU A CA 1
ATOM 3029 C C . LEU A 1 395 ? -16.094 5.230 -11.541 1.00 91.25 395 LEU A C 1
ATOM 3031 O O . LEU A 1 395 ? -15.083 5.588 -10.937 1.00 91.25 395 LEU A O 1
ATOM 3035 N N . THR A 1 396 ? -17.286 5.766 -11.299 1.00 83.69 396 THR A N 1
ATOM 3036 C CA . THR A 1 396 ? -17.447 6.981 -10.489 1.00 83.69 396 THR A CA 1
ATOM 3037 C C . THR A 1 396 ? -18.638 6.906 -9.539 1.00 83.69 396 THR A C 1
ATOM 3039 O O . THR A 1 396 ? -19.519 6.071 -9.688 1.00 83.69 396 THR A O 1
ATOM 3042 N N . ALA A 1 397 ? -18.680 7.771 -8.527 1.00 75.50 397 ALA A N 1
ATOM 3043 C CA . ALA A 1 397 ? -19.847 7.884 -7.649 1.00 75.50 397 ALA A CA 1
ATOM 3044 C C . ALA A 1 397 ? -21.007 8.668 -8.296 1.00 75.50 397 ALA A C 1
ATOM 3046 O O . ALA A 1 397 ? -22.103 8.701 -7.746 1.00 75.50 397 ALA A O 1
ATOM 3047 N N . HIS A 1 398 ? -20.768 9.313 -9.440 1.00 74.12 398 HIS A N 1
ATOM 3048 C CA . HIS A 1 398 ? -21.752 10.134 -10.136 1.00 74.12 398 HIS A CA 1
ATOM 3049 C C . HIS A 1 398 ? -22.557 9.284 -11.120 1.00 74.12 398 HIS A C 1
ATOM 3051 O O . HIS A 1 398 ? -22.072 8.985 -12.201 1.00 74.12 398 HIS A O 1
ATOM 3057 N N . GLY A 1 399 ? -23.767 8.877 -10.740 1.00 68.81 399 GLY A N 1
ATOM 3058 C CA . GLY A 1 399 ? -24.720 8.275 -11.679 1.00 68.81 399 GLY A CA 1
ATOM 3059 C C . GLY A 1 399 ? -25.393 9.325 -12.558 1.00 68.81 399 GLY A C 1
ATOM 3060 O O . GLY A 1 399 ? -25.635 9.056 -13.731 1.00 68.81 399 GLY A O 1
ATOM 3061 N N . ASP A 1 400 ? -25.576 10.533 -12.006 1.00 68.31 400 ASP A N 1
ATOM 3062 C CA . ASP A 1 400 ? -26.528 11.486 -12.556 1.00 68.31 400 ASP A CA 1
ATOM 3063 C C . ASP A 1 400 ? -26.019 12.384 -13.696 1.00 68.31 400 ASP A C 1
ATOM 3065 O O . ASP A 1 400 ? -24.832 12.735 -13.796 1.00 68.31 400 ASP A O 1
ATOM 3069 N N . ALA A 1 401 ? -26.943 12.827 -14.554 1.00 63.38 401 ALA A N 1
ATOM 3070 C CA . ALA A 1 401 ? -26.678 13.858 -15.556 1.00 63.38 401 ALA A CA 1
ATOM 3071 C C . ALA A 1 401 ? -26.084 15.141 -14.917 1.00 63.38 401 ALA A C 1
ATOM 3073 O O . ALA A 1 401 ? -26.500 15.556 -13.834 1.00 63.38 401 ALA A O 1
ATOM 3074 N N . PRO A 1 402 ? -25.117 15.825 -15.573 1.00 65.50 402 PRO A N 1
ATOM 3075 C CA . PRO A 1 402 ? -24.674 15.641 -16.959 1.00 65.50 402 PRO A CA 1
ATOM 3076 C C . PRO A 1 402 ? -23.456 14.709 -17.135 1.00 65.50 402 PRO A C 1
ATOM 3078 O O . PRO A 1 402 ? -22.927 14.608 -18.246 1.00 65.50 402 PRO A O 1
ATOM 3081 N N . PHE A 1 403 ? -22.964 14.061 -16.075 1.00 78.19 403 PHE A N 1
ATOM 3082 C CA . PHE A 1 403 ? -21.651 13.404 -16.078 1.00 78.19 403 PHE A CA 1
ATOM 3083 C C . PHE A 1 403 ? -21.536 12.185 -17.011 1.00 78.19 403 PHE A C 1
ATOM 3085 O O . PHE A 1 403 ? -20.539 12.124 -17.744 1.00 78.19 403 PHE A O 1
ATOM 3092 N N . PRO A 1 404 ? -22.521 11.264 -17.082 1.00 82.50 404 PRO A N 1
ATOM 3093 C CA . PRO A 1 404 ? -22.493 10.173 -18.054 1.00 82.50 404 PRO A CA 1
ATOM 3094 C C . PRO A 1 404 ? -22.436 10.680 -19.490 1.00 82.50 404 PRO A C 1
ATOM 3096 O O . PRO A 1 404 ? -21.564 10.287 -20.266 1.00 82.50 404 PRO A O 1
ATOM 3099 N N . THR A 1 405 ? -23.291 11.647 -19.825 1.00 79.94 405 THR A N 1
ATOM 3100 C CA . THR A 1 405 ? -23.328 12.262 -21.156 1.00 79.94 405 THR A CA 1
ATOM 3101 C C . THR A 1 405 ? -21.992 12.907 -21.516 1.00 79.94 405 THR A C 1
ATOM 3103 O O . THR A 1 405 ? -21.507 12.746 -22.638 1.00 79.94 405 THR A O 1
ATOM 3106 N N . GLN A 1 406 ? -21.365 13.624 -20.580 1.00 81.12 406 GLN A N 1
ATOM 3107 C CA . GLN A 1 406 ? -20.079 14.278 -20.816 1.00 81.12 406 GLN A CA 1
ATOM 3108 C C . GLN A 1 406 ? -18.933 13.274 -20.992 1.00 81.12 406 GLN A C 1
ATOM 3110 O O . GLN A 1 406 ? -18.149 13.432 -21.928 1.00 81.12 406 GLN A O 1
ATOM 3115 N N . MET A 1 407 ? -18.852 12.225 -20.168 1.00 88.38 407 MET A N 1
ATOM 3116 C CA . MET A 1 407 ? -17.808 11.195 -20.292 1.00 88.38 407 MET A CA 1
ATOM 3117 C C . MET A 1 407 ? -17.918 10.405 -21.595 1.00 88.38 407 MET A C 1
ATOM 3119 O O . MET A 1 407 ? -16.913 10.172 -22.269 1.00 88.38 407 MET A O 1
ATOM 3123 N N . MET A 1 408 ? -19.138 10.053 -22.002 1.00 87.75 408 MET A N 1
ATOM 3124 C CA . MET A 1 408 ? -19.353 9.367 -23.276 1.00 87.75 408 MET A CA 1
ATOM 3125 C C . MET A 1 408 ? -19.006 10.277 -24.466 1.00 87.75 408 MET A C 1
ATOM 3127 O O . MET A 1 408 ? -18.376 9.824 -25.422 1.00 87.75 408 MET A O 1
ATOM 3131 N N . LYS A 1 409 ? -19.328 11.581 -24.400 1.00 84.44 409 LYS A N 1
ATOM 3132 C CA . LYS A 1 409 ? -18.890 12.579 -25.401 1.00 84.44 409 LYS A CA 1
ATOM 3133 C C . LYS A 1 409 ? -17.372 12.785 -25.410 1.00 84.44 409 LYS A C 1
ATOM 3135 O O . LYS A 1 409 ? -16.807 13.069 -26.462 1.00 84.44 409 LYS A O 1
ATOM 3140 N N . ALA A 1 410 ? -16.710 12.632 -24.265 1.00 85.25 410 ALA A N 1
ATOM 3141 C CA . ALA A 1 410 ? -15.256 12.690 -24.143 1.00 85.25 410 ALA A CA 1
ATOM 3142 C C . ALA A 1 410 ? -14.534 11.480 -24.762 1.00 85.25 410 ALA A C 1
ATOM 3144 O O . ALA A 1 410 ? -13.317 11.537 -24.931 1.00 85.25 410 ALA A O 1
ATOM 3145 N N . GLY A 1 411 ? -15.269 10.424 -25.130 1.00 88.69 411 GLY A N 1
ATOM 3146 C CA . GLY A 1 411 ? -14.734 9.246 -25.810 1.00 88.69 411 GLY A CA 1
ATOM 3147 C C . GLY A 1 411 ? -14.583 8.008 -24.926 1.00 88.69 411 GLY A C 1
ATOM 3148 O O . GLY A 1 411 ? -14.001 7.027 -25.382 1.00 88.69 411 GLY A O 1
ATOM 3149 N N . ALA A 1 412 ? -15.106 8.017 -23.694 1.00 94.12 412 ALA A N 1
ATOM 3150 C CA . ALA A 1 412 ? -15.187 6.801 -22.890 1.00 94.12 412 ALA A CA 1
ATOM 3151 C C . ALA A 1 412 ? -16.046 5.735 -23.599 1.00 94.12 412 ALA A C 1
ATOM 3153 O O . ALA A 1 412 ? -17.076 6.040 -24.208 1.00 94.12 412 ALA A O 1
ATOM 3154 N N . LEU A 1 413 ? -15.621 4.474 -23.515 1.00 94.69 413 LEU A N 1
ATOM 3155 C CA . LEU A 1 413 ? -16.370 3.328 -24.034 1.00 94.69 413 LEU A CA 1
ATOM 3156 C C . LEU A 1 413 ? -17.249 2.690 -22.955 1.00 94.69 413 LEU A C 1
ATOM 3158 O O . LEU A 1 413 ? -18.259 2.074 -23.290 1.00 94.69 413 LEU A O 1
ATOM 3162 N N . GLY A 1 414 ? -16.890 2.850 -21.681 1.00 94.75 414 GLY A N 1
ATOM 3163 C CA . GLY A 1 414 ? -17.650 2.332 -20.548 1.00 94.75 414 GLY A CA 1
ATOM 3164 C C . GLY A 1 414 ? -18.078 3.422 -19.566 1.00 94.75 414 GLY A C 1
ATOM 3165 O O . GLY A 1 414 ? -17.322 4.368 -19.345 1.00 94.75 414 GLY A O 1
ATOM 3166 N N . TYR A 1 415 ? -19.244 3.262 -18.937 1.00 95.19 415 TYR A N 1
ATOM 3167 C CA . TYR A 1 415 ? -19.665 4.067 -17.789 1.00 95.19 415 TYR A CA 1
ATOM 3168 C C . TYR A 1 415 ? -20.362 3.211 -16.730 1.00 95.19 415 TYR A C 1
ATOM 3170 O O . TYR A 1 415 ? -21.372 2.563 -17.016 1.00 95.19 415 TYR A O 1
ATOM 3178 N N . LEU A 1 416 ? -19.824 3.220 -15.513 1.00 92.94 416 LEU A N 1
ATOM 3179 C CA . LEU A 1 416 ? -20.354 2.507 -14.357 1.00 92.94 416 LEU A CA 1
ATOM 3180 C C . LEU A 1 416 ? -20.337 3.397 -13.114 1.00 92.94 416 LEU A C 1
ATOM 3182 O O . LEU A 1 416 ? -19.440 4.226 -12.924 1.00 92.94 416 LEU A O 1
ATOM 3186 N N . THR A 1 417 ? -21.306 3.166 -12.234 1.00 88.81 417 THR A N 1
ATOM 3187 C CA . THR A 1 417 ? -21.294 3.709 -10.878 1.00 88.81 417 THR A CA 1
ATOM 3188 C C . THR A 1 417 ? -20.428 2.832 -9.969 1.00 88.81 417 THR A C 1
ATOM 3190 O O . THR A 1 417 ? -20.301 1.631 -10.179 1.00 88.81 417 THR A O 1
ATOM 3193 N N . LYS A 1 418 ? -19.814 3.401 -8.927 1.00 82.44 418 LYS A N 1
ATOM 3194 C CA . LYS A 1 418 ? -18.995 2.655 -7.945 1.00 82.44 418 LYS A CA 1
ATOM 3195 C C . LYS A 1 418 ? -19.794 1.639 -7.109 1.00 82.44 418 LYS A C 1
ATOM 3197 O O . LYS A 1 418 ? -19.189 0.866 -6.381 1.00 82.44 418 LYS A O 1
ATOM 3202 N N . GLY A 1 419 ? -21.125 1.662 -7.192 1.00 73.31 419 GLY A N 1
ATOM 3203 C CA . GLY A 1 419 ? -22.021 0.739 -6.490 1.00 73.31 419 GLY A CA 1
ATOM 3204 C C . GLY A 1 419 ? -22.414 -0.507 -7.287 1.00 73.31 419 GLY A C 1
ATOM 3205 O O . GLY A 1 419 ? -23.240 -1.272 -6.803 1.00 73.31 419 GLY A O 1
ATOM 3206 N N . VAL A 1 420 ? -21.884 -0.697 -8.500 1.00 82.62 420 VAL A N 1
ATOM 3207 C CA . VAL A 1 420 ? -22.158 -1.896 -9.308 1.00 82.62 420 VAL A CA 1
ATOM 3208 C C . VAL A 1 420 ? -21.500 -3.140 -8.710 1.00 82.62 420 VAL A C 1
ATOM 3210 O O . VAL A 1 420 ? -20.393 -3.080 -8.174 1.00 82.62 420 VAL A O 1
ATOM 3213 N N . GLU A 1 421 ? -22.162 -4.283 -8.867 1.00 78.81 421 GLU A N 1
ATOM 3214 C CA . GLU A 1 421 ? -21.618 -5.590 -8.494 1.00 78.81 421 GLU A CA 1
ATOM 3215 C C . GLU A 1 421 ? -20.343 -5.912 -9.288 1.00 78.81 421 GLU A C 1
ATOM 3217 O O . GLU A 1 421 ? -20.215 -5.575 -10.471 1.00 78.81 421 GLU A O 1
ATOM 3222 N N . LEU A 1 422 ? -19.409 -6.641 -8.670 1.00 75.69 422 LEU A N 1
ATOM 3223 C CA . LEU A 1 422 ? -18.118 -6.976 -9.287 1.00 75.69 422 LEU A CA 1
ATOM 3224 C C . LEU A 1 422 ? -18.279 -7.712 -10.631 1.00 75.69 422 LEU A C 1
ATOM 3226 O O . LEU A 1 422 ? -17.550 -7.443 -11.586 1.00 75.69 422 LEU A O 1
ATOM 3230 N N . GLN A 1 423 ? -19.277 -8.594 -10.729 1.00 80.88 423 GLN A N 1
ATOM 3231 C CA . GLN A 1 423 ? -19.602 -9.324 -11.959 1.00 80.88 423 GLN A CA 1
ATOM 3232 C C . GLN A 1 423 ? -20.021 -8.383 -13.101 1.00 80.88 423 GLN A C 1
ATOM 3234 O O . GLN A 1 423 ? -19.723 -8.636 -14.272 1.00 80.88 423 GLN A O 1
ATOM 3239 N N . GLU A 1 424 ? -20.706 -7.282 -12.782 1.00 87.94 424 GLU A N 1
ATOM 3240 C CA . GLU A 1 424 ? -21.108 -6.287 -13.772 1.00 87.94 424 GLU A CA 1
ATOM 3241 C C . GLU A 1 424 ? -19.907 -5.470 -14.258 1.00 87.94 424 GLU A C 1
ATOM 3243 O O . GLU A 1 424 ? -19.767 -5.243 -15.465 1.00 87.94 424 GLU A O 1
ATOM 3248 N N . LEU A 1 425 ? -18.999 -5.102 -13.349 1.00 87.00 425 LEU A N 1
ATOM 3249 C CA . LEU A 1 425 ? -17.732 -4.465 -13.705 1.00 87.00 425 LEU A CA 1
ATOM 3250 C C . LEU A 1 425 ? -16.895 -5.367 -14.624 1.00 87.00 425 LEU A C 1
ATOM 3252 O O . LEU A 1 425 ? -16.432 -4.915 -15.671 1.00 87.00 425 LEU A O 1
ATOM 3256 N N . GLU A 1 426 ? -16.756 -6.652 -14.293 1.00 86.06 426 GLU A N 1
ATOM 3257 C CA . GLU A 1 426 ? -16.030 -7.621 -15.122 1.00 86.06 426 GLU A CA 1
ATOM 3258 C C . GLU A 1 426 ? -16.639 -7.726 -16.529 1.00 86.06 426 GLU A C 1
ATOM 3260 O O . GLU A 1 426 ? -15.937 -7.656 -17.545 1.00 86.06 426 GLU A O 1
ATOM 3265 N N . LYS A 1 427 ? -17.968 -7.835 -16.610 1.00 89.25 427 LYS A N 1
ATOM 3266 C CA . LYS A 1 427 ? -18.702 -7.866 -17.879 1.00 89.25 427 LYS A CA 1
ATOM 3267 C C . LYS A 1 427 ? -18.467 -6.600 -18.702 1.00 89.25 427 LYS A C 1
ATOM 3269 O O . LYS A 1 427 ? -18.291 -6.691 -19.922 1.00 89.25 427 LYS A O 1
ATOM 3274 N N . ALA A 1 428 ? -18.461 -5.435 -18.062 1.00 91.81 428 ALA A N 1
ATOM 3275 C CA . ALA A 1 428 ? -18.200 -4.165 -18.723 1.00 91.81 428 ALA A CA 1
ATOM 3276 C C . ALA A 1 428 ? -16.776 -4.099 -19.280 1.00 91.81 428 ALA A C 1
ATOM 3278 O O . ALA A 1 428 ? -16.600 -3.775 -20.455 1.00 91.81 428 ALA A O 1
ATOM 3279 N N . LEU A 1 429 ? -15.783 -4.490 -18.478 1.00 91.19 429 LEU A N 1
ATOM 3280 C CA . LEU A 1 429 ? -14.380 -4.548 -18.884 1.00 91.19 429 LEU A CA 1
ATOM 3281 C C . LEU A 1 429 ? -14.185 -5.469 -20.091 1.00 91.19 429 LEU A C 1
ATOM 3283 O O . LEU A 1 429 ? -13.611 -5.046 -21.091 1.00 91.19 429 LEU A O 1
ATOM 3287 N N . ARG A 1 430 ? -14.742 -6.687 -20.064 1.00 91.81 430 ARG A N 1
ATOM 3288 C CA . ARG A 1 430 ? -14.668 -7.635 -21.193 1.00 91.81 430 ARG A CA 1
ATOM 3289 C C . ARG A 1 430 ? -15.299 -7.075 -22.470 1.00 91.81 430 ARG A C 1
ATOM 3291 O O . ARG A 1 430 ? -14.773 -7.273 -23.564 1.00 91.81 430 ARG A O 1
ATOM 3298 N N . ARG A 1 431 ? -16.432 -6.375 -22.357 1.00 93.19 431 ARG A N 1
ATOM 3299 C CA . ARG A 1 431 ? -17.110 -5.774 -23.518 1.00 93.19 431 ARG A CA 1
ATOM 3300 C C . ARG A 1 431 ? -16.333 -4.591 -24.082 1.00 93.19 431 ARG A C 1
ATOM 3302 O O . ARG A 1 431 ? -16.205 -4.501 -25.300 1.00 93.19 431 ARG A O 1
ATOM 3309 N N . VAL A 1 432 ? -15.798 -3.736 -23.218 1.00 94.50 432 VAL A N 1
ATOM 3310 C CA . VAL A 1 432 ? -15.002 -2.571 -23.617 1.00 94.50 432 VAL A CA 1
ATOM 3311 C C . VAL A 1 432 ? -13.662 -2.992 -24.213 1.00 94.50 432 VAL A C 1
ATOM 3313 O O . VAL A 1 432 ? -13.275 -2.445 -25.241 1.00 94.50 432 VAL A O 1
ATOM 3316 N N . TYR A 1 433 ? -13.025 -4.031 -23.668 1.00 88.31 433 TYR A N 1
ATOM 3317 C CA . TYR A 1 433 ? -11.846 -4.662 -24.267 1.00 88.31 433 TYR A CA 1
ATOM 3318 C C . TYR A 1 433 ? -12.114 -5.130 -25.705 1.00 88.31 433 TYR A C 1
ATOM 3320 O O . TYR A 1 433 ? -11.303 -4.927 -26.601 1.00 88.31 433 TYR A O 1
ATOM 3328 N N . ALA A 1 434 ? -13.301 -5.694 -25.953 1.00 87.81 434 ALA A N 1
ATOM 3329 C CA . ALA A 1 434 ? -13.752 -6.093 -27.286 1.00 87.81 434 ALA A CA 1
ATOM 3330 C C . ALA A 1 434 ? -14.208 -4.911 -28.177 1.00 87.81 434 ALA A C 1
ATOM 3332 O O . ALA A 1 434 ? -14.857 -5.133 -29.201 1.00 87.81 434 ALA A O 1
ATOM 3333 N N . GLY A 1 435 ? -13.940 -3.662 -27.779 1.00 84.50 435 GLY A N 1
ATOM 3334 C CA . GLY A 1 435 ? -14.301 -2.446 -28.514 1.00 84.50 435 GLY A CA 1
ATOM 3335 C C . GLY A 1 435 ? -15.784 -2.066 -28.441 1.00 84.50 435 GLY A C 1
ATOM 3336 O O . GLY A 1 435 ? -16.235 -1.195 -29.186 1.00 84.50 435 GLY A O 1
ATOM 3337 N N . LYS A 1 436 ? -16.577 -2.707 -27.572 1.00 90.25 436 LYS A N 1
ATOM 3338 C CA . LYS A 1 436 ? -18.018 -2.440 -27.438 1.00 90.25 436 LYS A CA 1
ATOM 3339 C C . LYS A 1 436 ? -18.282 -1.425 -26.334 1.00 90.25 436 LYS A C 1
ATOM 3341 O O . LYS A 1 436 ? -17.655 -1.460 -25.282 1.00 90.25 436 LYS A O 1
ATOM 3346 N N . ARG A 1 437 ? -19.287 -0.569 -26.538 1.00 92.25 437 ARG A N 1
ATOM 3347 C CA . ARG A 1 437 ? -19.749 0.339 -25.482 1.00 92.25 437 ARG A CA 1
ATOM 3348 C C . ARG A 1 437 ? -20.490 -0.411 -24.376 1.00 92.25 437 ARG A C 1
ATOM 3350 O O . ARG A 1 437 ? -21.180 -1.401 -24.648 1.00 92.25 437 ARG A O 1
ATOM 3357 N N . TYR A 1 438 ? -20.372 0.084 -23.149 1.00 94.69 438 TYR A N 1
ATOM 3358 C CA . TYR A 1 438 ? -21.103 -0.425 -21.993 1.00 94.69 438 TYR A CA 1
ATOM 3359 C C . TYR A 1 438 ? -21.546 0.716 -21.074 1.00 94.69 438 TYR A C 1
ATOM 3361 O O . TYR A 1 438 ? -20.740 1.553 -20.691 1.00 94.69 438 TYR A O 1
ATOM 3369 N N . VAL A 1 439 ? -22.818 0.737 -20.691 1.00 91.75 439 VAL A N 1
ATOM 3370 C CA . VAL A 1 439 ? -23.349 1.635 -19.659 1.00 91.75 439 VAL A CA 1
ATOM 3371 C C . VAL A 1 439 ? -24.159 0.761 -18.712 1.00 91.75 439 VAL A C 1
ATOM 3373 O O . VAL A 1 439 ? -24.948 -0.058 -19.190 1.00 91.75 439 VAL A O 1
ATOM 3376 N N . CYS A 1 440 ? -23.928 0.872 -17.402 1.00 87.25 440 CYS A N 1
ATOM 3377 C CA . CYS A 1 440 ? -24.694 0.094 -16.428 1.00 87.25 440 CYS A CA 1
ATOM 3378 C C . CYS A 1 440 ? -26.184 0.477 -16.463 1.00 87.25 440 CYS A C 1
ATOM 3380 O O . CYS A 1 440 ? -26.556 1.578 -16.877 1.00 87.25 440 CYS A O 1
ATOM 3382 N N . ASN A 1 441 ? -27.049 -0.453 -16.054 1.00 81.06 441 ASN A N 1
ATOM 3383 C CA . ASN A 1 441 ? -28.498 -0.321 -16.245 1.00 81.06 441 ASN A CA 1
ATOM 3384 C C . ASN A 1 441 ? -29.085 0.909 -15.530 1.00 81.06 441 ASN A C 1
ATOM 3386 O O . ASN A 1 441 ? -29.927 1.601 -16.092 1.00 81.06 441 ASN A O 1
ATOM 3390 N N . GLU A 1 442 ? -28.592 1.211 -14.326 1.00 78.00 442 GLU A N 1
ATOM 3391 C CA . GLU A 1 442 ? -28.986 2.388 -13.538 1.00 78.00 442 GLU A CA 1
ATOM 3392 C C . GLU A 1 442 ? -28.782 3.691 -14.329 1.00 78.00 442 GLU A C 1
ATOM 3394 O O . GLU A 1 442 ? -29.720 4.457 -14.537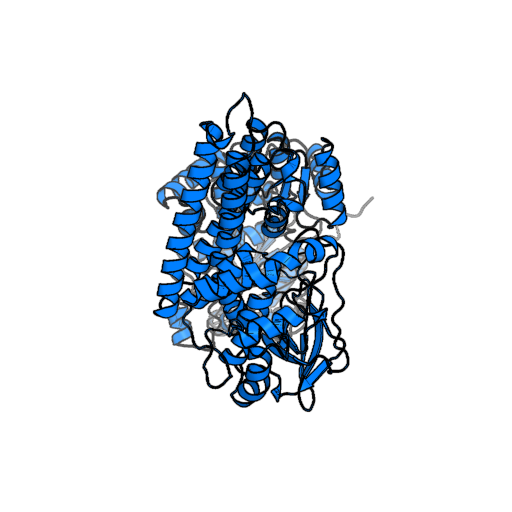 1.00 78.00 442 GLU A O 1
ATOM 3399 N N . VAL A 1 443 ? -27.581 3.883 -14.878 1.00 81.25 443 VAL A N 1
ATOM 3400 C CA . VAL A 1 443 ? -27.229 5.078 -15.659 1.00 81.25 443 VAL A CA 1
ATOM 3401 C C . VAL A 1 443 ? -27.957 5.103 -17.006 1.00 81.25 443 VAL A C 1
ATOM 3403 O O . VAL A 1 443 ? -28.343 6.163 -17.495 1.00 81.25 443 VAL A O 1
ATOM 3406 N N . ALA A 1 444 ? -28.178 3.940 -17.624 1.00 82.75 444 ALA A N 1
ATOM 3407 C CA . ALA A 1 444 ? -28.919 3.847 -18.880 1.00 82.75 444 ALA A CA 1
ATOM 3408 C C . ALA A 1 444 ? -30.392 4.266 -18.718 1.00 82.75 444 ALA A C 1
ATOM 3410 O O . ALA A 1 444 ? -30.923 4.966 -19.581 1.00 82.75 444 ALA A O 1
ATOM 3411 N N . GLN A 1 445 ? -31.039 3.871 -17.616 1.00 75.00 445 GLN A N 1
ATOM 3412 C CA . GLN A 1 445 ? -32.415 4.264 -17.294 1.00 75.00 445 GLN A CA 1
ATOM 3413 C C . GLN A 1 445 ? -32.534 5.767 -17.046 1.00 75.00 445 GLN A C 1
ATOM 3415 O O . GLN A 1 445 ? -33.493 6.399 -17.494 1.00 75.00 445 GLN A O 1
ATOM 3420 N N . GLU A 1 446 ? -31.547 6.355 -16.379 1.00 68.94 446 GLU A N 1
ATOM 3421 C CA . GLU A 1 446 ? -31.536 7.786 -16.108 1.00 68.94 446 GLU A CA 1
ATOM 3422 C C . GLU A 1 446 ? -31.324 8.614 -17.381 1.00 68.94 446 GLU A C 1
ATOM 3424 O O . GLU A 1 446 ? -32.090 9.537 -17.658 1.00 68.94 446 GLU A O 1
ATOM 3429 N N . LEU A 1 447 ? -30.353 8.228 -18.216 1.00 69.25 447 LEU A N 1
ATOM 3430 C CA . LEU A 1 447 ? -30.122 8.857 -19.519 1.00 69.25 447 LEU A CA 1
ATOM 3431 C C . LEU A 1 447 ? -31.349 8.761 -20.433 1.00 69.25 447 LEU A C 1
ATOM 3433 O O . LEU A 1 447 ? -31.624 9.697 -21.183 1.00 69.25 447 LEU A O 1
ATOM 3437 N N . ALA A 1 448 ? -32.083 7.646 -20.371 1.00 68.94 448 ALA A N 1
ATOM 3438 C CA . ALA A 1 448 ? -33.334 7.483 -21.099 1.00 68.94 448 ALA A CA 1
ATOM 3439 C C . ALA A 1 448 ? -34.428 8.410 -20.552 1.00 68.94 448 ALA A C 1
ATOM 3441 O O . ALA A 1 448 ? -35.098 9.070 -21.335 1.00 68.94 448 ALA A O 1
ATOM 3442 N N . SER A 1 449 ? -34.571 8.513 -19.229 1.00 58.12 449 SER A N 1
ATOM 3443 C CA . SER A 1 449 ? -35.571 9.376 -18.580 1.00 58.12 449 SER A CA 1
ATOM 3444 C C . SER A 1 449 ? -35.348 10.859 -18.905 1.00 58.12 449 SER A C 1
ATOM 3446 O O . SER A 1 449 ? -36.298 11.577 -19.203 1.00 58.12 449 SER A O 1
ATOM 3448 N N . TYR A 1 450 ? -34.084 11.289 -18.968 1.00 54.53 450 TYR A N 1
ATOM 3449 C CA . TYR A 1 450 ? -33.693 12.652 -19.346 1.00 54.53 450 TYR A CA 1
ATOM 3450 C C . TYR A 1 450 ? -34.038 13.017 -20.801 1.00 54.53 450 TYR A C 1
ATOM 3452 O O . TYR A 1 450 ? -34.127 14.194 -21.135 1.00 54.53 450 TYR A O 1
ATOM 3460 N N . ALA A 1 451 ? -34.218 12.028 -21.683 1.00 54.41 451 ALA A N 1
ATOM 3461 C CA . ALA A 1 451 ? -34.607 12.259 -23.074 1.00 54.41 451 ALA A CA 1
ATOM 3462 C C . ALA A 1 451 ? -36.118 12.524 -23.249 1.00 54.41 451 ALA A C 1
ATOM 3464 O O . ALA A 1 451 ? -36.529 12.921 -24.339 1.00 54.41 451 ALA A O 1
ATOM 3465 N N . PHE A 1 452 ? -36.930 12.305 -22.203 1.00 46.81 452 PHE A N 1
ATOM 3466 C CA . PHE A 1 452 ? -38.395 12.428 -22.237 1.00 46.81 452 PHE A CA 1
ATOM 3467 C C . PHE A 1 452 ? -38.962 13.579 -21.387 1.00 46.81 452 PHE A C 1
ATOM 3469 O O . PHE A 1 452 ? -40.166 13.820 -21.447 1.00 46.81 452 PHE A O 1
ATOM 3476 N N . GLU A 1 453 ? -38.140 14.302 -20.620 1.00 45.72 453 GLU A N 1
ATOM 3477 C CA . GLU A 1 453 ? -38.560 15.546 -19.962 1.00 45.72 453 GLU A CA 1
ATOM 3478 C C . GLU A 1 453 ? -38.389 16.731 -20.926 1.00 45.72 453 GLU A C 1
ATOM 3480 O O . GLU A 1 453 ? -37.350 16.867 -21.574 1.00 45.72 453 GLU A O 1
ATOM 3485 N N . ASP A 1 454 ? -39.422 17.578 -21.041 1.00 40.12 454 ASP A N 1
ATOM 3486 C CA . ASP A 1 454 ? -39.405 18.782 -21.876 1.00 40.12 454 ASP A CA 1
ATOM 3487 C C . ASP A 1 454 ? -38.111 19.575 -21.661 1.00 40.12 454 ASP A C 1
ATOM 3489 O O . ASP A 1 454 ? -37.728 19.878 -20.531 1.00 40.12 454 ASP A O 1
ATOM 3493 N N . ASN A 1 455 ? -37.459 19.899 -22.777 1.00 41.44 455 ASN A N 1
ATOM 3494 C CA . ASN A 1 455 ? -36.166 20.566 -22.912 1.00 41.44 455 ASN A CA 1
ATOM 3495 C C . ASN A 1 455 ? -36.067 21.858 -22.066 1.00 41.44 455 ASN A C 1
ATOM 3497 O O . ASN A 1 455 ? -36.197 22.973 -22.572 1.00 41.44 455 ASN A O 1
ATOM 3501 N N . ILE A 1 456 ? -35.795 21.738 -20.766 1.00 47.09 456 ILE A N 1
ATOM 3502 C CA . ILE A 1 456 ? -35.265 22.837 -19.964 1.00 47.09 456 ILE A CA 1
ATOM 3503 C C . ILE A 1 456 ? -33.758 22.652 -19.974 1.00 47.09 456 ILE A C 1
ATOM 3505 O O . ILE A 1 456 ? -33.183 21.966 -19.128 1.00 47.09 456 ILE A O 1
ATOM 3509 N N . GLU A 1 457 ? -33.122 23.254 -20.974 1.00 54.84 457 GLU A N 1
ATOM 3510 C CA . GLU A 1 457 ? -31.672 23.351 -21.052 1.00 54.84 457 GLU A CA 1
ATOM 3511 C C . GLU A 1 457 ? -31.153 23.856 -19.697 1.00 54.84 457 GLU A C 1
ATOM 3513 O O . GLU A 1 457 ? -31.530 24.933 -19.224 1.00 54.84 457 GLU A O 1
ATOM 3518 N N . SER A 1 458 ? -30.367 23.025 -19.007 1.00 66.06 458 SER A N 1
ATOM 3519 C CA . SER A 1 458 ? -29.864 23.375 -17.682 1.00 66.06 458 SER A CA 1
ATOM 3520 C C . SER A 1 458 ? -29.080 24.685 -17.797 1.00 66.06 458 SER A C 1
ATOM 3522 O O . SER A 1 458 ? -28.125 24.740 -18.577 1.00 66.06 458 SER A O 1
ATOM 3524 N N . PRO A 1 459 ? -29.406 25.735 -17.018 1.00 71.69 459 PRO A N 1
ATOM 3525 C CA . PRO A 1 459 ? -28.699 27.011 -17.093 1.00 71.69 459 PRO A CA 1
ATOM 3526 C C . PRO A 1 459 ? -27.219 26.851 -16.729 1.00 71.69 459 PRO A C 1
ATOM 3528 O O . PRO A 1 459 ? -26.406 27.708 -17.045 1.00 71.69 459 PRO A O 1
ATOM 3531 N N . PHE A 1 460 ? -26.845 25.725 -16.118 1.00 79.38 460 PHE A N 1
ATOM 3532 C CA . PHE A 1 460 ? -25.472 25.371 -15.794 1.00 79.38 460 PHE A CA 1
ATOM 3533 C C . PHE A 1 460 ? -24.670 24.837 -16.989 1.00 79.38 460 PHE A C 1
ATOM 3535 O O . PHE A 1 460 ? -23.447 24.750 -16.899 1.00 79.38 460 PHE A O 1
ATOM 3542 N N . ALA A 1 461 ? -25.311 24.526 -18.121 1.00 69.44 461 ALA A N 1
ATOM 3543 C CA . ALA A 1 461 ? -24.638 24.084 -19.345 1.00 69.44 461 ALA A CA 1
ATOM 3544 C C . ALA A 1 461 ? -23.690 25.152 -19.928 1.00 69.44 461 ALA A C 1
ATOM 3546 O O . ALA A 1 461 ? -22.717 24.813 -20.597 1.00 69.44 461 ALA A O 1
ATOM 3547 N N . ILE A 1 462 ? -23.935 26.434 -19.631 1.00 76.38 462 ILE A N 1
ATOM 3548 C CA . ILE A 1 462 ? -23.096 27.567 -20.064 1.00 76.38 462 ILE A CA 1
ATOM 3549 C C . ILE A 1 462 ? -21.829 27.745 -19.208 1.00 76.38 462 ILE A C 1
ATOM 3551 O O . ILE A 1 462 ? -20.970 28.580 -19.517 1.00 76.38 462 ILE A O 1
ATOM 3555 N N . LEU A 1 463 ? -21.720 27.017 -18.092 1.00 79.81 463 LEU A N 1
ATOM 3556 C CA . LEU A 1 463 ? -20.574 27.109 -17.199 1.00 79.81 463 LEU A CA 1
ATOM 3557 C C . LEU A 1 463 ? -19.413 26.275 -17.738 1.00 79.81 463 LEU A C 1
ATOM 3559 O O . LEU A 1 463 ? -19.564 25.123 -18.138 1.00 79.81 463 LEU A O 1
ATOM 3563 N N . SER A 1 464 ? -18.212 26.844 -17.679 1.00 77.19 464 SER A N 1
ATOM 3564 C CA . SER A 1 464 ? -16.982 26.076 -17.871 1.00 77.19 464 SER A CA 1
ATOM 3565 C C . SER A 1 464 ? -16.834 25.014 -16.780 1.00 77.19 464 SER A C 1
ATOM 3567 O O . SER A 1 464 ? -17.368 25.154 -15.681 1.00 77.19 464 SER A O 1
ATOM 3569 N N . HIS A 1 465 ? -16.030 23.978 -17.028 1.00 60.03 465 HIS A N 1
ATOM 3570 C CA . HIS A 1 465 ? -15.784 22.931 -16.031 1.00 60.03 465 HIS A CA 1
ATOM 3571 C C . HIS A 1 465 ? -15.275 23.496 -14.692 1.00 60.03 465 HIS A C 1
ATOM 3573 O O . HIS A 1 465 ? -15.687 23.045 -13.627 1.00 60.03 465 HIS A O 1
ATOM 3579 N N . ARG A 1 466 ? -14.442 24.546 -14.727 1.00 76.00 466 ARG A N 1
ATOM 3580 C CA . ARG A 1 466 ? -13.933 25.203 -13.515 1.00 76.00 466 ARG A CA 1
ATOM 3581 C C . ARG A 1 466 ? -15.014 25.973 -12.760 1.00 76.00 466 ARG A C 1
ATOM 3583 O O . ARG A 1 466 ? -15.051 25.936 -11.534 1.00 76.00 466 ARG A O 1
ATOM 3590 N N . GLU A 1 467 ? -15.901 26.646 -13.483 1.00 84.56 467 GLU A N 1
ATOM 3591 C CA . GLU A 1 467 ? -17.069 27.314 -12.905 1.00 84.56 467 GLU A CA 1
ATOM 3592 C C . GLU A 1 467 ? -18.072 26.299 -12.347 1.00 84.56 467 GLU A C 1
ATOM 3594 O O . GLU A 1 467 ? -18.642 26.535 -11.288 1.00 84.56 467 GLU A O 1
ATOM 3599 N N . MET A 1 468 ? -18.228 25.145 -12.998 1.00 79.94 468 MET A N 1
ATOM 3600 C CA . MET A 1 468 ? -19.061 24.039 -12.530 1.00 79.94 468 MET A CA 1
ATOM 3601 C C . MET A 1 468 ? -18.501 23.408 -11.249 1.00 79.94 468 MET A C 1
ATOM 3603 O O . MET A 1 468 ? -19.237 23.225 -10.287 1.00 79.94 468 MET A O 1
ATOM 3607 N N . GLN A 1 469 ? -17.193 23.138 -11.185 1.00 69.94 469 GLN A N 1
ATOM 3608 C CA . GLN A 1 469 ? -16.529 22.656 -9.966 1.00 69.94 469 GLN A CA 1
ATOM 3609 C C . GLN A 1 469 ? -16.735 23.629 -8.799 1.00 69.94 469 GLN A C 1
ATOM 3611 O O . GLN A 1 469 ? -17.151 23.228 -7.716 1.00 69.94 469 GLN A O 1
ATOM 3616 N N . ILE A 1 470 ? -16.498 24.924 -9.031 1.00 79.81 470 ILE A N 1
ATOM 3617 C CA . ILE A 1 470 ? -16.709 25.960 -8.014 1.00 79.81 470 ILE A CA 1
ATOM 3618 C C . ILE A 1 470 ? -18.190 26.047 -7.633 1.00 79.81 470 ILE A C 1
ATOM 3620 O O . ILE A 1 470 ? -18.492 26.153 -6.450 1.00 79.81 470 ILE A O 1
ATOM 3624 N N . THR A 1 471 ? -19.106 25.931 -8.598 1.00 81.81 471 THR A N 1
ATOM 3625 C CA . THR A 1 471 ? -20.553 25.864 -8.351 1.00 81.81 471 THR A CA 1
ATOM 3626 C C . THR A 1 471 ? -20.893 24.702 -7.427 1.00 81.81 471 THR A C 1
ATOM 3628 O O . THR A 1 471 ? -21.520 24.928 -6.401 1.00 81.81 471 THR A O 1
ATOM 3631 N N . MET A 1 472 ? -20.408 23.489 -7.705 1.00 72.56 472 MET A N 1
ATOM 3632 C CA . MET A 1 472 ? -20.657 22.314 -6.862 1.00 72.56 472 MET A CA 1
ATOM 3633 C C . MET A 1 472 ? -20.091 22.472 -5.452 1.00 72.56 472 MET A C 1
ATOM 3635 O O . MET A 1 472 ? -20.731 22.080 -4.481 1.00 72.56 472 MET A O 1
ATOM 3639 N N . MET A 1 473 ? -18.916 23.084 -5.312 1.00 74.50 473 MET A N 1
ATOM 3640 C CA . MET A 1 473 ? -18.314 23.314 -3.999 1.00 74.50 473 MET A CA 1
ATOM 3641 C C . MET A 1 473 ? -19.048 24.403 -3.205 1.00 74.50 473 MET A C 1
ATOM 3643 O O . MET A 1 473 ? -19.239 24.250 -2.000 1.00 74.50 473 MET A O 1
ATOM 3647 N N . VAL A 1 474 ? -19.515 25.471 -3.863 1.00 75.44 474 VAL A N 1
ATOM 3648 C CA . VAL A 1 474 ? -20.359 26.500 -3.230 1.00 75.44 474 VAL A CA 1
ATOM 3649 C C . VAL A 1 474 ? -21.716 25.917 -2.835 1.00 75.44 474 VAL A C 1
ATOM 3651 O O . VAL A 1 474 ? -22.171 26.138 -1.715 1.00 75.44 474 VAL A O 1
ATOM 3654 N N . VAL A 1 475 ? -22.332 25.123 -3.714 1.00 71.69 475 VAL A N 1
ATOM 3655 C CA . VAL A 1 475 ? -23.601 24.431 -3.451 1.00 71.69 475 VAL A CA 1
ATOM 3656 C C . VAL A 1 475 ? -23.451 23.416 -2.311 1.00 71.69 475 VAL A C 1
ATOM 3658 O O . VAL A 1 475 ? -24.322 23.322 -1.452 1.00 71.69 475 VAL A O 1
ATOM 3661 N N . GLY A 1 476 ? -22.297 22.751 -2.212 1.00 60.38 476 GLY A N 1
ATOM 3662 C CA . GLY A 1 476 ? -21.890 21.921 -1.072 1.00 60.38 476 GLY A CA 1
ATOM 3663 C C . GLY A 1 476 ? -21.517 22.701 0.197 1.00 60.38 476 GLY A C 1
ATOM 3664 O O . GLY A 1 476 ? -20.889 22.140 1.095 1.00 60.38 476 GLY A O 1
ATOM 3665 N N . CYS A 1 477 ? -21.866 23.990 0.279 1.00 61.88 477 CYS A N 1
ATOM 3666 C CA . CYS A 1 477 ? -21.625 24.879 1.418 1.00 61.88 477 CYS A CA 1
ATOM 3667 C C . CYS A 1 477 ? -20.138 25.058 1.800 1.00 61.88 477 CYS A C 1
ATOM 3669 O O . CYS A 1 477 ? -19.826 25.405 2.946 1.00 61.88 477 CYS A O 1
ATOM 3671 N N . GLN A 1 478 ? -19.203 24.859 0.862 1.00 65.31 478 GLN A N 1
ATOM 3672 C CA . GLN A 1 478 ? -17.777 25.094 1.102 1.00 65.31 478 GLN A CA 1
ATOM 3673 C C . GLN A 1 478 ? -17.432 26.586 1.031 1.00 65.31 478 GLN A C 1
ATOM 3675 O O . GLN A 1 478 ? -17.953 27.346 0.214 1.00 65.31 478 GLN A O 1
ATOM 3680 N N . LYS A 1 479 ? -16.501 27.028 1.881 1.00 67.25 479 LYS A N 1
ATOM 3681 C CA . LYS A 1 479 ? -16.033 28.420 1.895 1.00 67.25 479 LYS A CA 1
ATOM 3682 C C . LYS A 1 479 ? -15.022 28.691 0.796 1.00 67.25 479 LYS A C 1
ATOM 3684 O O . LYS A 1 479 ? -14.248 27.821 0.420 1.00 67.25 479 LYS A O 1
ATOM 3689 N N . VAL A 1 480 ? -14.905 29.960 0.413 1.00 75.44 480 VAL A N 1
ATOM 3690 C CA . VAL A 1 480 ? -13.893 30.446 -0.540 1.00 75.44 480 VAL A CA 1
ATOM 3691 C C . VAL A 1 480 ? -12.474 30.000 -0.175 1.00 75.44 480 VAL A C 1
ATOM 3693 O O . VAL A 1 480 ? -11.722 29.628 -1.065 1.00 75.44 480 VAL A O 1
ATOM 3696 N N . SER A 1 481 ? -12.105 29.996 1.110 1.00 63.06 481 SER A N 1
ATOM 3697 C CA . SER A 1 481 ? -10.791 29.524 1.572 1.00 63.06 481 SER A CA 1
ATOM 3698 C C . SER A 1 481 ? -10.602 28.012 1.420 1.00 63.06 481 SER A C 1
ATOM 3700 O O . SER A 1 481 ? -9.507 27.564 1.100 1.00 63.06 481 SER A O 1
ATOM 3702 N N . GLN A 1 482 ? -11.665 27.228 1.606 1.00 58.28 482 GLN A N 1
ATOM 3703 C CA . GLN A 1 482 ? -11.645 25.777 1.411 1.00 58.28 482 GLN A CA 1
ATOM 3704 C C . GLN A 1 482 ? -11.571 25.444 -0.077 1.00 58.28 482 GLN A C 1
ATOM 3706 O O . GLN A 1 482 ? -10.711 24.678 -0.482 1.00 58.28 482 GLN A O 1
ATOM 3711 N N . ILE A 1 483 ? -12.384 26.112 -0.898 1.00 74.25 483 ILE A N 1
ATOM 3712 C CA . ILE A 1 483 ? -12.340 26.004 -2.360 1.00 74.25 483 ILE A CA 1
ATOM 3713 C C . ILE A 1 483 ? -10.958 26.404 -2.882 1.00 74.25 483 ILE A C 1
ATOM 3715 O O . ILE A 1 483 ? -10.389 25.721 -3.724 1.00 74.25 483 ILE A O 1
ATOM 3719 N N . SER A 1 484 ? -10.396 27.488 -2.350 1.00 76.06 484 SER A N 1
ATOM 3720 C CA . SER A 1 484 ? -9.040 27.954 -2.648 1.00 76.06 484 SER A CA 1
ATOM 3721 C C . SER A 1 484 ? -7.991 26.881 -2.345 1.00 76.06 484 SER A C 1
ATOM 3723 O O . SER A 1 484 ? -7.180 26.586 -3.221 1.00 76.06 484 SER A O 1
ATOM 3725 N N . GLY A 1 485 ? -8.045 26.255 -1.164 1.00 61.50 485 GLY A N 1
ATOM 3726 C CA . GLY A 1 485 ? -7.139 25.168 -0.784 1.00 61.50 485 GLY A CA 1
ATOM 3727 C C . GLY A 1 485 ? -7.315 23.910 -1.637 1.00 61.50 485 GLY A C 1
ATOM 3728 O O . GLY A 1 485 ? -6.341 23.398 -2.176 1.00 61.50 485 GLY A O 1
ATOM 3729 N N . SER A 1 486 ? -8.554 23.455 -1.819 1.00 59.00 486 SER A N 1
ATOM 3730 C CA . SER A 1 486 ? -8.893 22.243 -2.575 1.00 59.00 486 SER A CA 1
ATOM 3731 C C . SER A 1 486 ? -8.630 22.362 -4.075 1.00 59.00 486 SER A C 1
ATOM 3733 O O . SER A 1 486 ? -8.353 21.362 -4.726 1.00 59.00 486 SER A O 1
ATOM 3735 N N . LEU A 1 487 ? -8.722 23.569 -4.638 1.00 71.44 487 LEU A N 1
ATOM 3736 C CA . LEU A 1 487 ? -8.498 23.813 -6.063 1.00 71.44 487 LEU A CA 1
ATOM 3737 C C . LEU A 1 487 ? -7.135 24.454 -6.370 1.00 71.44 487 LEU A C 1
ATOM 3739 O O . LEU A 1 487 ? -6.883 24.763 -7.536 1.00 71.44 487 LEU A O 1
ATOM 3743 N N . HIS A 1 488 ? -6.288 24.684 -5.359 1.00 76.56 488 HIS A N 1
ATOM 3744 C CA . HIS A 1 488 ? -5.011 25.405 -5.462 1.00 76.56 488 HIS A CA 1
ATOM 3745 C C . HIS A 1 488 ? -5.129 26.773 -6.164 1.00 76.56 488 HIS A C 1
ATOM 3747 O O . HIS A 1 488 ? -4.306 27.157 -6.993 1.00 76.56 488 HIS A O 1
ATOM 3753 N N . LEU A 1 489 ? -6.185 27.525 -5.846 1.00 80.75 489 LEU A N 1
ATOM 3754 C CA . LEU A 1 489 ? -6.436 28.873 -6.370 1.00 80.75 489 LEU A CA 1
ATOM 3755 C C . LEU A 1 489 ? -6.276 29.918 -5.274 1.00 80.75 489 LEU A C 1
ATOM 3757 O O . LEU A 1 489 ? -6.499 29.621 -4.108 1.00 80.75 489 LEU A O 1
ATOM 3761 N N . SER A 1 490 ? -6.005 31.178 -5.628 1.00 79.56 490 SER A N 1
ATOM 3762 C CA . SER A 1 490 ? -6.109 32.265 -4.646 1.00 79.56 490 SER A CA 1
ATOM 3763 C C . SER A 1 490 ? -7.582 32.525 -4.265 1.00 79.56 490 SER A C 1
ATOM 3765 O O . SER A 1 490 ? -8.465 32.397 -5.124 1.00 79.56 490 SER A O 1
ATOM 3767 N N . PRO A 1 491 ? -7.888 32.973 -3.031 1.00 83.62 491 PRO A N 1
ATOM 3768 C CA . PRO A 1 491 ? -9.249 33.367 -2.646 1.00 83.62 491 PRO A CA 1
ATOM 3769 C C . PRO A 1 491 ? -9.848 34.441 -3.567 1.00 83.62 491 PRO A C 1
ATOM 3771 O O . PRO A 1 491 ? -11.046 34.431 -3.853 1.00 83.62 491 PRO A O 1
ATOM 3774 N N . LYS A 1 492 ? -9.002 35.344 -4.085 1.00 82.31 492 LYS A N 1
ATOM 3775 C CA . LYS A 1 492 ? -9.391 36.366 -5.065 1.00 82.31 492 LYS A CA 1
ATOM 3776 C C . LYS A 1 492 ? -9.854 35.720 -6.371 1.00 82.31 492 LYS A C 1
ATOM 3778 O O . LYS A 1 492 ? -10.917 36.066 -6.873 1.00 82.31 492 LYS A O 1
ATOM 3783 N N . THR A 1 493 ? -9.112 34.730 -6.867 1.00 79.75 493 THR A N 1
ATOM 3784 C CA . THR A 1 493 ? -9.449 33.974 -8.080 1.00 79.75 493 THR A CA 1
ATOM 3785 C C . THR A 1 493 ? -10.762 33.208 -7.923 1.00 79.75 493 THR A C 1
ATOM 3787 O O . THR A 1 493 ? -11.599 33.253 -8.821 1.00 79.75 493 THR A O 1
ATOM 3790 N N . VAL A 1 494 ? -10.977 32.553 -6.778 1.00 82.6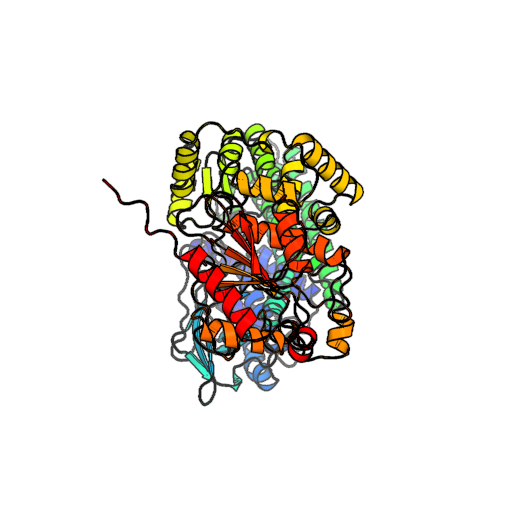2 494 VAL A N 1
ATOM 3791 C CA . VAL A 1 494 ? -12.240 31.857 -6.479 1.00 82.62 494 VAL A CA 1
ATOM 3792 C C . VAL A 1 494 ? -13.416 32.837 -6.484 1.00 82.62 494 VAL A C 1
ATOM 3794 O O . VAL A 1 494 ? -14.432 32.561 -7.115 1.00 82.62 494 VAL A O 1
ATOM 3797 N N . ASN A 1 495 ? -13.274 34.013 -5.866 1.00 86.75 495 ASN A N 1
ATOM 3798 C CA . ASN A 1 495 ? -14.315 35.044 -5.912 1.00 86.75 495 ASN A CA 1
ATOM 3799 C C . ASN A 1 495 ? -14.568 35.564 -7.334 1.00 86.75 495 ASN A C 1
ATOM 3801 O O . ASN A 1 495 ? -15.721 35.723 -7.718 1.00 86.75 495 ASN A O 1
ATOM 3805 N N . SER A 1 496 ? -13.530 35.758 -8.151 1.00 85.25 496 SER A N 1
ATOM 3806 C CA . SER A 1 496 ? -13.700 36.133 -9.562 1.00 85.25 496 SER A CA 1
ATOM 3807 C C . SER A 1 496 ? -14.450 35.077 -10.381 1.00 85.25 496 SER A C 1
ATOM 3809 O O . SER A 1 496 ? -15.134 35.429 -11.339 1.00 85.25 496 SER A O 1
ATOM 3811 N N . TYR A 1 497 ? -14.317 33.790 -10.051 1.00 87.69 497 TYR A N 1
ATOM 3812 C CA . TYR A 1 497 ? -15.144 32.739 -10.651 1.00 87.69 497 TYR A CA 1
ATOM 3813 C C . TYR A 1 497 ? -16.579 32.774 -10.122 1.00 87.69 497 TYR A C 1
ATOM 3815 O O . TYR A 1 497 ? -17.504 32.689 -10.919 1.00 87.69 497 TYR A O 1
ATOM 3823 N N . ARG A 1 498 ? -16.777 32.973 -8.812 1.00 89.88 498 ARG A N 1
ATOM 3824 C CA . ARG A 1 498 ? -18.113 33.103 -8.202 1.00 89.88 498 ARG A CA 1
ATOM 3825 C C . ARG A 1 498 ? -18.924 34.246 -8.813 1.00 89.88 498 ARG A C 1
ATOM 3827 O O . ARG A 1 498 ? -20.060 34.023 -9.203 1.00 89.88 498 ARG A O 1
ATOM 3834 N N . TYR A 1 499 ? -18.329 35.425 -8.995 1.00 88.06 499 TYR A N 1
ATOM 3835 C CA . TYR A 1 499 ? -19.018 36.549 -9.640 1.00 88.06 499 TYR A CA 1
ATOM 3836 C C . TYR A 1 499 ? -19.368 36.273 -11.107 1.00 88.06 499 TYR A C 1
ATOM 3838 O O . TYR A 1 499 ? -20.465 36.605 -11.538 1.00 88.06 499 TYR A O 1
ATOM 3846 N N . ARG A 1 500 ? -18.486 35.602 -11.858 1.00 88.88 500 ARG A N 1
ATOM 3847 C CA . ARG A 1 500 ? -18.782 35.186 -13.239 1.00 88.88 500 ARG A CA 1
ATOM 3848 C C . ARG A 1 500 ? -19.899 34.146 -13.312 1.00 88.88 500 ARG A C 1
ATOM 3850 O O . ARG A 1 500 ? -20.739 34.227 -14.198 1.00 88.88 500 ARG A O 1
ATOM 3857 N N . ILE A 1 501 ? -19.932 33.193 -12.378 1.00 91.50 501 ILE A N 1
ATOM 3858 C CA . ILE A 1 501 ? -21.036 32.230 -12.242 1.00 91.50 501 ILE A CA 1
ATOM 3859 C C . ILE A 1 501 ? -22.345 32.981 -11.990 1.00 91.50 501 ILE A C 1
ATOM 3861 O O . ILE A 1 501 ? -23.341 32.703 -12.648 1.00 91.50 501 ILE A O 1
ATOM 3865 N N . PHE A 1 502 ? -22.334 33.957 -11.081 1.00 90.62 502 PHE A N 1
ATOM 3866 C CA . PHE A 1 502 ? -23.514 34.755 -10.753 1.00 90.62 502 PHE A CA 1
ATOM 3867 C C . PHE A 1 502 ? -24.034 35.545 -11.950 1.00 90.62 502 PHE A C 1
ATOM 3869 O O . PHE A 1 502 ? -25.227 35.510 -12.238 1.00 90.62 502 PHE A O 1
ATOM 3876 N N . GLU A 1 503 ? -23.134 36.185 -12.691 1.00 88.44 503 GLU A N 1
ATOM 3877 C CA . GLU A 1 503 ? -23.462 36.914 -13.913 1.00 88.44 503 GLU A CA 1
ATOM 3878 C C . GLU A 1 503 ? -24.050 35.986 -14.988 1.00 88.44 503 GLU A C 1
ATOM 3880 O O . GLU A 1 503 ? -25.122 36.263 -15.527 1.00 88.44 503 GLU A O 1
ATOM 3885 N N . LYS A 1 504 ? -23.401 34.841 -15.246 1.00 87.12 504 LYS A N 1
ATOM 3886 C CA . LYS A 1 504 ? -23.853 33.849 -16.235 1.00 87.12 504 LYS A CA 1
ATOM 3887 C C . LYS A 1 504 ? -25.220 33.265 -15.893 1.00 87.12 504 LYS A C 1
ATOM 3889 O O . LYS A 1 504 ? -26.063 33.125 -16.773 1.00 87.12 504 LYS A O 1
ATOM 3894 N N . LEU A 1 505 ? -25.441 32.942 -14.621 1.00 85.88 505 LEU A N 1
ATOM 3895 C CA . LEU A 1 505 ? -26.684 32.342 -14.139 1.00 85.88 505 LEU A CA 1
ATOM 3896 C C . LEU A 1 505 ? -27.758 33.378 -13.773 1.00 85.88 505 LEU A C 1
ATOM 3898 O O . LEU A 1 505 ? -28.866 32.983 -13.418 1.00 85.88 505 LEU A O 1
ATOM 3902 N N . LYS A 1 506 ? -27.456 34.681 -13.875 1.00 84.88 506 LYS A N 1
ATOM 3903 C CA . LYS A 1 506 ? -28.338 35.803 -13.504 1.00 84.88 506 LYS A CA 1
ATOM 3904 C C . LYS A 1 506 ? -28.868 35.711 -12.067 1.00 84.88 506 LYS A C 1
ATOM 3906 O O . LYS A 1 506 ? -30.052 35.926 -11.819 1.00 84.88 506 LYS A O 1
ATOM 3911 N N . ILE A 1 507 ? -27.977 35.400 -11.132 1.00 85.75 507 ILE A N 1
ATOM 3912 C CA . ILE A 1 507 ? -28.272 35.293 -9.697 1.00 85.75 507 ILE A CA 1
ATOM 3913 C C . ILE A 1 507 ? -27.433 36.284 -8.888 1.00 85.75 507 ILE A C 1
ATOM 3915 O O . ILE A 1 507 ? -26.394 36.757 -9.344 1.00 85.75 507 ILE A O 1
ATOM 3919 N N . SER A 1 508 ? -27.867 36.585 -7.667 1.00 76.62 508 SER A N 1
ATOM 3920 C CA . SER A 1 508 ? -27.263 37.609 -6.807 1.00 76.62 508 SER A CA 1
ATOM 3921 C C . SER A 1 508 ? -26.564 37.059 -5.558 1.00 76.62 508 SER A C 1
ATOM 3923 O O . SER A 1 508 ? -25.838 37.787 -4.877 1.00 76.62 508 SER A O 1
ATOM 3925 N N . SER A 1 509 ? -26.761 35.777 -5.231 1.00 76.31 509 SER A N 1
ATOM 3926 C CA . SER A 1 509 ? -26.250 35.185 -3.992 1.00 76.31 509 SER A CA 1
ATOM 3927 C C . SER A 1 509 ? -25.973 33.683 -4.099 1.00 76.31 509 SER A C 1
ATOM 3929 O O . SER A 1 509 ? -26.548 32.985 -4.932 1.00 76.31 509 SER A O 1
ATOM 3931 N N . ASP A 1 510 ? -25.143 33.159 -3.188 1.00 71.38 510 ASP A N 1
ATOM 3932 C CA . ASP A 1 510 ? -24.934 31.706 -3.051 1.00 71.38 510 ASP A CA 1
ATOM 3933 C C . ASP A 1 510 ? -26.247 30.972 -2.733 1.00 71.38 510 ASP A C 1
ATOM 3935 O O . ASP A 1 510 ? -26.418 29.819 -3.109 1.00 71.38 510 ASP A O 1
ATOM 3939 N N . VAL A 1 511 ? -27.183 31.636 -2.044 1.00 65.25 511 VAL A N 1
ATOM 3940 C CA . VAL A 1 511 ? -28.497 31.065 -1.721 1.00 65.25 511 VAL A CA 1
ATOM 3941 C C . VAL A 1 511 ? -29.303 30.846 -2.998 1.00 65.25 511 VAL A C 1
ATOM 3943 O O . VAL A 1 511 ? -29.848 29.764 -3.194 1.00 65.25 511 VAL A O 1
ATOM 3946 N N . GLU A 1 512 ? -29.322 31.824 -3.903 1.00 71.31 512 GLU A N 1
ATOM 3947 C CA . GLU A 1 512 ? -29.946 31.661 -5.219 1.00 71.31 512 GLU A CA 1
ATOM 3948 C C . GLU A 1 512 ? -29.230 30.603 -6.068 1.00 71.31 512 GLU A C 1
ATOM 3950 O O . GLU A 1 512 ? -29.897 29.841 -6.764 1.00 71.31 512 GLU A O 1
ATOM 3955 N N . LEU A 1 513 ? -27.900 30.483 -5.960 1.00 77.31 513 LEU A N 1
ATOM 3956 C CA . LEU A 1 513 ? -27.139 29.427 -6.639 1.00 77.31 513 LEU A CA 1
ATOM 3957 C C . LEU A 1 513 ? -27.555 28.031 -6.159 1.00 77.31 513 LEU A C 1
ATOM 3959 O O . LEU A 1 513 ? -27.773 27.138 -6.977 1.00 77.31 513 LEU A O 1
ATOM 3963 N N . VAL A 1 514 ? -27.694 27.850 -4.842 1.00 66.56 514 VAL A N 1
ATOM 3964 C CA . VAL A 1 514 ? -28.167 26.602 -4.223 1.00 66.56 514 VAL A CA 1
ATOM 3965 C C . VAL A 1 514 ? -29.591 26.289 -4.674 1.00 66.56 514 VAL A C 1
ATOM 3967 O O . VAL A 1 514 ? -29.856 25.172 -5.112 1.00 66.56 514 VAL A O 1
ATOM 3970 N N . LEU A 1 515 ? -30.499 27.269 -4.634 1.00 64.31 515 LEU A N 1
ATOM 3971 C CA . LEU A 1 515 ? -31.883 27.093 -5.083 1.00 64.31 515 LEU A CA 1
ATOM 3972 C C . LEU A 1 515 ? -31.957 26.699 -6.562 1.00 64.31 515 LEU A C 1
ATOM 3974 O O . LEU A 1 515 ? -32.721 25.804 -6.921 1.00 64.31 515 LEU A O 1
ATOM 3978 N N . LEU A 1 516 ? -31.138 27.321 -7.411 1.00 71.12 516 LEU A N 1
ATOM 3979 C CA . LEU A 1 516 ? -31.073 27.013 -8.835 1.00 71.12 516 LEU A CA 1
ATOM 3980 C C . LEU A 1 516 ? -30.506 25.604 -9.083 1.00 71.12 516 LEU A C 1
ATOM 3982 O O . LEU A 1 516 ? -31.067 24.852 -9.877 1.00 71.12 516 LEU A O 1
ATOM 3986 N N . ALA A 1 517 ? -29.451 25.204 -8.367 1.00 68.88 517 ALA A N 1
ATOM 3987 C CA . ALA A 1 517 ? -28.848 23.874 -8.493 1.00 68.88 517 ALA A CA 1
ATOM 3988 C C . ALA A 1 517 ? -29.815 22.767 -8.044 1.00 68.88 517 ALA A C 1
ATOM 3990 O O . ALA A 1 517 ? -29.946 21.733 -8.701 1.00 68.88 517 ALA A O 1
ATOM 3991 N N . VAL A 1 518 ? -30.556 23.015 -6.961 1.00 60.53 518 VAL A N 1
ATOM 3992 C CA . VAL A 1 518 ? -31.628 22.140 -6.471 1.00 60.53 518 VAL A CA 1
ATOM 3993 C C . VAL A 1 518 ? -32.787 22.088 -7.474 1.00 60.53 518 VAL A C 1
ATOM 3995 O O . VAL A 1 518 ? -33.313 21.004 -7.726 1.00 60.53 518 VAL A O 1
ATOM 3998 N N . LYS A 1 519 ? -33.184 23.214 -8.077 1.00 62.28 519 LYS A N 1
ATOM 3999 C CA . LYS A 1 519 ? -34.258 23.269 -9.085 1.00 62.28 519 LYS A CA 1
ATOM 4000 C C . LYS A 1 519 ? -33.936 22.446 -10.338 1.00 62.28 519 LYS A C 1
ATOM 4002 O O . LYS A 1 519 ? -34.836 21.819 -10.879 1.00 62.28 519 LYS A O 1
ATOM 4007 N N . HIS A 1 520 ? -32.674 22.425 -10.767 1.00 66.38 520 HIS A N 1
ATOM 4008 C CA . HIS A 1 520 ? -32.220 21.717 -11.972 1.00 66.38 520 HIS A CA 1
ATOM 4009 C C . HIS A 1 520 ? -31.586 20.344 -11.689 1.00 66.38 520 HIS A C 1
ATOM 4011 O O . HIS A 1 520 ? -30.834 19.832 -12.512 1.00 66.38 520 HIS A O 1
ATOM 4017 N N . GLY A 1 521 ? -31.853 19.752 -10.520 1.00 56.56 521 GLY A N 1
ATOM 4018 C CA . GLY A 1 521 ? -31.465 18.367 -10.229 1.00 56.56 521 GLY A CA 1
ATOM 4019 C C . GLY A 1 521 ? -29.963 18.117 -10.048 1.00 56.56 521 GLY A C 1
ATOM 4020 O O . GLY A 1 521 ? -29.572 16.976 -9.852 1.00 56.56 521 GLY A O 1
ATOM 4021 N N . MET A 1 522 ? -29.116 19.154 -10.023 1.00 62.50 522 MET A N 1
ATOM 4022 C CA . MET A 1 522 ? -27.664 19.010 -9.801 1.00 62.50 522 MET A CA 1
ATOM 4023 C C . MET A 1 522 ? -27.308 18.503 -8.401 1.00 62.50 522 MET A C 1
ATOM 4025 O O . MET A 1 522 ? -26.177 18.099 -8.139 1.00 62.50 522 MET A O 1
ATOM 4029 N N . VAL A 1 523 ? -28.276 18.567 -7.490 1.00 53.19 523 VAL A N 1
ATOM 4030 C CA . VAL A 1 523 ? -28.211 17.966 -6.165 1.00 53.19 523 VAL A CA 1
ATOM 4031 C C . VAL A 1 523 ? -29.435 17.065 -6.010 1.00 53.19 523 VAL A C 1
ATOM 4033 O O . VAL A 1 523 ? -30.572 17.542 -5.871 1.00 53.19 523 VAL A O 1
ATOM 4036 N N . SER A 1 524 ? -29.198 15.754 -6.054 1.00 39.50 524 SER A N 1
ATOM 4037 C CA . SER A 1 524 ? -30.204 14.732 -5.777 1.00 39.50 524 SER A CA 1
ATOM 4038 C C . SER A 1 524 ? -30.394 14.538 -4.267 1.00 39.50 524 SER A C 1
ATOM 4040 O O . SER A 1 524 ? -29.438 14.523 -3.490 1.00 39.50 524 SER A O 1
ATOM 4042 N N . ALA A 1 525 ? -31.648 14.336 -3.850 1.00 40.12 525 ALA A N 1
ATOM 4043 C CA . ALA A 1 525 ? -32.025 13.994 -2.478 1.00 40.12 525 ALA A CA 1
ATOM 4044 C C . ALA A 1 525 ? -31.665 12.538 -2.084 1.00 40.12 525 ALA A C 1
ATOM 4046 O O . ALA A 1 525 ? -32.029 12.097 -0.992 1.00 40.12 525 ALA A O 1
ATOM 4047 N N . THR A 1 526 ? -30.951 11.786 -2.934 1.00 33.38 526 THR A N 1
ATOM 4048 C CA . THR A 1 526 ? -30.632 10.362 -2.729 1.00 33.38 526 THR A CA 1
ATOM 4049 C C . THR A 1 526 ? -29.141 10.028 -2.745 1.00 33.38 526 THR A C 1
ATOM 4051 O O . THR A 1 526 ? -28.774 8.903 -3.085 1.00 33.38 526 THR A O 1
ATOM 4054 N N . HIS A 1 527 ? -28.268 10.907 -2.237 1.00 33.78 527 HIS A N 1
ATOM 4055 C CA . HIS A 1 527 ? -27.090 10.373 -1.545 1.00 33.78 527 HIS A CA 1
ATOM 4056 C C . HIS A 1 527 ? -27.634 9.451 -0.437 1.00 33.78 527 HIS A C 1
ATOM 4058 O O . HIS A 1 527 ? -28.145 9.934 0.572 1.00 33.78 527 HIS A O 1
ATOM 4064 N N . ARG A 1 528 ? -27.590 8.124 -0.643 1.00 35.19 528 ARG A N 1
ATOM 4065 C CA . ARG A 1 528 ? -28.010 7.073 0.311 1.00 35.19 528 ARG A CA 1
ATOM 4066 C C . ARG A 1 528 ? -27.101 7.004 1.552 1.00 35.19 528 ARG A C 1
ATOM 4068 O O . ARG A 1 528 ? -26.912 5.947 2.137 1.00 35.19 528 ARG A O 1
ATOM 4075 N N . GLY A 1 529 ? -26.532 8.131 1.964 1.00 31.66 529 GLY A N 1
ATOM 4076 C CA . GLY A 1 529 ? -26.023 8.333 3.308 1.00 31.66 529 GLY A CA 1
ATOM 4077 C C . GLY A 1 529 ? -27.085 9.064 4.134 1.00 31.66 529 GLY A C 1
ATOM 4078 O O . GLY A 1 529 ? -27.890 9.824 3.583 1.00 31.66 529 GLY A O 1
ATOM 4079 N N . PRO A 1 530 ? -27.129 8.879 5.462 1.00 28.67 530 PRO A N 1
ATOM 4080 C CA . PRO A 1 530 ? -27.863 9.811 6.309 1.00 28.67 530 PRO A CA 1
ATOM 4081 C C . PRO A 1 530 ? -27.436 11.242 5.943 1.00 28.67 530 PRO A C 1
ATOM 4083 O O . PRO A 1 530 ? -26.265 11.474 5.643 1.00 28.67 530 PRO A O 1
ATOM 4086 N N . LEU A 1 531 ? -28.371 12.206 5.958 1.00 39.25 531 LEU A N 1
ATOM 4087 C CA . LEU A 1 531 ? -27.997 13.628 5.971 1.00 39.25 531 LEU A CA 1
ATOM 4088 C C . LEU A 1 531 ? -26.900 13.743 7.032 1.00 39.25 531 LEU A C 1
ATOM 4090 O O . LEU A 1 531 ? -27.129 13.205 8.124 1.00 39.25 531 LEU A O 1
ATOM 4094 N N . PRO A 1 532 ? -25.739 14.340 6.714 1.00 37.41 532 PRO A N 1
ATOM 4095 C CA . PRO A 1 532 ? -24.552 14.243 7.541 1.00 37.41 532 PRO A CA 1
ATOM 4096 C C . PRO A 1 532 ? -24.918 14.470 9.003 1.00 37.41 532 PRO A C 1
ATOM 4098 O O . PRO A 1 532 ? -25.445 15.526 9.372 1.00 37.41 532 PRO A O 1
ATOM 4101 N N . ALA A 1 533 ? -24.691 13.449 9.835 1.00 38.50 533 ALA A N 1
ATOM 4102 C CA . ALA A 1 533 ? -24.842 13.595 11.271 1.00 38.50 533 ALA A CA 1
ATOM 4103 C C . ALA A 1 533 ? -23.999 14.808 11.712 1.00 38.50 533 ALA A C 1
ATOM 4105 O O . ALA A 1 533 ? -22.933 15.036 11.138 1.00 38.50 533 ALA A O 1
ATOM 4106 N N . PRO A 1 534 ? -24.423 15.581 12.725 1.00 39.75 534 PRO A N 1
ATOM 4107 C CA . PRO A 1 534 ? -23.853 16.885 13.092 1.00 39.75 534 PRO A CA 1
ATOM 4108 C C . PRO A 1 534 ? -22.317 16.979 13.227 1.00 39.75 534 PRO A C 1
ATOM 4110 O O . PRO A 1 534 ? -21.754 18.071 13.188 1.00 39.75 534 PRO A O 1
ATOM 4113 N N . ARG A 1 535 ? -21.614 15.845 13.348 1.00 40.94 535 ARG A N 1
ATOM 4114 C CA . ARG A 1 535 ? -20.145 15.754 13.332 1.00 40.94 535 ARG A CA 1
ATOM 4115 C C . ARG A 1 535 ? -19.503 15.976 11.951 1.00 40.94 535 ARG A C 1
ATOM 4117 O O . ARG A 1 535 ? -18.294 16.161 11.903 1.00 40.94 535 ARG A O 1
ATOM 4124 N N . GLN A 1 536 ? -20.273 15.977 10.862 1.00 36.62 536 GLN A N 1
ATOM 4125 C CA . GLN A 1 536 ? -19.783 16.145 9.484 1.00 36.62 536 GLN A CA 1
ATOM 4126 C C . GLN A 1 536 ? -19.966 17.571 8.923 1.00 36.62 536 GLN A C 1
ATOM 4128 O O . GLN A 1 536 ? -19.577 17.839 7.790 1.00 36.62 536 GLN A O 1
ATOM 4133 N N . VAL A 1 537 ? -20.515 18.512 9.703 1.00 42.97 537 VAL A N 1
ATOM 4134 C CA . VAL A 1 537 ? -20.647 19.920 9.291 1.00 42.97 537 VAL A CA 1
ATOM 4135 C C . VAL A 1 537 ? -19.400 20.694 9.726 1.00 42.97 537 VAL A C 1
ATOM 4137 O O . VAL A 1 537 ? -19.127 20.827 10.920 1.00 42.97 537 VAL A O 1
ATOM 4140 N N . ALA A 1 538 ? -18.636 21.215 8.763 1.00 41.41 538 ALA A N 1
ATOM 4141 C CA . ALA A 1 538 ? -17.476 22.054 9.048 1.00 41.41 538 ALA A CA 1
ATOM 4142 C C . ALA A 1 538 ? -17.901 23.322 9.812 1.00 41.41 538 ALA A C 1
ATOM 4144 O O . ALA A 1 538 ? -18.782 24.067 9.374 1.00 41.41 538 ALA A O 1
ATOM 4145 N N . LEU A 1 539 ? -17.251 23.581 10.952 1.00 45.75 539 LEU A N 1
ATOM 4146 C CA . LEU A 1 539 ? -17.426 24.813 11.720 1.00 45.75 539 LEU A CA 1
ATOM 4147 C C . LEU A 1 539 ? -17.144 26.037 10.840 1.00 45.75 539 LEU A C 1
ATOM 4149 O O . LEU A 1 539 ? -16.267 26.039 9.973 1.00 45.75 539 LEU A O 1
ATOM 4153 N N . ALA A 1 540 ? -17.853 27.127 11.096 1.00 43.34 540 ALA A N 1
ATOM 4154 C CA . ALA A 1 540 ? -17.461 28.415 10.566 1.00 43.34 540 ALA A CA 1
ATOM 4155 C C . ALA A 1 540 ? -16.129 28.904 11.188 1.00 43.34 540 ALA A C 1
ATOM 4157 O O . ALA A 1 540 ? -15.947 28.846 12.398 1.00 43.34 540 ALA A O 1
ATOM 4158 N N . PRO A 1 541 ? -15.170 29.423 10.405 1.00 39.03 541 PRO A N 1
ATOM 4159 C CA . PRO A 1 541 ? -14.094 30.276 10.883 1.00 39.03 541 PRO A CA 1
ATOM 4160 C C . PRO A 1 541 ? -14.615 31.439 11.722 1.00 39.03 541 PRO A C 1
ATOM 4162 O O . PRO A 1 541 ? -15.486 32.181 11.274 1.00 39.03 541 PRO A O 1
ATOM 4165 N N . GLY A 1 542 ? -14.081 31.550 12.942 1.00 45.66 542 GLY A N 1
ATOM 4166 C CA . GLY A 1 542 ? -14.509 32.488 13.992 1.00 45.66 542 GLY A CA 1
ATOM 4167 C C . GLY A 1 542 ? -14.987 31.808 15.284 1.00 45.66 542 GLY A C 1
ATOM 4168 O O . GLY A 1 542 ? -15.208 32.471 16.293 1.00 45.66 542 GLY A O 1
ATOM 4169 N N . TRP A 1 543 ? -15.119 30.482 15.273 1.00 51.16 543 TRP A N 1
ATOM 4170 C CA . TRP A 1 543 ? -15.656 29.704 16.384 1.00 51.16 543 TRP A CA 1
ATOM 4171 C C . TRP A 1 543 ? -14.647 29.537 17.524 1.00 51.16 543 TRP A C 1
ATOM 4173 O O . TRP A 1 543 ? -13.664 28.814 17.397 1.00 51.16 543 TRP A O 1
ATOM 4183 N N . GLN A 1 544 ? -14.915 30.157 18.676 1.00 51.47 544 GLN A N 1
ATOM 4184 C CA . GLN A 1 544 ? -14.164 29.940 19.920 1.00 51.47 544 GLN A CA 1
ATOM 4185 C C . GLN A 1 544 ? -14.572 28.618 20.607 1.00 51.47 544 GLN A C 1
ATOM 4187 O O . GLN A 1 544 ? -14.778 28.585 21.822 1.00 51.47 544 GLN A O 1
ATOM 4192 N N . THR A 1 545 ? -14.682 27.517 19.851 1.00 52.91 545 THR A N 1
ATOM 4193 C CA . THR A 1 545 ? -14.930 26.166 20.395 1.00 52.91 545 THR A CA 1
ATOM 4194 C C . THR A 1 545 ? -13.916 25.821 21.477 1.00 52.91 545 THR A C 1
ATOM 4196 O O . THR A 1 545 ? -14.297 25.301 22.518 1.00 52.91 545 THR A O 1
ATOM 4199 N N . ALA A 1 546 ? -12.658 26.228 21.291 1.00 50.59 546 ALA A N 1
ATOM 4200 C CA . ALA A 1 546 ? -11.611 26.070 22.290 1.00 50.59 546 ALA A CA 1
ATOM 4201 C C . ALA A 1 546 ? -11.966 26.730 23.633 1.00 50.59 546 ALA A C 1
ATOM 4203 O O . ALA A 1 546 ? -11.789 26.103 24.663 1.00 50.59 546 ALA A O 1
ATOM 4204 N N . LYS A 1 547 ? -12.527 27.949 23.667 1.00 52.19 547 LYS A N 1
ATOM 4205 C CA . LYS A 1 547 ? -12.838 28.621 24.945 1.00 52.19 547 LYS A CA 1
ATOM 4206 C C . LYS A 1 547 ? -14.050 28.025 25.657 1.00 52.19 547 LYS A C 1
ATOM 4208 O O . LYS A 1 547 ? -14.043 27.960 26.881 1.00 52.19 547 LYS A O 1
ATOM 4213 N N . VAL A 1 548 ? -15.079 27.603 24.917 1.00 55.59 548 VAL A N 1
ATOM 4214 C CA . VAL A 1 548 ? -16.262 26.959 25.516 1.00 55.59 548 VAL A CA 1
ATOM 4215 C C . VAL A 1 548 ? -15.910 25.565 26.030 1.00 55.59 548 VAL A C 1
ATOM 4217 O O . VAL A 1 548 ? -16.297 25.247 27.144 1.00 55.59 548 VAL A O 1
ATOM 4220 N N . VAL A 1 549 ? -15.119 24.785 25.284 1.00 55.62 549 VAL A N 1
ATOM 4221 C CA . VAL A 1 549 ? -14.620 23.470 25.729 1.00 55.62 549 VAL A CA 1
ATOM 4222 C C . VAL A 1 549 ? -13.646 23.616 26.903 1.00 55.62 549 VAL A C 1
ATOM 4224 O O . VAL A 1 549 ? -13.756 22.877 27.869 1.00 55.62 549 VAL A O 1
ATOM 4227 N N . VAL A 1 550 ? -12.750 24.611 26.890 1.00 58.50 550 VAL A N 1
ATOM 4228 C CA . VAL A 1 550 ? -11.849 24.893 28.028 1.00 58.50 550 VAL A CA 1
ATOM 4229 C C . VAL A 1 550 ? -12.631 25.286 29.282 1.00 58.50 550 VAL A C 1
ATOM 4231 O O . VAL A 1 550 ? -12.271 24.878 30.381 1.00 58.50 550 VAL A O 1
ATOM 4234 N N . ARG A 1 551 ? -13.704 26.075 29.143 1.00 56.28 551 ARG A N 1
ATOM 4235 C CA . ARG A 1 551 ? -14.512 26.526 30.286 1.00 56.28 551 ARG A CA 1
ATOM 4236 C C . ARG A 1 551 ? -15.545 25.489 30.744 1.00 56.28 551 ARG A C 1
ATOM 4238 O O . ARG A 1 551 ? -15.904 25.487 31.916 1.00 56.28 551 ARG A O 1
ATOM 4245 N N . TYR A 1 552 ? -16.018 24.635 29.838 1.00 58.94 552 TYR A N 1
ATOM 4246 C CA . TYR A 1 552 ? -17.021 23.596 30.077 1.00 58.94 552 TYR A CA 1
ATOM 4247 C C . TYR A 1 552 ? -16.639 22.309 29.311 1.00 58.94 552 TYR A C 1
ATOM 4249 O O . TYR A 1 552 ? -17.188 22.050 28.237 1.00 58.94 552 TYR A O 1
ATOM 4257 N N . PRO A 1 553 ? -15.711 21.496 29.852 1.00 59.22 553 PRO A N 1
ATOM 4258 C CA . PRO A 1 553 ? -15.145 20.322 29.167 1.00 59.22 553 PRO A CA 1
ATOM 4259 C C . PRO A 1 553 ? -16.181 19.278 28.732 1.00 59.22 553 PRO A C 1
ATOM 4261 O O . PRO A 1 553 ? -16.003 18.604 27.723 1.00 59.22 553 PRO A O 1
ATOM 4264 N N . GLU A 1 554 ? -17.302 19.211 29.449 1.00 56.69 554 GLU A N 1
ATOM 4265 C CA . GLU A 1 554 ? -18.422 18.290 29.221 1.00 56.69 554 GLU A CA 1
ATOM 4266 C C . GLU A 1 554 ? -19.320 18.670 28.012 1.00 56.69 554 GLU A C 1
ATOM 4268 O O . GLU A 1 554 ? -20.316 17.999 27.741 1.00 56.69 554 GLU A O 1
ATOM 4273 N N . TYR A 1 555 ? -19.058 19.784 27.306 1.00 58.44 555 TYR A N 1
ATOM 4274 C CA . TYR A 1 555 ? -19.983 20.343 26.303 1.00 58.44 555 TYR A CA 1
ATOM 4275 C C . TYR A 1 555 ? -19.616 19.987 24.856 1.00 58.44 555 TYR A C 1
ATOM 4277 O O . TYR A 1 555 ? -18.496 20.191 24.384 1.00 58.44 555 TYR A O 1
ATOM 4285 N N . HIS A 1 556 ? -20.621 19.554 24.089 1.00 57.28 556 HIS A N 1
ATOM 4286 C CA . HIS A 1 556 ? -20.499 19.198 22.677 1.00 57.28 556 HIS A CA 1
ATOM 4287 C C . HIS A 1 556 ? -20.570 20.446 21.771 1.00 57.28 556 HIS A C 1
ATOM 4289 O O . HIS A 1 556 ? -21.562 20.689 21.092 1.00 57.28 556 HIS A O 1
ATOM 4295 N N . ALA A 1 557 ? -19.499 21.246 21.718 1.00 59.09 557 ALA A N 1
ATOM 4296 C CA . ALA A 1 557 ? -19.402 22.482 20.919 1.00 59.09 557 ALA A CA 1
ATOM 4297 C C . ALA A 1 557 ? -19.358 22.260 19.380 1.00 59.09 557 ALA A C 1
ATOM 4299 O O . ALA A 1 557 ? -18.519 22.822 18.675 1.00 59.09 557 ALA A O 1
ATOM 4300 N N . ARG A 1 558 ? -20.249 21.420 18.843 1.00 63.56 558 ARG A N 1
ATOM 4301 C CA . ARG A 1 558 ? -20.406 21.104 17.417 1.00 63.56 558 ARG A CA 1
ATOM 4302 C C . ARG A 1 558 ? -21.770 21.585 16.906 1.00 63.56 558 ARG A C 1
ATOM 4304 O O . ARG A 1 558 ? -22.666 21.845 17.712 1.00 63.56 558 ARG A O 1
ATOM 4311 N N . PRO A 1 559 ? -21.955 21.691 15.580 1.00 69.56 559 PRO A N 1
ATOM 4312 C CA . PRO A 1 559 ? -23.273 21.900 14.996 1.00 69.56 559 PRO A CA 1
ATOM 4313 C C . PRO A 1 559 ? -24.277 20.850 15.490 1.00 69.56 559 PRO A C 1
ATOM 4315 O O . PRO A 1 559 ? -23.912 19.712 15.759 1.00 69.56 559 PRO A O 1
ATOM 4318 N N . VAL A 1 560 ? -25.536 21.242 15.627 1.00 74.31 560 VAL A N 1
ATOM 4319 C CA . VAL A 1 560 ? -26.693 20.443 16.021 1.00 74.31 560 VAL A CA 1
ATOM 4320 C C . VAL A 1 560 ? -27.494 20.170 14.757 1.00 74.31 560 VAL A C 1
ATOM 4322 O O . VAL A 1 560 ? -27.868 21.094 14.030 1.00 74.31 560 VAL A O 1
ATOM 4325 N N . GLY A 1 561 ? -27.725 18.888 14.490 1.00 72.69 561 GLY A N 1
ATOM 4326 C CA . GLY A 1 561 ? -28.442 18.430 13.306 1.00 72.69 561 GLY A CA 1
ATOM 4327 C C . GLY A 1 561 ? -29.953 18.639 13.403 1.00 72.69 561 GLY A C 1
ATOM 4328 O O . GLY A 1 561 ? -30.496 19.011 14.444 1.00 72.69 561 GLY A O 1
ATOM 4329 N N . ASN A 1 562 ? -30.634 18.362 12.295 1.00 84.31 562 ASN A N 1
ATOM 4330 C CA . ASN A 1 562 ? -32.094 18.362 12.229 1.00 84.31 562 ASN A CA 1
ATOM 4331 C C . ASN A 1 562 ? -32.632 17.073 12.872 1.00 84.31 562 ASN A C 1
ATOM 4333 O O . ASN A 1 562 ? -31.979 16.030 12.806 1.00 84.31 562 ASN A O 1
ATOM 4337 N N . TRP A 1 563 ? -33.824 17.118 13.463 1.00 85.31 563 TRP A N 1
ATOM 4338 C CA . TRP A 1 563 ? -34.420 15.970 14.154 1.00 85.31 563 TRP A CA 1
ATOM 4339 C C . TRP A 1 563 ? -35.860 15.729 13.694 1.00 85.31 563 TRP A C 1
ATOM 4341 O O . TRP A 1 563 ? -36.643 16.666 13.656 1.00 85.31 563 TRP A O 1
ATOM 4351 N N . GLY A 1 564 ? -36.214 14.491 13.333 1.00 82.62 564 GLY A N 1
ATOM 4352 C CA . GLY A 1 564 ? -37.547 14.106 12.835 1.00 82.62 564 GLY A CA 1
ATOM 4353 C C . GLY A 1 564 ? -37.532 13.581 11.394 1.00 82.62 564 GLY A C 1
ATOM 4354 O O . GLY A 1 564 ? -36.499 13.639 10.725 1.00 82.62 564 GLY A O 1
ATOM 4355 N N . ASP A 1 565 ? -38.659 13.048 10.912 1.00 76.06 565 ASP A N 1
ATOM 4356 C CA . ASP A 1 565 ? -38.780 12.435 9.573 1.00 76.06 565 ASP A CA 1
ATOM 4357 C C . ASP A 1 565 ? -38.621 13.487 8.454 1.00 76.06 565 ASP A C 1
ATOM 4359 O O . ASP A 1 565 ? -39.159 14.587 8.554 1.00 76.06 565 ASP A O 1
ATOM 4363 N N . ARG A 1 566 ? -37.902 13.159 7.371 1.00 71.75 566 ARG A N 1
ATOM 4364 C CA . ARG A 1 566 ? -37.801 14.014 6.170 1.00 71.75 566 ARG A CA 1
ATOM 4365 C C . ARG A 1 566 ? -39.107 14.089 5.375 1.00 71.75 566 ARG A C 1
ATOM 4367 O O . ARG A 1 566 ? -39.299 15.035 4.627 1.00 71.75 566 ARG A O 1
ATOM 4374 N N . ARG A 1 567 ? -40.013 13.123 5.547 1.00 72.69 567 ARG A N 1
ATOM 4375 C CA . ARG A 1 567 ? -41.376 13.133 4.985 1.00 72.69 567 ARG A CA 1
ATOM 4376 C C . ARG A 1 567 ? -42.374 13.836 5.914 1.00 72.69 567 ARG A C 1
ATOM 4378 O O . ARG A 1 567 ? -43.564 13.519 5.897 1.00 72.69 567 ARG A O 1
ATOM 4385 N N . CYS A 1 568 ? -41.898 14.740 6.774 1.00 82.44 568 CYS A N 1
ATOM 4386 C CA . CYS A 1 568 ? -42.747 15.453 7.720 1.00 82.44 568 CYS A CA 1
ATOM 4387 C C . CYS A 1 568 ? -43.828 16.278 7.009 1.00 82.44 568 CYS A C 1
ATOM 4389 O O . CYS A 1 568 ? -43.689 16.679 5.858 1.00 82.44 568 CYS A O 1
ATOM 4391 N N . ARG A 1 569 ? -44.922 16.554 7.722 1.00 85.19 569 ARG A N 1
ATOM 4392 C CA . ARG A 1 569 ? -45.970 17.495 7.301 1.00 85.19 569 ARG A CA 1
ATOM 4393 C C . ARG A 1 569 ? -45.757 18.892 7.891 1.00 85.19 569 ARG A C 1
ATOM 4395 O O . ARG A 1 569 ? -46.329 19.853 7.383 1.00 85.19 569 ARG A O 1
ATOM 4402 N N . VAL A 1 570 ? -44.924 18.990 8.927 1.00 89.81 570 VAL A N 1
ATOM 4403 C CA . VAL A 1 570 ? -44.592 20.225 9.640 1.00 89.81 570 VAL A CA 1
ATOM 4404 C C . VAL A 1 570 ? -43.078 20.330 9.823 1.00 89.81 570 VAL A C 1
ATOM 4406 O O . VAL A 1 570 ? -42.446 19.408 10.343 1.00 89.81 570 VAL A O 1
ATOM 4409 N N . LEU A 1 571 ? -42.499 21.467 9.444 1.00 91.88 571 LEU A N 1
ATOM 4410 C CA . LEU A 1 571 ? -41.117 21.833 9.752 1.00 91.88 571 LEU A CA 1
ATOM 4411 C C . LEU A 1 571 ? -41.113 22.962 10.785 1.00 91.88 571 LEU A C 1
ATOM 4413 O O . LEU A 1 571 ? -41.594 24.050 10.496 1.00 91.88 571 LEU A O 1
ATOM 4417 N N . VAL A 1 572 ? -40.540 22.745 11.965 1.00 94.19 572 VAL A N 1
ATOM 4418 C CA . VAL A 1 572 ? -40.362 23.797 12.974 1.00 94.19 572 VAL A CA 1
ATOM 4419 C C . VAL A 1 572 ? -38.946 24.351 12.884 1.00 94.19 572 VAL A C 1
ATOM 4421 O O . VAL A 1 572 ? -37.968 23.609 12.996 1.00 94.19 572 VAL A O 1
ATOM 4424 N N . VAL A 1 573 ? -38.842 25.666 12.716 1.00 93.69 573 VAL A N 1
ATOM 4425 C CA . VAL A 1 573 ? -37.582 26.393 12.569 1.00 93.69 573 VAL A CA 1
ATOM 4426 C C . VAL A 1 573 ? -37.340 27.242 13.816 1.00 93.69 573 VAL A C 1
ATOM 4428 O O . VAL A 1 573 ? -37.997 28.260 14.039 1.00 93.69 573 VAL A O 1
ATOM 4431 N N . GLY A 1 574 ? -36.384 26.810 14.635 1.00 92.06 574 GLY A N 1
ATOM 4432 C CA . GLY A 1 574 ? -35.845 27.554 15.768 1.00 92.06 574 GLY A CA 1
ATOM 4433 C C . GLY A 1 574 ? -34.725 28.510 15.390 1.00 92.06 574 GLY A C 1
ATOM 4434 O O . GLY A 1 574 ? -34.255 28.547 14.253 1.00 92.06 574 GLY A O 1
ATOM 4435 N N . LEU A 1 575 ? -34.270 29.286 16.371 1.00 87.81 575 LEU A N 1
ATOM 4436 C CA . LEU A 1 575 ? -33.208 30.264 16.170 1.00 87.81 575 LEU A CA 1
ATOM 4437 C C . LEU A 1 575 ? -31.815 29.618 16.183 1.00 87.81 575 LEU A C 1
ATOM 4439 O O . LEU A 1 575 ? -31.124 29.625 15.165 1.00 87.81 575 LEU A O 1
ATOM 4443 N N . ALA A 1 576 ? -31.403 29.080 17.331 1.00 85.75 576 ALA A N 1
ATOM 4444 C CA . ALA A 1 576 ? -30.091 28.476 17.535 1.00 85.75 576 ALA A CA 1
ATOM 4445 C C . ALA A 1 576 ? -30.100 27.537 18.759 1.00 85.75 576 ALA A C 1
ATOM 4447 O O . ALA A 1 576 ? -30.963 27.687 19.628 1.00 85.75 576 ALA A O 1
ATOM 4448 N N . PRO A 1 577 ? -29.139 26.602 18.871 1.00 82.06 577 PRO A N 1
ATOM 4449 C CA . PRO A 1 577 ? -28.918 25.819 20.082 1.00 82.06 577 PRO A CA 1
ATOM 4450 C C . PRO A 1 577 ? -28.644 26.690 21.311 1.00 82.06 577 PRO A C 1
ATOM 4452 O O . PRO A 1 577 ? -27.793 27.577 21.262 1.00 82.06 577 PRO A O 1
ATOM 4455 N N . GLY A 1 578 ? -29.319 26.387 22.423 1.00 80.31 578 GLY A N 1
ATOM 4456 C CA . GLY A 1 578 ? -29.032 26.994 23.720 1.00 80.31 578 GLY A CA 1
ATOM 4457 C C . GLY A 1 578 ? -27.773 26.416 24.371 1.00 80.31 578 GLY A C 1
ATOM 4458 O O . GLY A 1 578 ? -27.511 25.221 24.213 1.00 80.31 578 GLY A O 1
ATOM 4459 N N . LEU A 1 579 ? -27.039 27.234 25.144 1.00 75.69 579 LEU A N 1
ATOM 4460 C CA . LEU A 1 579 ? -25.813 26.833 25.862 1.00 75.69 579 LEU A CA 1
ATOM 4461 C C . LEU A 1 579 ? -26.022 25.519 26.620 1.00 75.69 579 LEU A C 1
ATOM 4463 O O . LEU A 1 579 ? -25.359 24.536 26.319 1.00 75.69 579 LEU A O 1
ATOM 4467 N N . HIS A 1 580 ? -26.996 25.471 27.530 1.00 76.75 580 HIS A N 1
ATOM 4468 C CA . HIS A 1 580 ? -27.276 24.294 28.366 1.00 76.75 580 HIS A CA 1
ATOM 4469 C C . HIS A 1 580 ? -28.157 23.221 27.696 1.00 76.75 580 HIS A C 1
ATOM 4471 O O . HIS A 1 580 ? -28.325 22.135 28.258 1.00 76.75 580 HIS A O 1
ATOM 4477 N N . GLY A 1 581 ? -28.687 23.516 26.504 1.00 79.62 581 GLY A N 1
ATOM 4478 C CA . GLY A 1 581 ? -29.644 22.683 25.778 1.00 79.62 581 GLY A CA 1
ATOM 4479 C C . GLY A 1 581 ? -29.008 21.893 24.646 1.00 79.62 581 GLY A C 1
ATOM 4480 O O . GLY A 1 581 ? -28.099 21.090 24.858 1.00 79.62 581 GLY A O 1
ATOM 4481 N N . ALA A 1 582 ? -29.485 22.134 23.426 1.00 78.38 582 ALA A N 1
ATOM 4482 C CA . ALA A 1 582 ? -29.099 21.373 22.242 1.00 78.38 582 ALA A CA 1
ATOM 4483 C C . ALA A 1 582 ? -27.581 21.362 21.966 1.00 78.38 582 ALA A C 1
ATOM 4485 O O . ALA A 1 582 ? -27.071 20.402 21.393 1.00 78.38 582 ALA A O 1
ATOM 4486 N N . ALA A 1 583 ? -26.847 22.393 22.405 1.00 75.06 583 ALA A N 1
ATOM 4487 C CA . ALA A 1 583 ? -25.389 22.434 22.300 1.00 75.06 583 ALA A CA 1
ATOM 4488 C C . ALA A 1 583 ? -24.690 21.404 23.207 1.00 75.06 583 ALA A C 1
ATOM 4490 O O . ALA A 1 583 ? -23.588 20.969 22.908 1.00 75.06 583 ALA A O 1
ATOM 4491 N N . ARG A 1 584 ? -25.319 20.982 24.305 1.00 75.81 584 ARG A N 1
ATOM 4492 C CA . ARG A 1 584 ? -24.807 19.917 25.175 1.00 75.81 584 ARG A CA 1
ATOM 4493 C C . ARG A 1 584 ? -25.291 18.542 24.721 1.00 75.81 584 ARG A C 1
ATOM 4495 O O . ARG A 1 584 ? -24.508 17.604 24.670 1.00 75.81 584 ARG A O 1
ATOM 4502 N N . THR A 1 585 ? -26.573 18.429 24.377 1.00 76.19 585 THR A N 1
ATOM 4503 C CA . THR A 1 585 ? -27.230 17.139 24.090 1.00 76.19 585 THR A CA 1
ATOM 4504 C C . THR A 1 585 ? -27.052 16.661 22.647 1.00 76.19 585 THR A C 1
ATOM 4506 O O . THR A 1 585 ? -27.311 15.498 22.344 1.00 76.19 585 THR A O 1
ATOM 4509 N N . GLY A 1 586 ? -26.658 17.548 21.728 1.00 74.44 586 GLY A N 1
ATOM 4510 C CA . GLY A 1 586 ? -26.535 17.253 20.299 1.00 74.44 586 GLY A CA 1
ATOM 4511 C C . GLY A 1 586 ? -27.871 17.082 19.563 1.00 74.44 586 GLY A C 1
ATOM 4512 O O . GLY A 1 586 ? -27.864 16.859 18.352 1.00 74.44 586 GLY A O 1
ATOM 4513 N N . LYS A 1 587 ? -29.011 17.212 20.257 1.00 79.25 587 LYS A N 1
ATOM 4514 C CA . LYS A 1 587 ? -30.367 17.112 19.697 1.00 79.25 587 LYS A CA 1
ATOM 4515 C C . LYS A 1 587 ? -31.083 18.461 19.797 1.00 79.25 587 LYS A C 1
ATOM 4517 O O . LYS A 1 587 ? -31.084 19.096 20.850 1.00 79.25 587 LYS A O 1
ATOM 4522 N N . ALA A 1 588 ? -31.693 18.910 18.698 1.00 82.94 588 ALA A N 1
ATOM 4523 C CA . ALA A 1 588 ? -32.400 20.189 18.649 1.00 82.94 588 ALA A CA 1
ATOM 4524 C C . ALA A 1 588 ? -33.528 20.242 19.695 1.00 82.94 588 ALA A C 1
ATOM 4526 O O . ALA A 1 588 ? -34.311 19.304 19.792 1.00 82.94 588 ALA A O 1
ATOM 4527 N N . PHE A 1 589 ? -33.617 21.347 20.444 1.00 87.56 589 PHE A N 1
ATOM 4528 C CA . PHE A 1 589 ? -34.624 21.563 21.495 1.00 87.56 589 PHE A CA 1
ATOM 4529 C C . PHE A 1 589 ? -34.608 20.533 22.644 1.00 87.56 589 PHE A C 1
ATOM 4531 O O . PHE A 1 589 ? -35.629 20.324 23.290 1.00 87.56 589 PHE A O 1
ATOM 4538 N N . VAL A 1 590 ? -33.465 19.901 22.937 1.00 86.12 590 VAL A N 1
ATOM 4539 C CA . VAL A 1 590 ? -33.325 18.976 24.079 1.00 86.12 590 VAL A CA 1
ATOM 4540 C C . VAL A 1 590 ? -32.387 19.565 25.130 1.00 86.12 590 VAL A C 1
ATOM 4542 O O . VAL A 1 590 ? -31.254 19.929 24.813 1.00 86.12 590 VAL A O 1
ATOM 4545 N N . GLY A 1 591 ? -32.827 19.591 26.391 1.00 81.88 591 GLY A N 1
ATOM 4546 C CA . GLY A 1 591 ? -31.990 19.935 27.549 1.00 81.88 591 GLY A CA 1
ATOM 4547 C C . GLY A 1 591 ? -32.038 21.401 27.991 1.00 81.88 591 GLY A C 1
ATOM 4548 O O . GLY A 1 591 ? -31.227 21.797 28.825 1.00 81.88 591 GLY A O 1
ATOM 4549 N N . ASP A 1 592 ? -32.949 22.207 27.438 1.00 85.19 592 ASP A N 1
ATOM 4550 C CA . ASP A 1 592 ? -33.240 23.556 27.923 1.00 85.19 592 ASP A CA 1
ATOM 4551 C C . ASP A 1 592 ? -34.745 23.774 28.131 1.00 85.19 592 ASP A C 1
ATOM 4553 O O . ASP A 1 592 ? -35.584 23.032 27.621 1.00 85.19 592 ASP A O 1
ATOM 4557 N N . ALA A 1 593 ? -35.083 24.836 28.866 1.00 86.44 593 ALA A N 1
ATOM 4558 C CA . ALA A 1 593 ? -36.465 25.167 29.206 1.00 86.44 593 ALA A CA 1
ATOM 4559 C C . ALA A 1 593 ? -37.345 25.508 27.991 1.00 86.44 593 ALA A C 1
ATOM 4561 O O . ALA A 1 593 ? -38.567 25.412 28.077 1.00 86.44 593 ALA A O 1
ATOM 4562 N N . SER A 1 594 ? -36.745 25.912 26.864 1.00 88.25 594 SER A N 1
ATOM 4563 C CA . SER A 1 594 ? -37.516 26.151 25.637 1.00 88.25 594 SER A CA 1
ATOM 4564 C C . SER A 1 594 ? -37.935 24.826 25.009 1.00 88.25 594 SER A C 1
ATOM 4566 O O . SER A 1 594 ? -39.054 24.704 24.516 1.00 88.25 594 SER A O 1
ATOM 4568 N N . GLY A 1 595 ? -37.048 23.832 25.068 1.00 89.69 595 GLY A N 1
ATOM 4569 C CA . GLY A 1 595 ? -37.309 22.444 24.720 1.00 89.69 595 GLY A CA 1
ATOM 4570 C C . GLY A 1 595 ? -38.374 21.794 25.593 1.00 89.69 595 GLY A C 1
ATOM 4571 O O . GLY A 1 595 ? -39.316 21.225 25.056 1.00 89.69 595 GLY A O 1
ATOM 4572 N N . GLU A 1 596 ? -38.273 21.937 26.917 1.00 91.25 596 GLU A N 1
ATOM 4573 C CA . GLU A 1 596 ? -39.273 21.422 27.870 1.00 91.25 596 GLU A CA 1
ATOM 4574 C C . GLU A 1 596 ? -40.673 21.970 27.561 1.00 91.25 596 GLU A C 1
ATOM 4576 O O . GLU A 1 596 ? -41.617 21.200 27.389 1.00 91.25 596 GLU A O 1
ATOM 4581 N N . PHE A 1 597 ? -40.799 23.292 27.389 1.00 93.94 597 PHE A N 1
ATOM 4582 C CA . PHE A 1 597 ? -42.070 23.912 27.012 1.00 93.94 597 PHE A CA 1
ATOM 4583 C C . PHE A 1 597 ? -42.566 23.412 25.649 1.00 93.94 597 PHE A C 1
ATOM 4585 O O . PHE A 1 597 ? -43.741 23.078 25.498 1.00 93.94 597 PHE A O 1
ATOM 4592 N N . LEU A 1 598 ? -41.685 23.367 24.642 1.00 94.56 598 LEU A N 1
ATOM 4593 C CA . LEU A 1 598 ? -42.050 22.955 23.289 1.00 94.56 598 LEU A CA 1
ATOM 4594 C C . LEU A 1 598 ? -42.559 21.510 23.270 1.00 94.56 598 LEU A C 1
ATOM 4596 O O . LEU A 1 598 ? -43.636 21.265 22.734 1.00 94.56 598 LEU A O 1
ATOM 4600 N N . PHE A 1 599 ? -41.826 20.566 23.861 1.00 94.44 599 PHE A N 1
ATOM 4601 C CA . PHE A 1 599 ? -42.179 19.145 23.835 1.00 94.44 599 PHE A CA 1
ATOM 4602 C C . PHE A 1 599 ? -43.431 18.825 24.641 1.00 94.44 599 PHE A C 1
ATOM 4604 O O . PHE A 1 599 ? -44.252 18.031 24.182 1.00 94.44 599 PHE A O 1
ATOM 4611 N N . GLU A 1 600 ? -43.649 19.513 25.762 1.00 95.44 600 GLU A N 1
ATOM 4612 C CA . GLU A 1 600 ? -44.901 19.411 26.509 1.00 95.44 600 GLU A CA 1
ATOM 4613 C C . GLU A 1 600 ? -46.107 19.769 25.622 1.00 95.44 600 GLU A C 1
ATOM 4615 O O . GLU A 1 600 ? -47.115 19.060 25.606 1.00 95.44 600 GLU A O 1
ATOM 4620 N N . ARG A 1 601 ? -45.997 20.848 24.834 1.00 96.44 601 ARG A N 1
ATOM 4621 C CA . ARG A 1 601 ? -47.070 21.288 23.931 1.00 96.44 601 ARG A CA 1
ATOM 4622 C C . ARG A 1 601 ? -47.177 20.428 22.670 1.00 96.44 601 ARG A C 1
ATOM 4624 O O . ARG A 1 601 ? -48.289 20.158 22.215 1.00 96.44 601 ARG A O 1
ATOM 4631 N N . LEU A 1 602 ? -46.059 19.959 22.112 1.00 95.38 602 LEU A N 1
ATOM 4632 C CA . LEU A 1 602 ? -46.066 19.034 20.973 1.00 95.38 602 LEU A CA 1
ATOM 4633 C C . LEU A 1 602 ? -46.740 17.708 21.340 1.00 95.38 602 LEU A C 1
ATOM 4635 O O . LEU A 1 602 ? -47.556 17.223 20.560 1.00 95.38 602 LEU A O 1
ATOM 4639 N N . TYR A 1 603 ? -46.456 17.157 22.523 1.00 95.00 603 TYR A N 1
ATOM 4640 C CA . TYR A 1 603 ? -47.122 15.959 23.039 1.00 95.00 603 TYR A CA 1
ATOM 4641 C C . TYR A 1 603 ? -48.626 16.188 23.204 1.00 95.00 603 TYR A C 1
ATOM 4643 O O . TYR A 1 603 ? -49.430 15.446 22.643 1.00 95.00 603 TYR A O 1
ATOM 4651 N N . HIS A 1 604 ? -49.005 17.283 23.869 1.00 94.25 604 HIS A N 1
ATOM 4652 C CA . HIS A 1 604 ? -50.405 17.650 24.086 1.00 94.25 604 HIS A CA 1
ATOM 4653 C C . HIS A 1 604 ? -51.215 17.772 22.778 1.00 94.25 604 HIS A C 1
ATOM 4655 O O . HIS A 1 604 ? -52.395 17.434 22.745 1.00 94.25 604 HIS A O 1
ATOM 4661 N N . ASN A 1 605 ? -50.583 18.195 21.676 1.00 92.69 605 ASN A N 1
ATOM 4662 C CA . ASN A 1 605 ? -51.240 18.355 20.372 1.00 92.69 605 ASN A CA 1
ATOM 4663 C C . ASN A 1 605 ? -51.008 17.185 19.394 1.00 92.69 605 ASN A C 1
ATOM 4665 O O . ASN A 1 605 ? -51.459 17.254 18.247 1.00 92.69 605 ASN A O 1
ATOM 4669 N N . GLY A 1 606 ? -50.353 16.102 19.830 1.00 90.56 606 GLY A N 1
ATOM 4670 C CA . GLY A 1 606 ? -50.164 14.879 19.039 1.00 90.56 606 GLY A CA 1
ATOM 4671 C C . GLY A 1 606 ? -49.044 14.935 17.993 1.00 90.56 606 GLY A C 1
ATOM 4672 O O . GLY A 1 606 ? -49.076 14.182 17.022 1.00 90.56 606 GLY A O 1
ATOM 4673 N N . PHE A 1 607 ? -48.061 15.818 18.168 1.00 92.50 607 PHE A N 1
ATOM 4674 C CA . PHE A 1 607 ? -46.866 15.920 17.319 1.00 92.50 607 PHE A CA 1
ATOM 4675 C C . PHE A 1 607 ? -45.628 15.222 17.911 1.00 92.50 607 PHE A C 1
ATOM 4677 O O . PHE A 1 607 ? -44.593 15.139 17.247 1.00 92.50 607 PHE A O 1
ATOM 4684 N N . ALA A 1 608 ? -45.718 14.712 19.141 1.00 92.69 608 ALA A N 1
ATOM 4685 C CA . ALA A 1 608 ? -44.673 13.935 19.801 1.00 92.69 608 ALA A CA 1
ATOM 4686 C C . ALA A 1 608 ? -45.283 12.771 20.596 1.00 92.69 608 ALA A C 1
ATOM 4688 O O . ALA A 1 608 ? -46.422 12.865 21.047 1.00 92.69 608 ALA A O 1
ATOM 4689 N N . THR A 1 609 ? -44.525 11.690 20.790 1.00 93.69 609 THR A N 1
ATOM 4690 C CA . THR A 1 609 ? -44.968 10.515 21.569 1.00 93.69 609 THR A CA 1
ATOM 4691 C C . THR A 1 609 ? -44.842 10.696 23.081 1.00 93.69 609 THR A C 1
ATOM 4693 O O . THR A 1 609 ? -45.409 9.908 23.829 1.00 93.69 609 THR A O 1
ATOM 4696 N N . HIS A 1 610 ? -44.092 11.701 23.540 1.00 94.12 610 HIS A N 1
ATOM 4697 C CA . HIS A 1 610 ? -43.857 11.960 24.959 1.00 94.12 610 HIS A CA 1
ATOM 4698 C C . HIS A 1 610 ? -43.571 13.450 25.211 1.00 94.12 610 HIS A C 1
ATOM 4700 O O . HIS A 1 610 ? -43.078 14.142 24.318 1.00 94.12 610 HIS A O 1
ATOM 4706 N N . ALA A 1 611 ? -43.871 13.943 26.419 1.00 90.50 611 ALA A N 1
ATOM 4707 C CA . ALA A 1 611 ? -43.625 15.337 26.821 1.00 90.50 611 ALA A CA 1
ATOM 4708 C C . ALA A 1 611 ? -42.153 15.620 27.176 1.00 90.50 611 ALA A C 1
ATOM 4710 O O . ALA A 1 611 ? -41.700 16.755 27.068 1.00 90.50 611 ALA A O 1
ATOM 4711 N N . ASP A 1 612 ? -41.407 14.593 27.590 1.00 89.81 612 ASP A N 1
ATOM 4712 C CA . ASP A 1 612 ? -39.957 14.683 27.802 1.00 89.81 612 ASP A CA 1
ATOM 4713 C C . ASP A 1 612 ? -39.209 14.574 26.455 1.00 89.81 612 ASP A C 1
ATOM 4715 O O . ASP A 1 612 ? -39.265 13.510 25.824 1.00 89.81 612 ASP A O 1
ATOM 4719 N N . PRO A 1 613 ? -38.470 15.616 26.022 1.00 86.44 613 PRO A N 1
ATOM 4720 C CA . PRO A 1 613 ? -37.692 15.595 24.785 1.00 86.44 613 PRO A CA 1
ATOM 4721 C C . PRO A 1 613 ? -36.631 14.488 24.713 1.00 86.44 613 PRO A C 1
ATOM 4723 O O . PRO A 1 613 ? -36.212 14.127 23.615 1.00 86.44 613 PRO A O 1
ATOM 4726 N N . GLN A 1 614 ? -36.164 13.940 25.838 1.00 84.12 614 GLN A N 1
ATOM 4727 C CA . GLN A 1 614 ? -35.185 12.847 25.822 1.00 84.12 614 GLN A CA 1
ATOM 4728 C C . GLN A 1 614 ? -3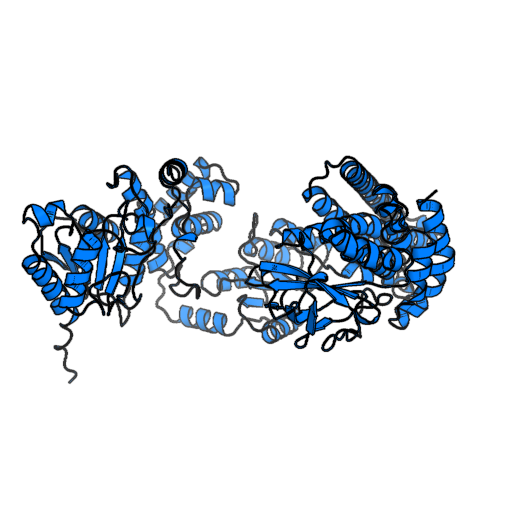5.809 11.500 25.433 1.00 84.12 614 GLN A C 1
ATOM 4730 O O . GLN A 1 614 ? -35.117 10.650 24.872 1.00 84.12 614 GLN A O 1
ATOM 4735 N N . GLN A 1 615 ? -37.110 11.337 25.687 1.00 87.12 615 GLN A N 1
ATOM 4736 C CA . GLN A 1 615 ? -37.870 10.097 25.486 1.00 87.12 615 GLN A CA 1
ATOM 4737 C C . GLN A 1 615 ? -38.821 10.172 24.280 1.00 87.12 615 GLN A C 1
ATOM 4739 O O . GLN A 1 615 ? -39.360 9.162 23.830 1.00 87.12 615 GLN A O 1
ATOM 4744 N N . ALA A 1 616 ? -39.049 11.372 23.747 1.00 86.12 616 ALA A N 1
ATOM 4745 C CA . ALA A 1 616 ? -39.995 11.610 22.670 1.00 86.12 616 ALA A CA 1
ATOM 4746 C C . ALA A 1 616 ? -39.476 11.158 21.295 1.00 86.12 616 ALA A C 1
ATOM 4748 O O . ALA A 1 616 ? -38.311 11.339 20.948 1.00 86.12 616 ALA A O 1
ATOM 4749 N N . SER A 1 617 ? -40.388 10.661 20.463 1.00 88.25 617 SER A N 1
ATOM 4750 C CA . SER A 1 617 ? -40.255 10.600 19.005 1.00 88.25 617 SER A CA 1
ATOM 4751 C C . SER A 1 617 ? -41.220 11.598 18.362 1.00 88.25 617 SER A C 1
ATOM 4753 O O . SER A 1 617 ? -42.303 11.846 18.893 1.00 88.25 617 SER A O 1
ATOM 4755 N N . LEU A 1 618 ? -40.834 12.185 17.226 1.00 90.94 618 LEU A N 1
ATOM 4756 C CA . LEU A 1 618 ? -41.630 13.194 16.518 1.00 90.94 618 LEU A CA 1
ATOM 4757 C C . LEU A 1 618 ? -42.586 12.545 15.509 1.00 90.94 618 LEU A C 1
ATOM 4759 O O . LEU A 1 618 ? -42.190 11.652 14.763 1.00 90.94 618 LEU A O 1
ATOM 4763 N N . ILE A 1 619 ? -43.827 13.031 15.448 1.00 88.38 619 ILE A N 1
ATOM 4764 C CA . ILE A 1 619 ? -44.893 12.499 14.588 1.00 88.38 619 ILE A CA 1
ATOM 4765 C C . ILE A 1 619 ? -45.188 13.512 13.480 1.00 88.38 619 ILE A C 1
ATOM 4767 O O . ILE A 1 619 ? -45.667 14.611 13.754 1.00 88.38 619 ILE A O 1
ATOM 4771 N N . ASN A 1 620 ? -44.908 13.152 12.219 1.00 86.62 620 ASN A N 1
ATOM 4772 C CA . ASN A 1 620 ? -45.086 14.022 11.043 1.00 86.62 620 ASN A CA 1
ATOM 4773 C C . ASN A 1 620 ? -44.441 15.415 11.183 1.00 86.62 620 ASN A C 1
ATOM 4775 O O . ASN A 1 620 ? -44.850 16.365 10.511 1.00 86.62 620 ASN A O 1
ATOM 4779 N N . LEU A 1 621 ? -43.424 15.536 12.034 1.00 89.50 621 LEU A N 1
ATOM 4780 C CA . LEU A 1 621 ? -42.796 16.795 12.395 1.00 89.50 621 LEU A CA 1
ATOM 4781 C C . LEU A 1 621 ? -41.278 16.663 12.327 1.00 89.50 621 LEU A C 1
ATOM 4783 O O . LEU A 1 621 ? -40.712 15.621 12.663 1.00 89.50 621 LEU A O 1
ATOM 4787 N N . ARG A 1 622 ? -40.629 17.742 11.896 1.00 90.25 622 ARG A N 1
ATOM 4788 C CA . ARG A 1 622 ? -39.175 17.873 11.875 1.00 90.25 622 ARG A CA 1
ATOM 4789 C C . ARG A 1 622 ? -38.745 19.197 12.492 1.00 90.25 622 ARG A C 1
ATOM 4791 O O . ARG A 1 622 ? -39.366 20.225 12.249 1.00 90.25 622 ARG A O 1
ATOM 4798 N N . LEU A 1 623 ? -37.691 19.165 13.296 1.00 90.94 623 LEU A N 1
ATOM 4799 C CA . LEU A 1 623 ? -37.097 20.296 13.999 1.00 90.94 623 LEU A CA 1
ATOM 4800 C C . LEU A 1 623 ? -35.770 20.681 13.344 1.00 90.94 623 LEU A C 1
ATOM 4802 O O . LEU A 1 623 ? -34.924 19.827 13.069 1.00 90.94 623 LEU A O 1
ATOM 4806 N N . THR A 1 624 ? -35.567 21.978 13.147 1.00 89.50 624 THR A N 1
ATOM 4807 C CA . THR A 1 624 ? -34.323 22.565 12.640 1.00 89.50 624 THR A CA 1
ATOM 4808 C C . THR A 1 624 ? -34.065 23.918 13.305 1.00 89.50 624 THR A C 1
ATOM 4810 O O . THR A 1 624 ? -34.954 24.493 13.928 1.00 89.50 624 THR A O 1
ATOM 4813 N N . ASN A 1 625 ? -32.848 24.440 13.167 1.00 88.12 625 ASN A N 1
ATOM 4814 C CA . ASN A 1 625 ? -32.477 25.792 13.584 1.00 88.12 625 ASN A CA 1
ATOM 4815 C C . ASN A 1 625 ? -31.889 26.581 12.411 1.00 88.12 625 ASN A C 1
ATOM 4817 O O . ASN A 1 625 ? -31.226 25.990 11.550 1.00 88.12 625 ASN A O 1
ATOM 4821 N N . VAL A 1 626 ? -32.089 27.905 12.430 1.00 87.19 626 VAL A N 1
ATOM 4822 C CA . VAL A 1 626 ? -31.449 28.860 11.508 1.00 87.19 626 VAL A CA 1
ATOM 4823 C C . VAL A 1 626 ? -29.932 28.809 11.653 1.00 87.19 626 VAL A C 1
ATOM 4825 O O . VAL A 1 626 ? -29.221 28.685 10.661 1.00 87.19 626 VAL A O 1
ATOM 4828 N N . VAL A 1 627 ? -29.432 28.873 12.887 1.00 84.31 627 VAL A N 1
ATOM 4829 C CA . VAL A 1 627 ? -28.009 28.717 13.203 1.00 84.31 627 VAL A CA 1
ATOM 4830 C C . VAL A 1 627 ? -27.810 27.333 13.799 1.00 84.31 627 VAL A C 1
ATOM 4832 O O . VAL A 1 627 ? -28.502 26.951 14.739 1.00 84.31 627 VAL A O 1
ATOM 4835 N N . LYS A 1 628 ? -26.878 26.547 13.252 1.00 81.25 628 LYS A N 1
ATOM 4836 C CA . LYS A 1 628 ? -26.710 25.143 13.662 1.00 81.25 628 LYS A CA 1
ATOM 4837 C C . LYS A 1 628 ? -25.983 24.978 14.983 1.00 81.25 628 LYS A C 1
ATOM 4839 O O . LYS A 1 628 ? -25.908 23.881 15.497 1.00 81.25 628 LYS A O 1
ATOM 4844 N N . CYS A 1 629 ? -25.422 26.022 15.549 1.00 73.12 629 CYS A N 1
ATOM 4845 C CA . CYS A 1 629 ? -24.353 25.895 16.518 1.00 73.12 629 CYS A CA 1
ATOM 4846 C C . CYS A 1 629 ? -24.485 27.009 17.570 1.00 73.12 629 CYS A C 1
ATOM 4848 O O . CYS A 1 629 ? -25.110 28.029 17.293 1.00 73.12 629 CYS A O 1
ATOM 4850 N N . LEU A 1 630 ? -23.959 26.802 18.783 1.00 75.44 630 LEU A N 1
ATOM 4851 C CA . LEU A 1 630 ? -24.124 27.725 19.917 1.00 75.44 630 LEU A CA 1
ATOM 4852 C C . LEU A 1 630 ? -23.565 29.142 19.641 1.00 75.44 630 LEU A C 1
ATOM 4854 O O . LEU A 1 630 ? -22.343 29.284 19.560 1.00 75.44 630 LEU A O 1
ATOM 4858 N N . PRO A 1 631 ? -24.402 30.193 19.550 1.00 71.12 631 PRO A N 1
ATOM 4859 C CA . PRO A 1 631 ? -23.911 31.545 19.310 1.00 71.12 631 PRO A CA 1
ATOM 4860 C C . PRO A 1 631 ? -23.282 32.173 20.572 1.00 71.12 631 PRO A C 1
ATOM 4862 O O . PRO A 1 631 ? -23.693 31.849 21.696 1.00 71.12 631 PRO A O 1
ATOM 4865 N N . PRO A 1 632 ? -22.324 33.112 20.425 1.00 62.34 632 PRO A N 1
ATOM 4866 C CA . PRO A 1 632 ? -21.783 33.899 21.528 1.00 62.34 632 PRO A CA 1
ATOM 4867 C C . PRO A 1 632 ? -22.893 34.565 22.347 1.00 62.34 632 PRO A C 1
ATOM 4869 O O . PRO A 1 632 ? -23.858 35.093 21.801 1.00 62.34 632 PRO A O 1
ATOM 4872 N N . GLY A 1 633 ? -22.786 34.512 23.676 1.00 67.50 633 GLY A N 1
ATOM 4873 C CA . GLY A 1 633 ? -23.801 35.096 24.562 1.00 67.50 633 GLY A CA 1
ATOM 4874 C C . GLY A 1 633 ? -25.198 34.474 24.431 1.00 67.50 633 GLY A C 1
ATOM 4875 O O . GLY A 1 633 ? -26.161 35.067 24.908 1.00 67.50 633 GLY A O 1
ATOM 4876 N N . ASN A 1 634 ? -25.323 33.296 23.803 1.00 72.69 634 ASN A N 1
ATOM 4877 C CA . ASN A 1 634 ? -26.596 32.618 23.553 1.00 72.69 634 ASN A CA 1
ATOM 4878 C C . ASN A 1 634 ? -27.560 33.421 22.645 1.00 72.69 634 ASN A C 1
ATOM 4880 O O . ASN A 1 634 ? -28.776 33.230 22.712 1.00 72.69 634 ASN A O 1
ATOM 4884 N N . ALA A 1 635 ? -27.026 34.310 21.793 1.00 77.12 635 ALA A N 1
ATOM 4885 C CA . ALA A 1 635 ? -27.791 35.122 20.845 1.00 77.12 635 ALA A CA 1
ATOM 4886 C C . ALA A 1 635 ? -27.029 35.292 19.512 1.00 77.12 635 ALA A C 1
ATOM 4888 O O . ALA A 1 635 ? -25.930 35.844 19.517 1.00 77.12 635 ALA A O 1
ATOM 4889 N N . PRO A 1 636 ? -27.576 34.838 18.366 1.00 77.69 636 PRO A N 1
ATOM 4890 C CA . PRO A 1 636 ? -26.844 34.873 17.105 1.00 77.69 636 PRO A CA 1
ATOM 4891 C C . PRO A 1 636 ? -26.773 36.275 16.495 1.00 77.69 636 PRO A C 1
ATOM 4893 O O . PRO A 1 636 ? -27.760 37.017 16.492 1.00 77.69 636 PRO A O 1
ATOM 4896 N N . VAL A 1 637 ? -25.624 36.608 15.905 1.00 76.94 637 VAL A N 1
ATOM 4897 C CA . VAL A 1 637 ? -25.412 37.856 15.154 1.00 76.94 637 VAL A CA 1
ATOM 4898 C C . VAL A 1 637 ? -25.706 37.686 13.657 1.00 76.94 637 VAL A C 1
ATOM 4900 O O . VAL A 1 637 ? -25.799 36.578 13.128 1.00 76.94 637 VAL A O 1
ATOM 4903 N N . ALA A 1 638 ? -25.848 38.801 12.930 1.00 72.75 638 ALA A N 1
ATOM 4904 C CA . ALA A 1 638 ? -26.232 38.790 11.513 1.00 72.75 638 ALA A CA 1
ATOM 4905 C C . ALA A 1 638 ? -25.267 37.993 10.614 1.00 72.75 638 ALA A C 1
ATOM 4907 O O . ALA A 1 638 ? -25.711 37.316 9.687 1.00 72.75 638 ALA A O 1
ATOM 4908 N N . SER A 1 639 ? -23.962 38.038 10.895 1.00 66.88 639 SER A N 1
ATOM 4909 C CA . SER A 1 639 ? -22.957 37.265 10.157 1.00 66.88 639 SER A CA 1
ATOM 4910 C C . SER A 1 639 ? -23.143 35.754 10.325 1.00 66.88 639 SER A C 1
ATOM 4912 O O . SER A 1 639 ? -22.992 35.023 9.351 1.00 66.88 639 SER A O 1
ATOM 4914 N N . GLU A 1 640 ? -23.540 35.284 11.509 1.00 68.31 640 GLU A N 1
ATOM 4915 C CA . GLU A 1 640 ? -23.770 33.860 11.798 1.00 68.31 640 GLU A CA 1
ATOM 4916 C C . GLU A 1 640 ? -25.029 33.338 11.111 1.00 68.31 640 GLU A C 1
ATOM 4918 O O . GLU A 1 640 ? -25.027 32.242 10.546 1.00 68.31 640 GLU A O 1
ATOM 4923 N N . ILE A 1 641 ? -26.086 34.155 11.096 1.00 76.62 641 ILE A N 1
ATOM 4924 C CA . ILE A 1 641 ? -27.319 33.863 10.360 1.00 76.62 641 ILE A CA 1
ATOM 4925 C C . ILE A 1 641 ? -27.019 33.761 8.863 1.00 76.62 641 ILE A C 1
ATOM 4927 O O . ILE A 1 641 ? -27.412 32.789 8.224 1.00 76.62 641 ILE A O 1
ATOM 4931 N N . ASN A 1 642 ? -26.283 34.728 8.306 1.00 67.88 642 ASN A N 1
ATOM 4932 C CA . ASN A 1 642 ? -25.907 34.719 6.890 1.00 67.88 642 ASN A CA 1
ATOM 4933 C C . ASN A 1 642 ? -25.025 33.514 6.544 1.00 67.88 642 ASN A C 1
ATOM 4935 O O . ASN A 1 642 ? -25.184 32.909 5.490 1.00 67.88 642 ASN A O 1
ATOM 4939 N N . GLN A 1 643 ? -24.118 33.137 7.441 1.00 67.12 643 GLN A N 1
ATOM 4940 C CA . GLN A 1 643 ? -23.212 32.019 7.220 1.00 67.12 643 GLN A CA 1
ATOM 4941 C C . GLN A 1 643 ? -23.908 30.657 7.284 1.00 67.12 643 GLN A C 1
ATOM 4943 O O . GLN A 1 643 ? -23.494 29.736 6.583 1.00 67.12 643 GLN A O 1
ATOM 4948 N N . CYS A 1 644 ? -24.956 30.522 8.101 1.00 72.44 644 CYS A N 1
ATOM 4949 C CA . CYS A 1 644 ? -25.762 29.303 8.165 1.00 72.44 644 CYS A CA 1
ATOM 4950 C C . CYS A 1 644 ? -26.915 29.276 7.145 1.00 72.44 644 CYS A C 1
ATOM 4952 O O . CYS A 1 644 ? -27.581 28.248 7.019 1.00 72.44 644 CYS A O 1
ATOM 4954 N N . ALA A 1 645 ? -27.146 30.368 6.405 1.00 71.50 645 ALA A N 1
ATOM 4955 C CA . ALA A 1 645 ? -28.293 30.515 5.508 1.00 71.50 645 ALA A CA 1
ATOM 4956 C C . ALA A 1 645 ? -28.359 29.425 4.426 1.00 71.50 645 ALA A C 1
ATOM 4958 O O . ALA A 1 645 ? -29.447 28.938 4.134 1.00 71.50 645 ALA A O 1
ATOM 4959 N N . GLY A 1 646 ? -27.213 28.984 3.891 1.00 66.38 646 GLY A N 1
ATOM 4960 C CA . GLY A 1 646 ? -27.152 27.908 2.892 1.00 66.38 646 GLY A CA 1
ATOM 4961 C C . GLY A 1 646 ? -27.726 26.575 3.389 1.00 66.38 646 GLY A C 1
ATOM 4962 O O . GLY A 1 646 ? -28.422 25.892 2.644 1.00 66.38 646 GLY A O 1
ATOM 4963 N N . PHE A 1 647 ? -27.543 26.244 4.673 1.00 74.94 647 PHE A N 1
ATOM 4964 C CA . PHE A 1 647 ? -28.094 25.014 5.255 1.00 74.94 647 PHE A CA 1
ATOM 4965 C C . PHE A 1 647 ? -29.616 25.071 5.405 1.00 74.94 647 PHE A C 1
ATOM 4967 O O . PHE A 1 647 ? -30.297 24.068 5.209 1.00 74.94 647 PHE A O 1
ATOM 4974 N N . LEU A 1 648 ? -30.157 26.237 5.775 1.00 79.56 648 LEU A N 1
ATOM 4975 C CA . LEU A 1 648 ? -31.606 26.438 5.831 1.00 79.56 648 LEU A CA 1
ATOM 4976 C C . LEU A 1 648 ? -32.209 26.453 4.419 1.00 79.56 648 LEU A C 1
ATOM 4978 O O . LEU A 1 648 ? -33.292 25.909 4.227 1.00 79.56 648 LEU A O 1
ATOM 4982 N N . ALA A 1 649 ? -31.496 27.024 3.444 1.00 73.38 649 ALA A N 1
ATOM 4983 C CA . ALA A 1 649 ? -31.888 27.027 2.038 1.00 73.38 649 ALA A CA 1
ATOM 4984 C C . ALA A 1 649 ? -31.973 25.624 1.462 1.00 73.38 649 ALA A C 1
ATOM 4986 O O . ALA A 1 649 ? -32.990 25.288 0.869 1.00 73.38 649 ALA A O 1
ATOM 4987 N N . GLN A 1 650 ? -30.964 24.790 1.701 1.00 69.69 650 GLN A N 1
ATOM 4988 C CA . GLN A 1 650 ? -30.994 23.400 1.272 1.00 69.69 650 GLN A CA 1
ATOM 4989 C C . GLN A 1 650 ? -32.187 22.647 1.883 1.00 69.69 650 GLN A C 1
ATOM 4991 O O . GLN A 1 650 ? -32.950 22.019 1.155 1.00 69.69 650 GLN A O 1
ATOM 4996 N N . GLU A 1 651 ? -32.404 22.773 3.196 1.00 75.38 651 GLU A N 1
ATOM 4997 C CA . GLU A 1 651 ? -33.508 22.097 3.889 1.00 75.38 651 GLU A CA 1
ATOM 4998 C C . GLU A 1 651 ? -34.884 22.555 3.372 1.00 75.38 651 GLU A C 1
ATOM 5000 O O . GLU A 1 651 ? -35.746 21.726 3.099 1.00 75.38 651 GLU A O 1
ATOM 5005 N N . LEU A 1 652 ? -35.102 23.864 3.203 1.00 78.06 652 LEU A N 1
ATOM 5006 C CA . LEU A 1 652 ? -36.368 24.396 2.690 1.00 78.06 652 LEU A CA 1
ATOM 5007 C C . LEU A 1 652 ? -36.586 24.048 1.214 1.00 78.06 652 LEU A C 1
ATOM 5009 O O . LEU A 1 652 ? -37.703 23.723 0.824 1.00 78.06 652 LEU A O 1
ATOM 5013 N N . ALA A 1 653 ? -35.537 24.091 0.395 1.00 70.44 653 ALA A N 1
ATOM 5014 C CA . ALA A 1 653 ? -35.635 23.789 -1.026 1.00 70.44 653 ALA A CA 1
ATOM 5015 C C . ALA A 1 653 ? -35.907 22.301 -1.275 1.00 70.44 653 ALA A C 1
ATOM 5017 O O . ALA A 1 653 ? -36.706 21.966 -2.143 1.00 70.44 653 ALA A O 1
ATOM 5018 N N . GLU A 1 654 ? -35.298 21.407 -0.491 1.00 66.88 654 GLU A N 1
ATOM 5019 C CA . GLU A 1 654 ? -35.601 19.973 -0.531 1.00 66.88 654 GLU A CA 1
ATOM 5020 C C . GLU A 1 654 ? -37.049 19.692 -0.113 1.00 66.88 654 GLU A C 1
ATOM 5022 O O . GLU A 1 654 ? -37.749 18.919 -0.770 1.00 66.88 654 GLU A O 1
ATOM 5027 N N . LEU A 1 655 ? -37.504 20.340 0.962 1.00 67.25 655 LEU A N 1
ATOM 5028 C CA . LEU A 1 655 ? -38.798 20.073 1.581 1.00 67.25 655 LEU A CA 1
ATOM 5029 C C . LEU A 1 655 ? -39.998 20.732 0.887 1.00 67.25 655 LEU A C 1
ATOM 5031 O O . LEU A 1 655 ? -41.117 20.376 1.236 1.00 67.25 655 LEU A O 1
ATOM 5035 N N . LEU A 1 656 ? -39.798 21.659 -0.056 1.00 68.31 656 LEU A N 1
ATOM 5036 C CA . LEU A 1 656 ? -40.883 22.396 -0.733 1.00 68.31 656 LEU A CA 1
ATOM 5037 C C . LEU A 1 656 ? -40.986 22.122 -2.256 1.00 68.31 656 LEU A C 1
ATOM 5039 O O . LEU A 1 656 ? -41.728 22.814 -2.958 1.00 68.31 656 LEU A O 1
ATOM 5043 N N . ARG A 1 657 ? -40.247 21.136 -2.799 1.00 63.84 657 ARG A N 1
ATOM 5044 C CA . ARG A 1 657 ? -40.316 20.701 -4.222 1.00 63.84 657 ARG A CA 1
ATOM 5045 C C . ARG A 1 657 ? -41.694 20.102 -4.609 1.00 63.84 657 ARG A C 1
ATOM 5047 O O . ARG A 1 657 ? -42.322 19.449 -3.801 1.00 63.84 657 ARG A O 1
ATOM 5054 N N . PRO A 1 658 ? -42.172 20.147 -5.860 1.00 54.16 658 PRO A N 1
ATOM 5055 C CA . PRO A 1 658 ? -43.450 19.507 -6.212 1.00 54.16 658 PRO A CA 1
ATOM 5056 C C . PRO A 1 658 ? -43.391 17.956 -6.157 1.00 54.16 658 PRO A C 1
ATOM 5058 O O . PRO A 1 658 ? -43.061 17.315 -7.147 1.00 54.16 658 PRO A O 1
ATOM 5061 N N . GLN A 1 659 ? -43.689 17.323 -5.009 1.00 54.62 659 GLN A N 1
ATOM 5062 C CA . GLN A 1 659 ? -43.789 15.856 -4.840 1.00 54.62 659 GLN A CA 1
ATOM 5063 C C . GLN A 1 659 ? -44.912 15.458 -3.853 1.00 54.62 659 GLN A C 1
ATOM 5065 O O . GLN A 1 659 ? -45.325 16.242 -3.002 1.00 54.62 659 GLN A O 1
ATOM 5070 N N . ALA A 1 660 ? -45.426 14.224 -3.949 1.00 47.28 660 ALA A N 1
ATOM 5071 C CA . ALA A 1 660 ? -46.702 13.794 -3.349 1.00 47.28 660 ALA A CA 1
ATOM 5072 C C . ALA A 1 660 ? -46.795 13.771 -1.797 1.00 47.28 660 ALA A C 1
ATOM 5074 O O . ALA A 1 660 ? -47.899 13.635 -1.265 1.00 47.28 660 ALA A O 1
ATOM 5075 N N . ARG A 1 661 ? -45.693 13.905 -1.036 1.00 54.41 661 ARG A N 1
ATOM 5076 C CA . ARG A 1 661 ? -45.691 13.886 0.450 1.00 54.41 661 ARG A CA 1
ATOM 5077 C C . ARG A 1 661 ? -44.621 14.811 1.057 1.00 54.41 661 ARG A C 1
ATOM 5079 O O . ARG A 1 661 ? -43.526 14.355 1.366 1.00 54.41 661 ARG A O 1
ATOM 5086 N N . GLN A 1 662 ? -44.960 16.086 1.260 1.00 65.19 662 GLN A N 1
ATOM 5087 C CA . GLN A 1 662 ? -44.066 17.121 1.806 1.00 65.19 662 GLN A CA 1
ATOM 5088 C C . GLN A 1 662 ? -44.683 17.952 2.947 1.00 65.19 662 GLN A C 1
ATOM 5090 O O . GLN A 1 662 ? -45.909 17.899 3.137 1.00 65.19 662 GLN A O 1
ATOM 5095 N N . PRO A 1 663 ? -43.862 18.716 3.707 1.00 58.50 663 PRO A N 1
ATOM 5096 C CA . PRO A 1 663 ? -44.336 19.599 4.761 1.00 58.50 663 PRO A CA 1
ATOM 5097 C C . PRO A 1 663 ? -45.203 20.727 4.235 1.00 58.50 663 PRO A C 1
ATOM 5099 O O . PRO A 1 663 ? -44.736 21.609 3.530 1.00 58.50 663 PRO A O 1
ATOM 5102 N N . ARG A 1 664 ? -46.467 20.731 4.661 1.00 73.44 664 ARG A N 1
ATOM 5103 C CA . ARG A 1 664 ? -47.444 21.780 4.346 1.00 73.44 664 ARG A CA 1
ATOM 5104 C C . ARG A 1 664 ? -47.226 23.050 5.144 1.00 73.44 664 ARG A C 1
ATOM 5106 O O . ARG A 1 664 ? -47.649 24.117 4.716 1.00 73.44 664 ARG A O 1
ATOM 5113 N N . VAL A 1 665 ? -46.591 22.940 6.307 1.00 87.44 665 VAL A N 1
ATOM 5114 C CA . VAL A 1 665 ? -46.439 24.071 7.217 1.00 87.44 665 VAL A CA 1
ATOM 5115 C C . VAL A 1 665 ? -44.997 24.207 7.680 1.00 87.44 665 VAL A C 1
ATOM 5117 O O . VAL A 1 665 ? -44.410 23.259 8.204 1.00 87.44 665 VAL A O 1
ATOM 5120 N N . VAL A 1 666 ? -44.449 25.411 7.537 1.00 92.12 666 VAL A N 1
ATOM 5121 C CA . VAL A 1 666 ? -43.208 25.834 8.188 1.00 92.12 666 VAL A CA 1
ATOM 5122 C C . VAL A 1 666 ? -43.588 26.680 9.401 1.00 92.12 666 VAL A C 1
ATOM 5124 O O . VAL A 1 666 ? -44.153 27.754 9.244 1.00 92.12 666 VAL A O 1
ATOM 5127 N N . LEU A 1 667 ? -43.306 26.205 10.614 1.00 94.81 667 LEU A N 1
ATOM 5128 C CA . LEU A 1 667 ? -43.535 26.930 11.864 1.00 94.81 667 LEU A CA 1
ATOM 5129 C C . LEU A 1 667 ? -42.249 27.642 12.307 1.00 94.81 667 LEU A C 1
ATOM 5131 O O . LEU A 1 667 ? -41.313 26.999 12.779 1.00 94.81 667 LEU A O 1
ATOM 5135 N N . ALA A 1 668 ? -42.195 28.967 12.200 1.00 94.88 668 ALA A N 1
ATOM 5136 C CA . ALA A 1 668 ? -41.054 29.768 12.637 1.00 94.88 668 ALA A CA 1
ATOM 5137 C C . ALA A 1 668 ? -41.200 30.238 14.096 1.00 94.88 668 ALA A C 1
ATOM 5139 O O . ALA A 1 668 ? -42.155 30.931 14.461 1.00 94.88 668 ALA A O 1
ATOM 5140 N N . LEU A 1 669 ? -40.219 29.902 14.940 1.00 94.50 669 LEU A N 1
ATOM 5141 C CA . LEU A 1 669 ? -40.192 30.283 16.355 1.00 94.50 669 LEU A CA 1
ATOM 5142 C C . LEU A 1 669 ? -39.381 31.571 16.564 1.00 94.50 669 LEU A C 1
ATOM 5144 O O . LEU A 1 669 ? -38.155 31.568 16.676 1.00 94.50 669 LEU A O 1
ATOM 5148 N N . GLY A 1 670 ? -40.095 32.689 16.666 1.00 92.81 670 GLY A N 1
ATOM 5149 C CA . GLY A 1 670 ? -39.559 34.029 16.880 1.00 92.81 670 GLY A CA 1
ATOM 5150 C C . GLY A 1 670 ? -39.290 34.804 15.587 1.00 92.81 670 GLY A C 1
ATOM 5151 O O . GLY A 1 670 ? -39.135 34.247 14.501 1.00 92.81 670 GLY A O 1
ATOM 5152 N N . GLY A 1 671 ? -39.192 36.131 15.709 1.00 89.38 671 GLY A N 1
ATOM 5153 C CA . GLY A 1 671 ? -39.071 37.027 14.552 1.00 89.38 671 GLY A CA 1
ATOM 5154 C C . GLY A 1 671 ? -37.793 36.849 13.731 1.00 89.38 671 GLY A C 1
ATOM 5155 O O . GLY A 1 671 ? -37.781 37.155 12.542 1.00 89.38 671 GLY A O 1
ATOM 5156 N N . VAL A 1 672 ? -36.717 36.340 14.336 1.00 87.88 672 VAL A N 1
ATOM 5157 C CA . VAL A 1 672 ? -35.470 36.065 13.610 1.00 87.88 672 VAL A CA 1
ATOM 5158 C C . VAL A 1 672 ? -35.614 34.824 12.728 1.00 87.88 672 VAL A C 1
ATOM 5160 O O . VAL A 1 672 ? -35.243 34.884 11.559 1.00 87.88 672 VAL A O 1
ATOM 5163 N N . ALA A 1 673 ? -36.211 33.744 13.249 1.00 90.44 673 ALA A N 1
ATOM 5164 C CA . ALA A 1 673 ? -36.509 32.547 12.464 1.00 90.44 673 ALA A CA 1
ATOM 5165 C C . ALA A 1 673 ? -37.462 32.863 11.306 1.00 90.44 673 ALA A C 1
ATOM 5167 O O . ALA A 1 673 ? -37.193 32.478 10.172 1.00 90.44 673 ALA A O 1
ATOM 5168 N N . HIS A 1 674 ? -38.502 33.663 11.567 1.00 91.75 674 HIS A N 1
ATOM 5169 C CA . HIS A 1 674 ? -39.438 34.135 10.542 1.00 91.75 674 HIS A CA 1
ATOM 5170 C C . HIS A 1 674 ? -38.722 34.859 9.399 1.00 91.75 674 HIS A C 1
ATOM 5172 O O . HIS A 1 674 ? -38.831 34.466 8.241 1.00 91.75 674 HIS A O 1
ATOM 5178 N N . ARG A 1 675 ? -37.909 35.876 9.718 1.00 89.75 675 ARG A N 1
ATOM 5179 C CA . ARG A 1 675 ? -37.160 36.630 8.701 1.00 89.75 675 ARG A CA 1
ATOM 5180 C C . ARG A 1 675 ? -36.166 35.760 7.934 1.00 89.75 675 ARG A C 1
ATOM 5182 O O . ARG A 1 675 ? -35.975 35.989 6.743 1.00 89.75 675 ARG A O 1
ATOM 5189 N N . ALA A 1 676 ? -35.532 34.794 8.598 1.00 87.12 676 ALA A N 1
ATOM 5190 C CA . ALA A 1 676 ? -34.604 33.872 7.954 1.00 87.12 676 ALA A CA 1
ATOM 5191 C C . ALA A 1 676 ? -35.320 32.968 6.940 1.00 87.12 676 ALA A C 1
ATOM 5193 O O . ALA A 1 676 ? -34.843 32.836 5.814 1.00 87.12 676 ALA A O 1
ATOM 5194 N N . VAL A 1 677 ? -36.486 32.418 7.297 1.00 87.62 677 VAL A N 1
ATOM 5195 C CA . VAL A 1 677 ? -37.322 31.630 6.377 1.00 87.62 677 VAL A CA 1
ATOM 5196 C C . VAL A 1 677 ? -37.791 32.490 5.204 1.00 87.62 677 VAL A C 1
ATOM 5198 O O . VAL A 1 677 ? -37.554 32.116 4.060 1.00 87.62 677 VAL A O 1
ATOM 5201 N N . CYS A 1 678 ? -38.360 33.674 5.460 1.00 86.31 678 CYS A N 1
ATOM 5202 C CA . CYS A 1 678 ? -38.826 34.572 4.398 1.00 86.31 678 CYS A CA 1
ATOM 5203 C C . CYS A 1 678 ? -37.717 34.935 3.407 1.00 86.31 678 CYS A C 1
ATOM 5205 O O . CYS A 1 678 ? -37.904 34.820 2.200 1.00 86.31 678 CYS A O 1
ATOM 5207 N N . ARG A 1 679 ? -36.537 35.310 3.919 1.00 82.81 679 ARG A N 1
ATOM 5208 C CA . ARG A 1 679 ? -35.368 35.626 3.089 1.00 82.81 679 ARG A CA 1
ATOM 5209 C C . ARG A 1 679 ? -34.951 34.437 2.229 1.00 82.81 679 ARG A C 1
ATOM 5211 O O . ARG A 1 679 ? -34.633 34.617 1.063 1.00 82.81 679 ARG A O 1
ATOM 5218 N N . THR A 1 680 ? -34.947 33.242 2.811 1.00 79.56 680 THR A N 1
ATOM 5219 C CA . THR A 1 680 ? -34.528 32.016 2.124 1.00 79.56 680 THR A CA 1
ATOM 5220 C C . THR A 1 680 ? -35.493 31.627 1.007 1.00 79.56 680 THR A C 1
ATOM 5222 O O . THR A 1 680 ? -35.064 31.162 -0.040 1.00 79.56 680 THR A O 1
ATOM 5225 N N . LEU A 1 681 ? -36.790 31.857 1.213 1.00 78.75 681 LEU A N 1
ATOM 5226 C CA . LEU A 1 681 ? -37.834 31.598 0.222 1.00 78.75 681 LEU A CA 1
ATOM 5227 C C . LEU A 1 681 ? -38.034 32.753 -0.771 1.00 78.75 681 LEU A C 1
ATOM 5229 O O . LEU A 1 681 ? -38.892 32.656 -1.643 1.00 78.75 681 LEU A O 1
ATOM 5233 N N . GLY A 1 682 ? -37.285 33.852 -0.633 1.00 74.62 682 GLY A N 1
ATOM 5234 C CA . GLY A 1 682 ? -37.430 35.029 -1.489 1.00 74.62 682 GLY A CA 1
ATOM 5235 C C . GLY A 1 682 ? -38.772 35.755 -1.336 1.00 74.62 682 GLY A C 1
ATOM 5236 O O . GLY A 1 682 ? -39.193 36.440 -2.264 1.00 74.62 682 GLY A O 1
ATOM 5237 N N . ILE A 1 683 ? -39.453 35.621 -0.190 1.00 79.00 683 ILE A N 1
ATOM 5238 C CA . ILE A 1 683 ? -40.741 36.282 0.072 1.00 79.00 683 ILE A CA 1
ATOM 5239 C C . ILE A 1 683 ? -40.586 37.504 0.997 1.00 79.00 683 ILE A C 1
ATOM 5241 O O . ILE A 1 683 ? -39.702 37.520 1.865 1.00 79.00 683 ILE A O 1
ATOM 5245 N N . PRO A 1 684 ? -41.456 38.528 0.882 1.00 77.69 684 PRO A N 1
ATOM 5246 C CA . PRO A 1 684 ? -41.455 39.661 1.801 1.00 77.69 684 PRO A CA 1
ATOM 5247 C C . PRO A 1 684 ? -41.661 39.201 3.247 1.00 77.69 684 PRO A C 1
ATOM 5249 O O . PRO A 1 684 ? -42.607 38.480 3.554 1.00 77.69 684 PRO A O 1
ATOM 5252 N N . ALA A 1 685 ? -40.787 39.635 4.158 1.00 73.06 685 ALA A N 1
ATOM 5253 C CA . ALA A 1 685 ? -40.877 39.216 5.555 1.00 73.06 685 ALA A CA 1
ATOM 5254 C C . ALA A 1 685 ? -42.120 39.768 6.274 1.00 73.06 685 ALA A C 1
ATOM 5256 O O . ALA A 1 685 ? -42.628 39.117 7.182 1.00 73.06 685 ALA A O 1
ATOM 5257 N N . GLY A 1 686 ? -42.615 40.950 5.893 1.00 76.81 686 GLY A N 1
ATOM 5258 C CA . GLY A 1 686 ? -43.732 41.607 6.579 1.00 76.81 686 GLY A CA 1
ATOM 5259 C C . GLY A 1 686 ? -43.483 41.852 8.078 1.00 76.81 686 GLY A C 1
ATOM 5260 O O . GLY A 1 686 ? -42.364 41.716 8.584 1.00 76.81 686 GLY A O 1
ATOM 5261 N N . ASN A 1 687 ? -44.546 42.213 8.802 1.00 77.94 687 ASN A N 1
ATOM 5262 C CA . ASN A 1 687 ? -44.504 42.363 10.256 1.00 77.94 687 ASN A CA 1
ATOM 5263 C C . ASN A 1 687 ? -44.712 41.005 10.934 1.00 77.94 687 ASN A C 1
ATOM 5265 O O . ASN A 1 687 ? -45.706 40.325 10.697 1.00 77.94 687 ASN A O 1
ATOM 5269 N N . PHE A 1 688 ? -43.783 40.617 11.808 1.00 89.25 688 PHE A N 1
ATOM 5270 C CA . PHE A 1 688 ? -43.897 39.384 12.585 1.00 89.25 688 PHE A CA 1
ATOM 5271 C C . PHE A 1 688 ? -45.079 39.460 13.564 1.00 89.25 688 PHE A C 1
ATOM 5273 O O . PHE A 1 688 ? -45.147 40.376 14.385 1.00 89.25 688 PHE A O 1
ATOM 5280 N N . GLN A 1 689 ? -45.963 38.463 13.516 1.00 91.12 689 GLN A N 1
ATOM 5281 C CA . GLN A 1 689 ? -47.115 38.325 14.406 1.00 91.12 689 GLN A CA 1
ATOM 5282 C C . GLN A 1 689 ? -47.205 36.893 14.944 1.00 91.12 689 GLN A C 1
ATOM 5284 O O . GLN A 1 689 ? -46.925 35.928 14.230 1.00 91.12 689 GLN A O 1
ATOM 5289 N N . HIS A 1 690 ? -47.582 36.750 16.215 1.00 93.75 690 HIS A N 1
ATOM 5290 C CA . HIS A 1 690 ? -47.845 35.440 16.806 1.00 93.75 690 HIS A CA 1
ATOM 5291 C C . HIS A 1 690 ? -49.137 34.851 16.235 1.00 93.75 690 HIS A C 1
ATOM 5293 O O . HIS A 1 690 ? -50.130 35.557 16.097 1.00 93.75 690 HIS A O 1
ATOM 5299 N N . ASN A 1 691 ? -49.088 33.566 15.887 1.00 93.50 691 ASN A N 1
ATOM 5300 C CA . ASN A 1 691 ? -50.085 32.848 15.098 1.00 93.50 691 ASN A CA 1
ATOM 5301 C C . ASN A 1 691 ? -50.362 33.460 13.706 1.00 93.50 691 ASN A C 1
ATOM 5303 O O . ASN A 1 691 ? -51.371 33.151 13.077 1.00 93.50 691 ASN A O 1
ATOM 5307 N N . GLY A 1 692 ? -49.465 34.318 13.203 1.00 90.94 692 GLY A N 1
ATOM 5308 C CA . GLY A 1 692 ? -49.560 34.857 11.848 1.00 90.94 692 GLY A CA 1
ATOM 5309 C C . GLY A 1 692 ? -49.289 33.766 10.814 1.00 90.94 692 GLY A C 1
ATOM 5310 O O . GLY A 1 692 ? -48.354 32.986 10.990 1.00 90.94 692 GLY A O 1
ATOM 5311 N N . THR A 1 693 ? -50.092 33.721 9.749 1.00 90.38 693 THR A N 1
ATOM 5312 C CA . THR A 1 693 ? -49.974 32.737 8.663 1.00 90.38 693 THR A CA 1
ATOM 5313 C C . THR A 1 693 ? -49.749 33.452 7.332 1.00 90.38 693 THR A C 1
ATOM 5315 O O . THR A 1 693 ? -50.512 34.347 6.977 1.00 90.38 693 THR A O 1
ATOM 5318 N N . VAL A 1 694 ? -48.707 33.063 6.598 1.00 86.88 694 VAL A N 1
ATOM 5319 C CA . VAL A 1 694 ? -48.366 33.590 5.268 1.00 86.88 694 VAL A CA 1
ATOM 5320 C C . VAL A 1 694 ? -48.388 32.437 4.259 1.00 86.88 694 VAL A C 1
ATOM 5322 O O . VAL A 1 694 ? -47.656 31.466 4.455 1.00 86.88 694 VAL A O 1
ATOM 5325 N N . PRO A 1 695 ? -49.191 32.498 3.183 1.00 81.12 695 PRO A N 1
ATOM 5326 C CA . PRO A 1 695 ? -49.200 31.453 2.162 1.00 81.12 695 PRO A CA 1
ATOM 5327 C C . PRO A 1 695 ? -47.881 31.443 1.372 1.00 81.12 695 PRO A C 1
ATOM 5329 O O . PRO A 1 695 ? -47.391 32.484 0.939 1.00 81.12 695 PRO A O 1
ATOM 5332 N N . LEU A 1 696 ? -47.313 30.253 1.169 1.00 74.00 696 LEU A N 1
ATOM 5333 C CA . LEU A 1 696 ? -46.070 29.992 0.429 1.00 74.00 696 LEU A CA 1
ATOM 5334 C C . LEU A 1 696 ? -46.368 29.287 -0.911 1.00 74.00 696 LEU A C 1
ATOM 5336 O O . LEU A 1 696 ? -45.699 28.326 -1.293 1.00 74.00 696 LEU A O 1
ATOM 5340 N N . GLY A 1 697 ? -47.427 29.724 -1.596 1.00 68.38 697 GLY A N 1
ATOM 5341 C CA . GLY A 1 697 ? -47.991 29.075 -2.785 1.00 68.38 697 GLY A CA 1
ATOM 5342 C C . GLY A 1 697 ? -49.295 28.325 -2.487 1.00 68.38 697 GLY A C 1
ATOM 5343 O O . GLY A 1 697 ? -49.925 28.552 -1.460 1.00 68.38 697 GLY A O 1
ATOM 5344 N N . SER A 1 698 ? -49.712 27.425 -3.385 1.00 60.62 698 SER A N 1
ATOM 5345 C CA . SER A 1 698 ? -51.018 26.741 -3.304 1.00 60.62 698 SER A CA 1
ATOM 5346 C C . SER A 1 698 ? -51.092 25.599 -2.282 1.00 60.62 698 SER A C 1
ATOM 5348 O O . SER A 1 698 ? -52.185 25.130 -1.983 1.00 60.62 698 SER A O 1
ATOM 5350 N N . ARG A 1 699 ? -49.952 25.121 -1.761 1.00 67.25 699 ARG A N 1
ATOM 5351 C CA . ARG A 1 699 ? -49.876 23.916 -0.904 1.00 67.25 699 ARG A CA 1
ATOM 5352 C C . ARG A 1 699 ? -49.124 24.101 0.416 1.00 67.25 699 ARG A C 1
ATOM 5354 O O . ARG A 1 699 ? -49.062 23.159 1.205 1.00 67.25 699 ARG A O 1
ATOM 5361 N N . HIS A 1 700 ? -48.546 25.278 0.648 1.00 79.56 700 HIS A N 1
ATOM 5362 C CA . HIS A 1 700 ? -47.625 25.521 1.755 1.00 79.56 700 HIS A CA 1
ATOM 5363 C C . HIS A 1 700 ? -47.984 26.803 2.510 1.00 79.56 700 HIS A C 1
ATOM 5365 O O . HIS A 1 700 ? -48.428 27.778 1.906 1.00 79.56 700 HIS A O 1
ATOM 5371 N N . ALA A 1 701 ? -47.733 26.830 3.817 1.00 87.50 701 ALA A N 1
ATOM 5372 C CA . ALA A 1 701 ? -47.925 28.002 4.663 1.00 87.50 701 ALA A CA 1
ATOM 5373 C C . ALA A 1 701 ? -46.765 28.187 5.653 1.00 87.50 701 ALA A C 1
ATOM 5375 O O . ALA A 1 701 ? -46.235 27.225 6.209 1.00 87.50 701 ALA A O 1
ATOM 5376 N N . LEU A 1 702 ? -46.387 29.438 5.899 1.00 91.38 702 LEU A N 1
ATOM 5377 C CA . LEU A 1 702 ? -45.498 29.852 6.979 1.00 91.38 702 LEU A CA 1
ATOM 5378 C C . LEU A 1 702 ? -46.353 30.318 8.155 1.00 91.38 702 LEU A C 1
ATOM 5380 O O . LEU A 1 702 ? -47.053 31.320 8.040 1.00 91.38 702 LEU A O 1
ATOM 5384 N N . VAL A 1 703 ? -46.276 29.617 9.280 1.00 94.00 703 VAL A N 1
ATOM 5385 C CA . VAL A 1 703 ? -46.911 30.011 10.542 1.00 94.00 703 VAL A CA 1
ATOM 5386 C C . VAL A 1 703 ? -45.837 30.534 11.487 1.00 94.00 703 VAL A C 1
ATOM 5388 O O . VAL A 1 703 ? -44.755 29.959 11.582 1.00 94.00 703 VAL A O 1
ATOM 5391 N N . SER A 1 704 ? -46.127 31.604 12.219 1.00 95.06 704 SER A N 1
ATOM 5392 C CA . SER A 1 704 ? -45.168 32.226 13.134 1.00 95.06 704 SER A CA 1
ATOM 5393 C C . SER A 1 704 ? -45.642 32.216 14.574 1.00 95.06 704 SER A C 1
ATOM 5395 O O . SER A 1 704 ? -46.804 32.465 14.869 1.00 95.06 704 SER A O 1
ATOM 5397 N N . SER A 1 705 ? -44.726 31.964 15.508 1.00 96.50 705 SER A N 1
ATOM 5398 C CA . SER A 1 705 ? -45.009 32.025 16.942 1.00 96.50 705 SER A CA 1
ATOM 5399 C C . SER A 1 705 ? -43.935 32.792 17.693 1.00 96.50 705 SER A C 1
ATOM 5401 O O . SER A 1 705 ? -42.769 32.773 17.302 1.00 96.50 705 SER A O 1
ATOM 5403 N N . PHE A 1 706 ? -44.286 33.427 18.818 1.00 95.19 706 PHE A N 1
ATOM 5404 C CA . PHE A 1 706 ? -43.275 33.830 19.788 1.00 95.19 706 PHE A CA 1
ATOM 5405 C C . PHE A 1 706 ? -42.430 32.616 20.192 1.00 95.19 706 PHE A C 1
ATOM 5407 O O . PHE A 1 706 ? -42.921 31.488 20.277 1.00 95.19 706 PHE A O 1
ATOM 5414 N N . HIS A 1 707 ? -41.140 32.860 20.415 1.00 90.94 707 HIS A N 1
ATOM 5415 C CA . HIS A 1 707 ? -40.211 31.824 20.846 1.00 90.94 707 HIS A CA 1
ATOM 5416 C C . HIS A 1 707 ? -40.565 31.366 22.272 1.00 90.94 707 HIS A C 1
ATOM 5418 O O . HIS A 1 707 ? -40.786 32.236 23.120 1.00 90.94 707 HIS A O 1
ATOM 5424 N N . PRO A 1 708 ? -40.551 30.060 22.585 1.00 90.69 708 PRO A N 1
ATOM 5425 C CA . PRO A 1 708 ? -40.857 29.545 23.920 1.00 90.69 708 PRO A CA 1
ATOM 5426 C C . PRO A 1 708 ? -39.700 29.738 24.917 1.00 90.69 708 PRO A C 1
ATOM 5428 O O . PRO A 1 708 ? -39.301 28.819 25.613 1.00 90.69 708 PRO A O 1
ATOM 5431 N N . SER A 1 709 ? -39.106 30.934 24.979 1.00 88.19 709 SER A N 1
ATOM 5432 C CA . SER A 1 709 ? -38.046 31.230 25.950 1.00 88.19 709 SER A CA 1
ATOM 5433 C C . SER A 1 709 ? -38.627 31.458 27.345 1.00 88.19 709 SER A C 1
ATOM 5435 O O . SER A 1 709 ? -39.745 31.957 27.480 1.00 88.19 709 SER A O 1
ATOM 5437 N N . ARG A 1 710 ? -37.821 31.214 28.391 1.00 85.06 710 ARG A N 1
ATOM 5438 C CA . ARG A 1 710 ? -38.181 31.557 29.783 1.00 85.06 710 ARG A CA 1
ATOM 5439 C C . ARG A 1 710 ? -38.666 32.997 29.921 1.00 85.06 710 ARG A C 1
ATOM 5441 O O . ARG A 1 710 ? -39.623 33.242 30.636 1.00 85.06 710 ARG A O 1
ATOM 5448 N N . LEU A 1 711 ? -38.043 33.937 29.209 1.00 85.75 711 LEU A N 1
ATOM 5449 C CA . LEU A 1 711 ? -38.462 35.337 29.229 1.00 85.75 711 LEU A CA 1
ATOM 5450 C C . LEU A 1 711 ? -39.906 35.500 28.739 1.00 85.75 711 LEU A C 1
ATOM 5452 O O . LEU A 1 711 ? -40.708 36.123 29.423 1.00 85.75 711 LEU A O 1
ATOM 5456 N N . ASN A 1 712 ? -40.257 34.931 27.583 1.00 90.19 712 ASN A N 1
ATOM 5457 C CA . ASN A 1 712 ? -41.606 35.069 27.029 1.00 90.19 712 ASN A CA 1
ATOM 5458 C C . ASN A 1 712 ? -42.658 34.331 27.868 1.00 90.19 712 ASN A C 1
ATOM 5460 O O . ASN A 1 712 ? -43.770 34.831 28.005 1.00 90.19 712 ASN A O 1
ATOM 5464 N N . VAL A 1 713 ? -42.301 33.179 28.442 1.00 90.12 713 VAL A N 1
ATOM 5465 C CA . VAL A 1 713 ? -43.200 32.397 29.304 1.00 90.12 713 VAL A CA 1
ATOM 5466 C C . VAL A 1 713 ? -43.427 33.102 30.642 1.00 90.12 713 VAL A C 1
ATOM 5468 O O . VAL A 1 713 ? -44.570 33.311 31.035 1.00 90.12 713 VAL A O 1
ATOM 5471 N N . ASN A 1 714 ? -42.362 33.559 31.304 1.00 89.62 714 ASN A N 1
ATOM 5472 C CA . ASN A 1 714 ? -42.457 34.217 32.611 1.00 89.62 714 ASN A CA 1
ATOM 5473 C C . ASN A 1 714 ? -43.131 35.594 32.532 1.00 89.62 714 ASN A C 1
ATOM 5475 O O . ASN A 1 714 ? -43.778 36.009 33.484 1.00 89.62 714 ASN A O 1
ATOM 5479 N N . THR A 1 715 ? -42.984 36.307 31.409 1.00 90.06 715 THR A N 1
ATOM 5480 C CA . THR A 1 715 ? -43.640 37.612 31.195 1.00 90.06 715 THR A CA 1
ATOM 5481 C C . THR A 1 715 ? -45.079 37.490 30.689 1.00 90.06 715 THR A C 1
ATOM 5483 O O . THR A 1 715 ? -45.724 38.506 30.453 1.00 90.06 715 THR A O 1
ATOM 5486 N N . GLY A 1 716 ? -45.583 36.271 30.461 1.00 89.44 716 GLY A N 1
ATOM 5487 C CA . GLY A 1 716 ? -46.913 36.035 29.890 1.00 89.44 716 GLY A CA 1
ATOM 5488 C C . GLY A 1 716 ? -47.038 36.379 28.400 1.00 89.44 716 GLY A C 1
ATOM 5489 O O . GLY A 1 716 ? -48.109 36.216 27.824 1.00 89.44 716 GLY A O 1
ATOM 5490 N N . ARG A 1 717 ? -45.949 36.801 27.739 1.00 90.75 717 ARG A N 1
ATOM 5491 C CA . ARG A 1 717 ? -45.921 37.082 26.294 1.00 90.75 717 ARG A CA 1
ATOM 5492 C C . ARG A 1 717 ? -46.214 35.839 25.450 1.00 90.75 717 ARG A C 1
ATOM 5494 O O . ARG A 1 717 ? -46.682 35.964 24.321 1.00 90.75 717 ARG A O 1
ATOM 5501 N N . LEU A 1 718 ? -45.925 34.652 25.979 1.00 94.62 718 LEU A N 1
ATOM 5502 C CA . LEU A 1 718 ? -46.371 33.379 25.428 1.00 94.62 718 LEU A CA 1
ATOM 5503 C C . LEU A 1 718 ? -46.871 32.482 26.560 1.00 94.62 718 LEU A C 1
ATOM 5505 O O . LEU A 1 718 ? -46.106 32.120 27.449 1.00 94.62 718 LEU A O 1
ATOM 5509 N N . THR A 1 719 ? -48.133 32.073 26.495 1.00 94.62 719 THR A N 1
ATOM 5510 C CA . THR A 1 719 ? -48.723 31.115 27.439 1.00 94.62 719 THR A CA 1
ATOM 5511 C C . THR A 1 719 ? -48.920 29.748 26.780 1.00 94.62 719 THR A C 1
ATOM 5513 O O . THR A 1 719 ? -48.894 29.629 25.551 1.00 94.62 719 THR A O 1
ATOM 5516 N N . LYS A 1 720 ? -49.128 28.695 27.587 1.00 94.19 720 LYS A N 1
ATOM 5517 C CA . LYS A 1 720 ? -49.434 27.348 27.070 1.00 94.19 720 LYS A CA 1
ATOM 5518 C C . LYS A 1 720 ? -50.667 27.354 26.140 1.00 94.19 720 LYS A C 1
ATOM 5520 O O . LYS A 1 720 ? -50.502 26.902 25.009 1.00 94.19 720 LYS A O 1
ATOM 5525 N N . PRO A 1 721 ? -51.819 27.963 26.510 1.00 95.50 721 PRO A N 1
ATOM 5526 C CA . PRO A 1 721 ? -52.985 28.044 25.622 1.00 95.50 721 PRO A CA 1
ATOM 5527 C C . PRO A 1 721 ? -52.719 28.782 24.305 1.00 95.50 721 PRO A C 1
ATOM 5529 O O . PRO A 1 721 ? -53.181 28.355 23.251 1.00 95.50 721 PRO A O 1
ATOM 5532 N N . MET A 1 722 ? -51.932 29.864 24.335 1.00 95.88 722 MET A N 1
ATOM 5533 C CA . MET A 1 722 ? -51.558 30.595 23.118 1.00 95.88 722 MET A CA 1
ATOM 5534 C C . MET A 1 722 ? -50.747 29.721 22.155 1.00 95.88 722 MET A C 1
ATOM 5536 O O . MET A 1 722 ? -50.980 29.732 20.949 1.00 95.88 722 MET A O 1
ATOM 5540 N N . PHE A 1 723 ? -49.803 28.937 22.680 1.00 96.44 723 PHE A N 1
ATOM 5541 C CA . PHE A 1 723 ? -49.010 28.033 21.851 1.00 96.44 723 PHE A CA 1
ATOM 5542 C C . PHE A 1 723 ? -49.821 26.822 21.366 1.00 96.44 723 PHE A C 1
ATOM 5544 O O . PHE A 1 723 ? -49.645 26.392 20.227 1.00 96.44 723 PHE A O 1
ATOM 5551 N N . ASP A 1 724 ? -50.749 26.312 22.182 1.00 95.12 724 ASP A N 1
ATOM 5552 C CA . ASP A 1 724 ? -51.709 25.284 21.762 1.00 95.12 724 ASP A CA 1
ATOM 5553 C C . ASP A 1 724 ? -52.550 25.776 20.568 1.00 95.12 724 ASP A C 1
ATOM 5555 O O . ASP A 1 724 ? -52.698 25.047 19.588 1.00 95.12 724 ASP A O 1
ATOM 5559 N N . GLN A 1 725 ? -52.994 27.039 20.569 1.00 95.25 725 GLN A N 1
ATOM 5560 C CA . GLN A 1 725 ? -53.719 27.636 19.439 1.00 95.25 725 GLN A CA 1
ATOM 5561 C C . GLN A 1 725 ? -52.889 27.661 18.144 1.00 95.25 725 GLN A C 1
ATOM 5563 O O . GLN A 1 725 ? -53.419 27.404 17.060 1.00 95.25 725 GLN A O 1
ATOM 5568 N N . VAL A 1 726 ? -51.581 27.930 18.244 1.00 96.25 726 VAL A N 1
ATOM 5569 C CA . VAL A 1 726 ? -50.664 27.853 17.095 1.00 96.25 726 VAL A CA 1
ATOM 5570 C C . VAL A 1 726 ? -50.583 26.423 16.567 1.00 96.25 726 VAL A C 1
ATOM 5572 O O . VAL A 1 726 ? -50.702 26.207 15.364 1.00 96.25 726 VAL A O 1
ATOM 5575 N N . LEU A 1 727 ? -50.398 25.433 17.443 1.00 95.31 727 LEU A N 1
ATOM 5576 C CA . LEU A 1 727 ? -50.293 24.030 17.030 1.00 95.31 727 LEU A CA 1
ATOM 5577 C C . LEU A 1 727 ? -51.607 23.495 16.442 1.00 95.31 727 LEU A C 1
ATOM 5579 O O . LEU A 1 727 ? -51.574 22.691 15.511 1.00 95.31 727 LEU A O 1
ATOM 5583 N N . GLN A 1 728 ? -52.754 23.977 16.920 1.00 93.00 728 GLN A N 1
ATOM 5584 C CA . GLN A 1 728 ? -54.063 23.680 16.336 1.00 93.00 728 GLN A CA 1
ATOM 5585 C C . GLN A 1 728 ? -54.210 24.263 14.924 1.00 93.00 728 GLN A C 1
ATOM 5587 O O . GLN A 1 728 ? -54.641 23.540 14.027 1.00 93.00 728 GLN A O 1
ATOM 5592 N N . ASN A 1 729 ? -53.780 25.510 14.699 1.00 92.62 729 ASN A N 1
ATOM 5593 C CA . ASN A 1 729 ? -53.740 26.127 13.365 1.00 92.62 729 ASN A CA 1
ATOM 5594 C C . ASN A 1 729 ? -52.794 25.368 12.412 1.00 92.62 729 ASN A C 1
ATOM 5596 O O . ASN A 1 729 ? -53.148 25.016 11.289 1.00 92.62 729 ASN A O 1
ATOM 5600 N N . VAL A 1 730 ? -51.598 25.005 12.883 1.00 92.25 730 VAL A N 1
ATOM 5601 C CA . VAL A 1 730 ? -50.674 24.152 12.117 1.00 92.25 730 VAL A CA 1
ATOM 5602 C C . VAL A 1 730 ? -51.350 22.829 11.735 1.00 92.25 730 VAL A C 1
ATOM 5604 O O . VAL A 1 730 ? -51.210 22.358 10.608 1.00 92.25 730 VAL A O 1
ATOM 5607 N N . ARG A 1 731 ? -52.117 22.227 12.650 1.00 88.50 731 ARG A N 1
ATOM 5608 C CA . ARG A 1 731 ? -52.820 20.964 12.407 1.00 88.50 731 ARG A CA 1
ATOM 5609 C C . ARG A 1 731 ? -53.968 21.100 11.402 1.00 88.50 731 ARG A C 1
ATOM 5611 O O . ARG A 1 731 ? -54.149 20.166 10.621 1.00 88.50 731 ARG A O 1
ATOM 5618 N N . SER A 1 732 ? -54.722 22.202 11.396 1.00 87.50 732 SER A N 1
ATOM 5619 C CA . SER A 1 732 ? -55.791 22.427 10.405 1.00 87.50 732 SER A CA 1
ATOM 5620 C C . SER A 1 732 ? -55.220 22.586 8.997 1.00 87.50 732 SER A C 1
ATOM 5622 O O . SER A 1 732 ? -55.626 21.860 8.097 1.00 87.50 732 SER A O 1
ATOM 5624 N N . LEU A 1 733 ? -54.162 23.386 8.838 1.00 83.69 733 LEU A N 1
ATOM 5625 C CA . LEU A 1 733 ? -53.480 23.590 7.550 1.00 83.69 733 LEU A CA 1
ATOM 5626 C C . LEU A 1 733 ? -52.861 22.300 6.977 1.00 83.69 733 LEU A C 1
ATOM 5628 O O . LEU A 1 733 ? -52.668 22.152 5.770 1.00 83.69 733 LEU A O 1
ATOM 5632 N N . VAL A 1 734 ? -52.551 21.328 7.837 1.00 80.38 734 VAL A N 1
ATOM 5633 C CA . VAL A 1 734 ? -52.087 20.000 7.414 1.00 80.38 734 VAL A CA 1
ATOM 5634 C C . VAL A 1 734 ? -53.243 19.092 6.953 1.00 80.38 734 VAL A C 1
ATOM 5636 O O . VAL A 1 734 ? -52.981 18.179 6.159 1.00 80.38 734 VAL A O 1
ATOM 5639 N N . ARG A 1 735 ? -54.478 19.322 7.436 1.00 65.75 735 ARG A N 1
ATOM 5640 C CA . ARG A 1 735 ? -55.673 18.468 7.276 1.00 65.75 735 ARG A CA 1
ATOM 5641 C C . ARG A 1 735 ? -56.590 18.812 6.091 1.00 65.75 735 ARG A C 1
ATOM 5643 O O . ARG A 1 735 ? -57.332 17.917 5.704 1.00 65.75 735 ARG A O 1
ATOM 5650 N N . ASP A 1 736 ? -56.522 20.005 5.499 1.00 52.59 736 ASP A N 1
ATOM 5651 C CA . ASP A 1 736 ? -57.464 20.500 4.462 1.00 52.59 736 ASP A CA 1
ATOM 5652 C C . ASP A 1 736 ? -57.425 19.788 3.075 1.00 52.59 736 ASP A C 1
ATOM 5654 O O . ASP A 1 736 ? -57.722 20.388 2.051 1.00 52.59 736 ASP A O 1
ATOM 5658 N N . ASP A 1 737 ? -57.113 18.487 3.008 1.00 46.94 737 ASP A N 1
ATOM 5659 C CA . ASP A 1 737 ? -57.193 17.650 1.789 1.00 46.94 737 ASP A CA 1
ATOM 5660 C C . ASP A 1 737 ? -58.400 16.691 1.784 1.00 46.94 737 ASP A C 1
ATOM 5662 O O . ASP A 1 737 ? -58.348 15.589 1.241 1.00 46.94 737 ASP A O 1
ATOM 5666 N N . VAL A 1 738 ? -59.521 17.117 2.364 1.00 35.28 738 VAL A N 1
ATOM 5667 C CA . VAL A 1 738 ? -60.837 16.543 2.053 1.00 35.28 738 VAL A CA 1
ATOM 5668 C C . VAL A 1 738 ? -61.690 17.673 1.502 1.00 35.28 738 VAL A C 1
ATOM 5670 O O . VAL A 1 738 ? -62.411 18.293 2.264 1.00 35.28 738 VAL A O 1
ATOM 5673 N N . MET A 1 739 ? -61.515 17.987 0.214 1.00 32.56 739 MET A N 1
ATOM 5674 C CA . MET A 1 739 ? -62.457 18.695 -0.678 1.00 32.56 739 MET A CA 1
ATOM 5675 C C . MET A 1 739 ? -61.850 18.751 -2.097 1.00 32.56 739 MET A C 1
ATOM 5677 O O . MET A 1 739 ? -61.586 19.804 -2.666 1.00 32.56 739 MET A O 1
ATOM 5681 N N . ALA A 1 740 ? -61.590 17.574 -2.663 1.00 30.80 740 ALA A N 1
ATOM 5682 C CA . ALA A 1 740 ? -61.530 17.355 -4.106 1.00 30.80 740 ALA A CA 1
ATOM 5683 C C . ALA A 1 740 ? -61.985 15.910 -4.342 1.00 30.80 740 ALA A C 1
ATOM 5685 O O . ALA A 1 740 ? -61.179 14.990 -4.468 1.00 30.80 740 ALA A O 1
ATOM 5686 N N . SER A 1 741 ? -63.299 15.706 -4.252 1.00 25.50 741 SER A N 1
ATOM 5687 C CA . SER A 1 741 ? -63.945 14.433 -4.561 1.00 25.50 741 SER A CA 1
ATOM 5688 C C . SER A 1 741 ? -63.713 14.084 -6.036 1.00 25.50 741 SER A C 1
ATOM 5690 O O . SER A 1 741 ? -63.940 14.949 -6.884 1.00 25.50 741 SER A O 1
ATOM 5692 N N . PRO A 1 742 ? -63.292 12.854 -6.370 1.00 35.09 742 PRO A N 1
ATOM 5693 C CA . PRO A 1 742 ? -63.267 12.397 -7.749 1.00 35.09 742 PRO A CA 1
ATOM 5694 C C . PRO A 1 742 ? -64.695 12.018 -8.174 1.00 35.09 742 PRO A C 1
ATOM 5696 O O . PRO A 1 742 ? -65.285 11.097 -7.607 1.00 35.09 742 PRO A O 1
ATOM 5699 N N . SER A 1 743 ? -65.246 12.753 -9.141 1.00 31.81 743 SER A N 1
ATOM 5700 C CA . SER A 1 743 ? -66.265 12.251 -10.072 1.00 31.81 743 SER A CA 1
ATOM 5701 C C . SER A 1 743 ? -65.579 11.753 -11.332 1.00 31.81 743 SER A C 1
ATOM 5703 O O . SER A 1 743 ? -64.779 12.560 -11.866 1.00 31.81 743 SER A O 1
#

Sequence (743 aa):
MVQTTAHNYAQDKLMPRILMANRNETFDREIMNEFGEMGMLGATLPEKYGCSNVNYVCYGLMAREVERVDSGYRSAMSVQSSLVMHPIHAYGNEAQREKYLPKLATGEWVGCFGLTEPDHGSDPSSMVTNAKAVDGGYLLNGAKMWITNSPIADLAVVWAKLDGEIRGFVVEREFEGFSTPKIEGKLSLRASITGQIVLEDVFVPEENLLPEGRGLGGPFGCLNKARYGIAWGAMGAAEFCMHAARTYTLERKQFNRPLAATQLVQKKLADMQTEITLGLQSALRMGRMLDEGNLPIEVISLMKRNNCGKSLEIARVARDMHGGNGIADEYHVMRHLMNLETVVGEAASGEEAIQLARTLSPDIVLMDIVMPGMGGLEATQRIVRQQQRTAVVALTAHGDAPFPTQMMKAGALGYLTKGVELQELEKALRRVYAGKRYVCNEVAQELASYAFEDNIESPFAILSHREMQITMMVVGCQKVSQISGSLHLSPKTVNSYRYRIFEKLKISSDVELVLLAVKHGMVSATHRGPLPAPRQVALAPGWQTAKVVVRYPEYHARPVGNWGDRRCRVLVVGLAPGLHGAARTGKAFVGDASGEFLFERLYHNGFATHADPQQASLINLRLTNVVKCLPPGNAPVASEINQCAGFLAQELAELLRPQARQPRVVLALGGVAHRAVCRTLGIPAGNFQHNGTVPLGSRHALVSSFHPSRLNVNTGRLTKPMFDQVLQNVRSLVRDDVMASPS

InterPro domains:
  IPR000792 Transcription regulator LuxR, C-terminal [PF00196] (462-517)
  IPR000792 Transcription regulator LuxR, C-terminal [PS00622] (477-504)
  IPR000792 Transcription regulator LuxR, C-terminal [PS50043] (456-521)
  IPR000792 Transcription regulator LuxR, C-terminal [SM00421] (460-517)
  IPR000792 Transcription regulator LuxR, C-terminal [cd06170] (463-519)
  IPR001789 Signal transduction response regulator, receiver domain [PF00072] (339-429)
  IPR001789 Signal transduction response regulator, receiver domain [PS50110] (313-433)
  IPR001789 Signal transduction response regulator, receiver domain [SM00448] (326-429)
  IPR005122 Uracil-DNA glycosylase-like [PF03167] (564-730)
  IPR005122 Uracil-DNA glycosylase-like [SM00986] (560-727)
  IPR006089 Acyl-CoA dehydrogenase, conserved site [PS00073] (320-339)
  IPR006091 Acyl-CoA dehydrogenase/oxidase, middle domain [PF02770] (112-202)
  IPR009100 Acyl-CoA dehydrogenase/oxidase, N-terminal and middle domain superfamily [SSF56645] (2-215)
  IPR011006 CheY-like superfamily [SSF52172] (342-445)
  IPR013785 Aldolase-type TIM barrel [G3DSA:3.20.20.70] (343-469)
  IPR013786 Acyl-CoA dehydrogenase/oxidase, N-terminal [PF02771] (1-108)
  IPR016032 Signal transduction response regulator, C-terminal effector [SSF46894] (452-523)
  IPR036250 Acyl-CoA dehydrogenase-like, C-terminal [SSF47203] (214-343)
  IPR036388 Winged helix-like DNA-binding domain superfamily [G3DSA:1.10.10.10] (470-524)
  IPR036895 Uracil-DNA glycosylase-like domain superfamily [G3DSA:3.40.470.10] (533-735)

Foldseek 3Di:
DLLVLLQCCLVVPVQVPQLVLLVVLAADLVLLLVCLVSLLALQCDDCVLVHVNDFLLSNLSNLLSNLLRNPQSSVQRLQLHLQPLVLCVPQADPVSNNVPRNCSSSSVFGEKEFQAAPVDDPNSLPDDFAWEDDVQAIFTFDKGFFIWCQQVGQWYFHWHHYVSKTWTFIGGCPFPQWDWAWDDDALASSNTTTTMIGGDRTGGGRNRTRRRQIHPCNSVSSVLSSLLSLLSNLLSLLVSLLVLLCVLQCPDDDPRHGNCVDPVSVVLSVLSVVLSVVSSVLSSVQSVCVSVVNHDSVSSVVSSVSSLVSSLLSLVVSLVSNPPCSVDCVSVSVNSNSNSCPPVDDAQALVSLLVCCVSVVDQEDAAEQDHAPHGRLVSLLNSVVPRVRYAYAYEYQDLAPPVVVSSVVSPHQHYDYVPDDPVLVVVQVVQVSVVHHYYDPSSVVRVVVVVPPPDPPQLCVPDDPLLVVLLVCLLVLHDLVRCCVRNVHDSVVSVVSVVVNCVSSVHDDSLVSNLSCLVRCVDDPPPVDPPDQQVPDDDDPPDPLVVLCVVPVQWQQTFADKAADLLAQEEEEAAEAASQACRNVSHPLGGDQLSLLVLLLCCVLVQWVDSHPVPIHGDSYMYYYLQRGQDVVSHDDPVRSVSSLSVVLNSCSSQPPPDDGHHQEYEYAALVSLVSNCVSLVHDSPDADAQDWDDSPDRHIYGYHHRSDPVCDVVVVDDSVSVNVSSVVSVVSSVPPPDDDDD

pLDDT: mean 85.53, std 15.65, range [25.5, 98.88]

Organism: Symbiodinium pilosum (NCBI:txid2952)